Protein AF-A0A4P9YKS6-F1 (afdb_monomer)

pLDDT: mean 74.44, std 16.0, range [28.14, 96.06]

InterPro domains:
  IPR010640 Low temperature requirement A [PF06772] (451-611)
  IPR029600 Intraflagellar transport protein 81 [PTHR15614] (2-440)

Foldseek 3Di:
DVPVVVVVVVVVVVVVVVVVVVVVVVVVVVVVVVVVVVVVVVVVVVVVVLVVVVVPDDPVVSVVVVVVVVVLVCCCVPPPVVVVVVVVVVVVVVVVVCVVDVPPPPDPVVVVVVVVVVVVVVVVVVVVVVVVVVPCDVVVVVVVVVVVVVVVVVVVVVVVSVVVVVVVVVVVVVVVVVVVVVVPPDPPQDPVRVVVVVVVVVVVVVVVVVVVVVVVVVVVVVVVVVVVVVVVVVVVVVVVVVVVVVCVVDDPDPPVVVVVVVVVVVVVVVVVVVVVPDPDCPPVVVVVVVVVVVVVVVVVVVVVVVVVVVCVVVVVVVVVVVVVVVVVVVVVVVVVVVVVVVVVVVVVVVVVLLVVVVVCVVPVDDDPPNVVVCVVPVDDHPVVVVVVVVVVVVVVVVVVVVVVVVVVVVVVVVVVVVVVVVVVVVVVPPPDDDDDDPDDDDDDDQDPDDDDDPLLVVLVVLLLLLLLLLLPAPQCPDPVSVVLSCLLPVLSVLLNLLVLLLCLQDVDPDPVVVVLSVQLSVLSVLSSVLSNCLQPDLVSVLSNLVSSLSSLVSQLVSLVVCLVPPVLCVVVSVLSNVLSVVLNVLSVVLNVDDPPVSSVSNVVSSVSSVVSVVVVVVVCCVSRVSRPVVSVVVSVVSVVVSVVSSVVSNVVVVVVVVVVVVD

Nearest PDB structures (foldseek):
  8r5s-assembly1_B  TM=2.314E-01  e=1.627E+00  unidentified
  8afz-assembly1_A  TM=1.829E-01  e=7.609E-01  Homo sapiens
  7sqc-assembly1_1F  TM=2.628E-01  e=2.842E+00  Chlamydomonas reinhardtii

Radius of gyration: 49.48 Å; Cα contacts (8 Å, |Δi|>4): 177; chains: 1; bounding box: 115×116×130 Å

Structure (mmCIF, N/CA/C/O backbone):
data_AF-A0A4P9YKS6-F1
#
_entry.id   AF-A0A4P9YKS6-F1
#
loop_
_atom_site.group_PDB
_atom_site.id
_atom_site.type_symbol
_atom_site.label_atom_id
_atom_site.label_alt_id
_atom_site.label_comp_id
_atom_site.label_asym_id
_atom_site.label_entity_id
_atom_site.label_seq_id
_atom_site.pdbx_PDB_ins_code
_atom_site.Cartn_x
_atom_site.Cartn_y
_atom_site.Cartn_z
_atom_site.occupancy
_atom_site.B_iso_or_equiv
_atom_site.auth_seq_id
_atom_site.auth_comp_id
_atom_site.auth_asym_id
_atom_site.auth_atom_id
_atom_site.pdbx_PDB_model_num
ATOM 1 N N . THR A 1 1 ? -32.202 62.122 -32.126 1.00 60.62 1 THR A N 1
ATOM 2 C CA . THR A 1 1 ? -31.477 60.987 -32.737 1.00 60.62 1 THR A CA 1
ATOM 3 C C . THR A 1 1 ? -30.870 60.018 -31.727 1.00 60.62 1 THR A C 1
ATOM 5 O O . THR A 1 1 ? -30.821 58.847 -32.051 1.00 60.62 1 THR A O 1
ATOM 8 N N . ASN A 1 2 ? -30.488 60.416 -30.500 1.00 65.25 2 ASN A N 1
ATOM 9 C CA . ASN A 1 2 ? -29.916 59.467 -29.517 1.00 65.25 2 ASN A CA 1
ATOM 10 C C . ASN A 1 2 ? -30.931 58.790 -28.566 1.00 65.25 2 ASN A C 1
ATOM 12 O O . ASN A 1 2 ? -30.624 57.756 -27.986 1.00 65.25 2 ASN A O 1
ATOM 16 N N . LYS A 1 3 ? -32.136 59.348 -28.385 1.00 80.00 3 LYS A N 1
ATOM 17 C CA . LYS A 1 3 ? -33.136 58.826 -27.432 1.00 80.00 3 LYS A CA 1
ATOM 18 C C . LYS A 1 3 ? -33.588 57.401 -27.771 1.00 80.00 3 LYS A C 1
ATOM 20 O O . LYS A 1 3 ? -33.631 56.565 -26.877 1.00 80.00 3 LYS A O 1
ATOM 25 N N . ASP A 1 4 ? -33.883 57.128 -29.039 1.00 81.81 4 ASP A N 1
ATOM 26 C CA . ASP A 1 4 ? -34.400 55.821 -29.463 1.00 81.81 4 ASP A CA 1
ATOM 27 C C . ASP A 1 4 ? -33.324 54.732 -29.360 1.00 81.81 4 ASP A C 1
ATOM 29 O O . ASP A 1 4 ? -33.601 53.645 -28.869 1.00 81.81 4 ASP A O 1
ATOM 33 N N . VAL A 1 5 ? -32.065 55.071 -29.662 1.00 78.00 5 VAL A N 1
ATOM 34 C CA . VAL A 1 5 ? -30.908 54.177 -29.471 1.00 78.00 5 VAL A CA 1
ATOM 35 C C . VAL A 1 5 ? -30.716 53.819 -27.993 1.00 78.00 5 VAL A C 1
ATOM 37 O O . VAL A 1 5 ? -30.508 52.653 -27.661 1.00 78.00 5 VAL A O 1
ATOM 40 N N . TRP A 1 6 ? -30.829 54.793 -27.083 1.00 79.81 6 TRP A N 1
ATOM 41 C CA . TRP A 1 6 ? -30.750 54.536 -25.640 1.00 79.81 6 TRP A CA 1
ATOM 42 C C . TRP A 1 6 ? -31.948 53.739 -25.111 1.00 79.81 6 TRP A C 1
ATOM 44 O O . TRP A 1 6 ? -31.776 52.900 -24.227 1.00 79.81 6 TRP A O 1
ATOM 54 N N . LEU A 1 7 ? -33.150 53.957 -25.652 1.00 86.50 7 LEU A N 1
ATOM 55 C CA . LEU A 1 7 ? -34.338 53.179 -25.293 1.00 86.50 7 LEU A CA 1
ATOM 56 C C . LEU A 1 7 ? -34.240 51.730 -25.778 1.00 86.50 7 LEU A C 1
ATOM 58 O O . LEU A 1 7 ? -34.574 50.821 -25.016 1.00 86.50 7 LEU A O 1
ATOM 62 N N . ASP A 1 8 ? -33.725 51.498 -26.984 1.00 81.31 8 ASP A N 1
ATOM 63 C CA . ASP A 1 8 ? -33.481 50.153 -27.504 1.00 81.31 8 ASP A CA 1
ATOM 64 C C . ASP A 1 8 ? -32.356 49.449 -26.738 1.00 81.31 8 ASP A C 1
ATOM 66 O O . ASP A 1 8 ? -32.501 48.282 -26.370 1.00 81.31 8 ASP A O 1
ATOM 70 N N . ALA A 1 9 ? -31.281 50.159 -26.383 1.00 74.81 9 ALA A N 1
ATOM 71 C CA . ALA A 1 9 ? -30.233 49.627 -25.513 1.00 74.81 9 ALA A CA 1
ATOM 72 C C . ALA A 1 9 ? -30.775 49.253 -24.120 1.00 74.81 9 ALA A C 1
ATOM 74 O O . ALA A 1 9 ? -30.496 48.161 -23.622 1.00 74.81 9 ALA A O 1
ATOM 75 N N . ALA A 1 10 ? -31.607 50.103 -23.506 1.00 79.12 10 ALA A N 1
ATOM 76 C CA . ALA A 1 10 ? -32.235 49.829 -22.213 1.00 79.12 10 ALA A CA 1
ATOM 77 C C . ALA A 1 10 ? -33.241 48.666 -22.282 1.00 79.12 10 ALA A C 1
ATOM 79 O O . ALA A 1 10 ? -33.295 47.833 -21.372 1.00 79.12 10 ALA A O 1
ATOM 80 N N . ARG A 1 11 ? -34.013 48.564 -23.372 1.00 84.00 11 ARG A N 1
ATOM 81 C CA . ARG A 1 11 ? -34.919 47.436 -23.633 1.00 84.00 11 ARG A CA 1
ATOM 82 C C . ARG A 1 11 ? -34.131 46.136 -23.781 1.00 84.00 11 ARG A C 1
ATOM 84 O O . ARG A 1 11 ? -34.471 45.159 -23.115 1.00 84.00 11 ARG A O 1
ATOM 91 N N . ASN A 1 12 ? -33.066 46.135 -24.579 1.00 77.44 12 ASN A N 1
ATOM 92 C CA . ASN A 1 12 ? -32.200 44.972 -24.770 1.00 77.44 12 ASN A CA 1
ATOM 93 C C . ASN A 1 12 ? -31.523 44.558 -23.462 1.00 77.44 12 ASN A C 1
ATOM 95 O O . ASN A 1 12 ? -31.514 43.375 -23.130 1.00 77.44 12 ASN A O 1
ATOM 99 N N . PHE A 1 13 ? -31.051 45.519 -22.665 1.00 83.06 13 PHE A N 1
ATOM 100 C CA . PHE A 1 13 ? -30.494 45.250 -21.343 1.00 83.06 13 PHE A CA 1
ATOM 101 C C . PHE A 1 13 ? -31.530 44.630 -20.395 1.00 83.06 13 PHE A C 1
ATOM 103 O O . PHE A 1 13 ? -31.237 43.648 -19.716 1.00 83.06 13 PHE A O 1
ATOM 110 N N . ARG A 1 14 ? -32.770 45.141 -20.373 1.00 83.44 14 ARG A N 1
ATOM 111 C CA . ARG A 1 14 ? -33.855 44.575 -19.555 1.00 83.44 14 ARG A CA 1
ATOM 112 C C . ARG A 1 14 ? -34.222 43.156 -19.990 1.00 83.44 14 ARG A C 1
ATOM 114 O O . ARG A 1 14 ? -34.401 42.295 -19.133 1.00 83.44 14 ARG A O 1
ATOM 121 N N . ILE A 1 15 ? -34.315 42.898 -21.296 1.00 85.12 15 ILE A N 1
ATOM 122 C CA . ILE A 1 15 ? -34.578 41.556 -21.839 1.00 85.12 15 ILE A CA 1
ATOM 123 C C . ILE A 1 15 ? -33.432 40.607 -21.476 1.00 85.12 15 ILE A C 1
ATOM 125 O O . ILE A 1 15 ? -33.690 39.509 -20.985 1.00 85.12 15 ILE A O 1
ATOM 129 N N . ALA A 1 16 ? -32.179 41.041 -21.634 1.00 75.19 16 ALA A N 1
ATOM 130 C CA . ALA A 1 16 ? -31.005 40.261 -21.259 1.00 75.19 16 ALA A CA 1
ATOM 131 C C . ALA A 1 16 ? -30.979 39.954 -19.752 1.00 75.19 16 ALA A C 1
ATOM 133 O O . ALA A 1 16 ? -30.785 38.803 -19.372 1.00 75.19 16 ALA A O 1
ATOM 134 N N . LYS A 1 17 ? -31.271 40.937 -18.889 1.00 83.50 17 LYS A N 1
ATOM 135 C CA . LYS A 1 17 ? -31.364 40.757 -17.429 1.00 83.50 17 LYS A CA 1
ATOM 136 C C . LYS A 1 17 ? -32.496 39.802 -17.031 1.00 83.50 17 LYS A C 1
ATOM 138 O O . LYS A 1 17 ? -32.305 38.937 -16.177 1.00 83.50 17 LYS A O 1
ATOM 143 N N . ASN A 1 18 ? -33.660 39.904 -17.670 1.00 81.44 18 ASN A N 1
ATOM 144 C CA . ASN A 1 18 ? -34.779 38.987 -17.433 1.00 81.44 18 ASN A CA 1
ATOM 145 C C . ASN A 1 18 ? -34.460 37.559 -17.911 1.00 81.44 18 ASN A C 1
ATOM 147 O O . ASN A 1 18 ? -34.793 36.590 -17.234 1.00 81.44 18 ASN A O 1
ATOM 151 N N . SER A 1 19 ? -33.782 37.420 -19.053 1.00 78.94 19 SER A N 1
ATOM 152 C CA . SER A 1 19 ? -33.308 36.127 -19.558 1.00 78.94 19 SER A CA 1
ATOM 153 C C . SER A 1 19 ? -32.275 35.505 -18.614 1.00 78.94 19 SER A C 1
ATOM 155 O O . SER A 1 19 ? -32.384 34.332 -18.267 1.00 78.94 19 SER A O 1
ATOM 157 N N . LEU A 1 20 ? -31.329 36.308 -18.112 1.00 79.81 20 LEU A N 1
ATOM 158 C CA . LEU A 1 20 ? -30.315 35.881 -17.149 1.00 79.81 20 LEU A CA 1
ATOM 159 C C . LEU A 1 20 ? -30.949 35.395 -15.840 1.00 79.81 20 LEU A C 1
ATOM 161 O O . LEU A 1 20 ? -30.717 34.259 -15.446 1.00 79.81 20 LEU A O 1
ATOM 165 N N . THR A 1 21 ? -31.834 36.189 -15.234 1.00 80.31 21 THR A N 1
ATOM 166 C CA . THR A 1 21 ? -32.551 35.796 -14.002 1.00 80.31 21 THR A CA 1
ATOM 167 C C . THR A 1 21 ? -33.454 34.572 -14.201 1.00 80.31 21 THR A C 1
ATOM 169 O O . THR A 1 21 ? -33.576 33.732 -13.310 1.00 80.31 21 THR A O 1
ATOM 172 N N . SER A 1 22 ? -34.075 34.412 -15.377 1.00 84.94 22 SER A N 1
ATOM 173 C CA . SER A 1 22 ? -34.819 33.193 -15.722 1.00 84.94 22 SER A CA 1
ATOM 174 C C . SER A 1 22 ? -33.901 31.973 -15.828 1.00 84.94 22 SER A C 1
ATOM 176 O O . SER A 1 22 ? -34.247 30.899 -15.332 1.00 84.94 22 SER A O 1
ATOM 178 N N . ASN A 1 23 ? -32.727 32.129 -16.442 1.00 77.06 23 ASN A N 1
ATOM 179 C CA . ASN A 1 23 ? -31.741 31.060 -16.564 1.00 77.06 23 ASN A CA 1
ATOM 180 C C . ASN A 1 23 ? -31.148 30.677 -15.205 1.00 77.06 23 ASN A C 1
ATOM 182 O O . ASN A 1 23 ? -31.025 29.487 -14.934 1.00 77.06 23 ASN A O 1
ATOM 186 N N . GLU A 1 24 ? -30.867 31.639 -14.325 1.00 81.12 24 GLU A N 1
ATOM 187 C CA . GLU A 1 24 ? -30.448 31.377 -12.941 1.00 81.12 24 GLU A CA 1
ATOM 188 C C . GLU A 1 24 ? -31.497 30.547 -12.191 1.00 81.12 24 GLU A C 1
ATOM 190 O O . GLU A 1 24 ? -31.171 29.491 -11.653 1.00 81.12 24 GLU A O 1
ATOM 195 N N . ARG A 1 25 ? -32.782 30.926 -12.270 1.00 83.44 25 ARG A N 1
ATOM 196 C CA . ARG A 1 25 ? -33.880 30.137 -11.677 1.00 83.44 25 ARG A CA 1
ATOM 197 C C . ARG A 1 25 ? -33.951 28.714 -12.233 1.00 83.44 25 ARG A C 1
ATOM 199 O O . ARG A 1 25 ? -34.179 27.777 -11.474 1.00 83.44 25 ARG A O 1
ATOM 206 N N . LYS A 1 26 ? -33.757 28.531 -13.545 1.00 87.50 26 LYS A N 1
ATOM 207 C CA . LYS A 1 26 ? -33.718 27.194 -14.169 1.00 87.50 26 LYS A CA 1
ATOM 208 C C . LYS A 1 26 ? -32.516 26.383 -13.694 1.00 87.50 26 LYS A C 1
ATOM 210 O O . LYS A 1 26 ? -32.658 25.190 -13.453 1.00 87.50 26 LYS A O 1
ATOM 215 N N . ILE A 1 27 ? -31.346 27.008 -13.562 1.00 82.75 27 ILE A N 1
ATOM 216 C CA . ILE A 1 27 ? -30.142 26.358 -13.036 1.00 82.75 27 ILE A CA 1
ATOM 217 C C . ILE A 1 27 ? -30.386 25.894 -11.600 1.00 82.75 27 ILE A C 1
ATOM 219 O O . ILE A 1 27 ? -30.052 24.758 -11.271 1.00 82.75 27 ILE A O 1
ATOM 223 N N . ASP A 1 28 ? -30.999 26.727 -10.764 1.00 85.56 28 ASP A N 1
ATOM 224 C CA . ASP A 1 28 ? -31.303 26.370 -9.379 1.00 85.56 28 ASP A CA 1
ATOM 225 C C . ASP A 1 28 ? -32.363 25.263 -9.285 1.00 85.56 28 ASP A C 1
ATOM 227 O O . ASP A 1 28 ? -32.187 24.314 -8.517 1.00 85.56 28 ASP A O 1
ATOM 231 N N . ASP A 1 29 ? -33.399 25.296 -10.131 1.00 89.25 29 ASP A N 1
ATOM 232 C CA . ASP A 1 29 ? -34.381 24.209 -10.248 1.00 89.25 29 ASP A CA 1
ATOM 233 C C . ASP A 1 29 ? -33.710 22.889 -10.673 1.00 89.25 29 ASP A C 1
ATOM 235 O O . ASP A 1 29 ? -33.895 21.857 -10.025 1.00 89.25 29 ASP A O 1
ATOM 239 N N . LEU A 1 30 ? -32.844 22.914 -11.691 1.00 87.38 30 LEU A N 1
ATOM 240 C CA . LEU A 1 30 ? -32.093 21.736 -12.142 1.00 87.38 30 LEU A CA 1
ATOM 241 C C . LEU A 1 30 ? -31.120 21.214 -11.076 1.00 87.38 30 LEU A C 1
ATOM 243 O O . LEU A 1 30 ? -31.018 19.998 -10.884 1.00 87.38 30 LEU A O 1
ATOM 247 N N . LYS A 1 31 ? -30.435 22.100 -10.345 1.00 85.50 31 LYS A N 1
ATOM 248 C CA . LYS A 1 31 ? -29.588 21.720 -9.203 1.00 85.50 31 LYS A CA 1
ATOM 249 C C . LYS A 1 31 ? -30.417 21.047 -8.111 1.00 85.50 31 LYS A C 1
ATOM 251 O O . LYS A 1 31 ? -29.995 20.018 -7.584 1.00 85.50 31 LYS A O 1
ATOM 256 N N . SER A 1 32 ? -31.601 21.582 -7.804 1.00 85.00 32 SER A N 1
ATOM 257 C CA . SER A 1 32 ? -32.505 20.999 -6.808 1.00 85.00 32 SER A CA 1
ATOM 258 C C . SER A 1 32 ? -33.004 19.609 -7.228 1.00 85.00 32 SER A C 1
ATOM 260 O O . SER A 1 32 ? -32.917 18.666 -6.443 1.00 85.00 32 SER A O 1
ATOM 262 N N . LYS A 1 33 ? -33.397 19.430 -8.498 1.00 90.44 33 LYS A N 1
ATOM 263 C CA . LYS A 1 33 ? -33.800 18.134 -9.070 1.00 90.44 33 LYS A CA 1
ATOM 264 C C . LYS A 1 33 ? -32.669 17.115 -9.041 1.00 90.44 33 LYS A C 1
ATOM 266 O O . LYS A 1 33 ? -32.876 15.980 -8.627 1.00 90.44 33 LYS A O 1
ATOM 271 N N . THR A 1 34 ? -31.462 17.530 -9.415 1.00 84.69 34 THR A N 1
ATOM 272 C CA . THR A 1 34 ? -30.271 16.668 -9.377 1.00 84.69 34 THR A CA 1
ATOM 273 C C . THR A 1 34 ? -29.964 16.218 -7.949 1.00 84.69 34 THR A C 1
ATOM 275 O O . THR A 1 34 ? -29.659 15.048 -7.718 1.00 84.69 34 THR A O 1
ATOM 278 N N . LYS A 1 35 ? -30.090 17.124 -6.970 1.00 86.50 35 LYS A N 1
ATOM 279 C CA . LYS A 1 35 ? -29.934 16.795 -5.549 1.00 86.50 35 LYS A CA 1
ATOM 280 C C . LYS A 1 35 ? -30.996 15.794 -5.081 1.00 86.50 35 LYS A C 1
ATOM 282 O O . LYS A 1 35 ? -30.641 14.829 -4.413 1.00 86.50 35 LYS A O 1
ATOM 287 N N . ASN A 1 36 ? -32.257 15.978 -5.472 1.00 87.06 36 ASN A N 1
ATOM 288 C CA . ASN A 1 36 ? -33.340 15.052 -5.127 1.00 87.06 36 ASN A CA 1
ATOM 289 C C . ASN A 1 36 ? -33.103 13.653 -5.709 1.00 87.06 36 ASN A C 1
ATOM 291 O O . ASN A 1 36 ? -33.146 12.682 -4.963 1.00 87.06 36 ASN A O 1
ATOM 295 N N . ILE A 1 37 ? -32.754 13.551 -6.996 1.00 85.88 37 ILE A N 1
ATOM 296 C CA . ILE A 1 37 ? -32.428 12.267 -7.642 1.00 85.88 37 ILE A CA 1
ATOM 297 C C . ILE A 1 37 ? -31.248 11.588 -6.935 1.00 85.88 37 ILE A C 1
ATOM 299 O O . ILE A 1 37 ? -31.273 10.386 -6.684 1.00 85.88 37 ILE A O 1
ATOM 303 N N . LYS A 1 38 ? -30.211 12.348 -6.561 1.00 80.31 38 LYS A N 1
ATOM 304 C CA . LYS A 1 38 ? -29.066 11.804 -5.821 1.00 80.31 38 LYS A CA 1
ATOM 305 C C . LYS A 1 38 ? -29.488 11.218 -4.469 1.00 80.31 38 LYS A C 1
ATOM 307 O O . LYS A 1 38 ? -29.056 10.117 -4.135 1.00 80.31 38 LYS A O 1
ATOM 312 N N . ASN A 1 39 ? -30.356 11.918 -3.741 1.00 81.00 39 ASN A N 1
ATOM 313 C CA . ASN A 1 39 ? -30.907 11.435 -2.476 1.00 81.00 39 ASN A CA 1
ATOM 314 C C . ASN A 1 39 ? -31.780 10.176 -2.671 1.00 81.00 39 ASN A C 1
ATOM 316 O O . ASN A 1 39 ? -31.721 9.261 -1.854 1.00 81.00 39 ASN A O 1
ATOM 320 N N . GLU A 1 40 ? -32.557 10.082 -3.757 1.00 84.69 40 GLU A N 1
ATOM 321 C CA . GLU A 1 40 ? -33.357 8.885 -4.077 1.00 84.69 40 GLU A CA 1
ATOM 322 C C . GLU A 1 40 ? -32.490 7.659 -4.389 1.00 84.69 40 GLU A C 1
ATOM 324 O O . GLU A 1 40 ? -32.780 6.551 -3.926 1.00 84.69 40 GLU A O 1
ATOM 329 N N . ILE A 1 41 ? -31.402 7.846 -5.142 1.00 77.56 41 ILE A N 1
ATOM 330 C CA . ILE A 1 41 ? -30.429 6.782 -5.423 1.00 77.56 41 ILE A CA 1
ATOM 331 C C . ILE A 1 41 ? -29.785 6.301 -4.122 1.00 77.56 41 ILE A C 1
ATOM 333 O O . ILE A 1 41 ? -29.639 5.099 -3.909 1.00 77.56 41 ILE A O 1
ATOM 337 N N . GLU A 1 42 ? -29.413 7.228 -3.245 1.00 75.75 42 GLU A N 1
ATOM 338 C CA . GLU A 1 42 ? -28.816 6.930 -1.945 1.00 75.75 42 GLU A CA 1
ATOM 339 C C . GLU A 1 42 ? -29.781 6.159 -1.035 1.00 75.75 42 GLU A C 1
ATOM 341 O O . GLU A 1 42 ? -29.430 5.094 -0.529 1.00 75.75 42 GLU A O 1
ATOM 346 N N . SER A 1 43 ? -31.039 6.597 -0.941 1.00 76.38 43 SER A N 1
ATOM 347 C CA . SER A 1 43 ? -32.087 5.851 -0.233 1.00 76.38 43 SER A CA 1
ATOM 348 C C . SER A 1 43 ? -32.284 4.444 -0.813 1.00 76.38 43 SER A C 1
ATOM 350 O O . SER A 1 43 ? -32.407 3.468 -0.072 1.00 76.38 43 SER A O 1
ATOM 352 N N . SER A 1 44 ? -32.258 4.307 -2.141 1.00 73.56 44 SER A N 1
ATOM 353 C CA . SER A 1 44 ? -32.388 3.008 -2.812 1.00 73.56 44 SER A CA 1
ATOM 354 C C . SER A 1 44 ? -31.191 2.087 -2.545 1.00 73.56 44 SER A C 1
ATOM 356 O O . SER A 1 44 ? -31.372 0.879 -2.394 1.00 73.56 44 SER A O 1
ATOM 358 N N . LYS A 1 45 ? -29.974 2.637 -2.429 1.00 75.38 45 LYS A N 1
ATOM 359 C CA . LYS A 1 45 ? -28.777 1.884 -2.021 1.00 75.38 45 LYS A CA 1
ATOM 360 C C . LYS A 1 45 ? -28.887 1.383 -0.586 1.00 75.38 45 LYS A C 1
ATOM 362 O O . LYS A 1 45 ? -28.625 0.206 -0.359 1.00 75.38 45 LYS A O 1
ATOM 367 N N . ILE A 1 46 ? -29.320 2.234 0.346 1.00 74.12 46 ILE A N 1
ATOM 368 C CA . ILE A 1 46 ? -29.523 1.846 1.750 1.00 74.12 46 ILE A CA 1
ATOM 369 C C . ILE A 1 46 ? -30.536 0.698 1.830 1.00 74.12 46 ILE A C 1
ATOM 371 O O . ILE A 1 46 ? -30.251 -0.320 2.454 1.00 74.12 46 ILE A O 1
ATOM 375 N N . LYS A 1 47 ? -31.663 0.790 1.108 1.00 77.06 47 LYS A N 1
ATOM 376 C CA . LYS A 1 47 ? -32.646 -0.307 1.006 1.00 77.06 47 LYS A CA 1
ATOM 377 C C . LYS A 1 47 ? -32.040 -1.599 0.452 1.00 77.06 47 LYS A C 1
ATOM 379 O O . LYS A 1 47 ? -32.380 -2.688 0.893 1.00 77.06 47 LYS A O 1
ATOM 384 N N . LEU A 1 48 ? -31.142 -1.507 -0.524 1.00 73.88 48 LEU A N 1
ATOM 385 C CA . LEU A 1 48 ? -30.477 -2.679 -1.090 1.00 73.88 48 LEU A CA 1
ATOM 386 C C . LEU A 1 48 ? -29.473 -3.297 -0.104 1.00 73.88 48 LEU A C 1
ATOM 388 O O . LEU A 1 48 ? -29.344 -4.518 -0.040 1.00 73.88 48 LEU A O 1
ATOM 392 N N . GLU A 1 49 ? -28.775 -2.480 0.682 1.00 71.88 49 GLU A N 1
ATOM 393 C CA . GLU A 1 49 ? -27.879 -2.953 1.740 1.00 71.88 49 GLU A CA 1
ATOM 394 C C . GLU A 1 49 ? -28.632 -3.591 2.906 1.00 71.88 49 GLU A C 1
ATOM 396 O O . GLU A 1 49 ? -28.209 -4.645 3.385 1.00 71.88 49 GLU A O 1
ATOM 401 N N . THR A 1 50 ? -29.763 -3.023 3.330 1.00 68.25 50 THR A N 1
ATOM 402 C CA . THR A 1 50 ? -30.626 -3.671 4.324 1.00 68.25 50 THR A CA 1
ATOM 403 C C . THR A 1 50 ? -31.161 -4.994 3.782 1.00 68.25 50 THR A C 1
ATOM 405 O O . THR A 1 50 ? -31.038 -6.003 4.467 1.00 68.25 50 THR A O 1
ATOM 408 N N . LEU A 1 51 ? -31.611 -5.056 2.520 1.00 67.50 51 LEU A N 1
ATOM 409 C CA . LEU A 1 51 ? -32.014 -6.310 1.860 1.00 67.50 51 LEU A CA 1
ATOM 410 C C . LEU A 1 51 ? -30.881 -7.348 1.765 1.00 67.50 51 LEU A C 1
ATOM 412 O O . LEU A 1 51 ? -31.125 -8.544 1.904 1.00 67.50 51 LEU A O 1
ATOM 416 N N . LYS A 1 52 ? -29.627 -6.921 1.580 1.00 69.44 52 LYS A N 1
ATOM 417 C CA . LYS A 1 52 ? -28.466 -7.826 1.628 1.00 69.44 52 LYS A CA 1
ATOM 418 C C . LYS A 1 52 ? -28.205 -8.363 3.034 1.00 69.44 52 LYS A C 1
ATOM 420 O O . LYS A 1 52 ? -27.932 -9.551 3.173 1.00 69.44 52 LYS A O 1
ATOM 425 N N . LYS A 1 53 ? -28.313 -7.515 4.063 1.00 66.81 53 LYS A N 1
ATOM 426 C CA . LYS A 1 53 ? -28.205 -7.916 5.481 1.00 66.81 53 LYS A CA 1
ATOM 427 C C . LYS A 1 53 ? -29.361 -8.840 5.901 1.00 66.81 53 LYS A C 1
ATOM 429 O O . LYS A 1 53 ? -29.174 -9.742 6.711 1.00 66.81 53 LYS A O 1
ATOM 434 N N . ILE A 1 54 ? -30.535 -8.663 5.298 1.00 60.53 54 ILE A N 1
ATOM 435 C CA . ILE A 1 54 ? -31.730 -9.499 5.482 1.00 60.53 54 ILE A CA 1
ATOM 436 C C . ILE A 1 54 ? -31.503 -10.950 5.019 1.00 60.53 54 ILE A C 1
ATOM 438 O O . ILE A 1 54 ? -32.059 -11.864 5.620 1.00 60.53 54 ILE A O 1
ATOM 442 N N . ASN A 1 55 ? -30.621 -11.202 4.043 1.00 59.16 55 ASN A N 1
ATOM 443 C CA . ASN A 1 55 ? -30.323 -12.561 3.566 1.00 59.16 55 ASN A CA 1
ATOM 444 C C . ASN A 1 55 ? -29.575 -13.441 4.598 1.00 59.16 55 ASN A C 1
ATOM 446 O O . ASN A 1 55 ? -29.342 -14.620 4.344 1.00 59.16 55 ASN A O 1
ATOM 450 N N . SER A 1 56 ? -29.181 -12.882 5.750 1.00 59.72 56 SER A N 1
ATOM 451 C CA . SER A 1 56 ? -28.472 -13.588 6.828 1.00 59.72 56 SER A CA 1
ATOM 452 C C . SER A 1 56 ? -29.204 -13.601 8.182 1.00 59.72 56 SER A C 1
ATOM 454 O O . SER A 1 56 ? -28.645 -14.109 9.150 1.00 59.72 56 SER A O 1
ATOM 456 N N . GLY A 1 57 ? -30.413 -13.031 8.288 1.00 62.72 57 GLY A N 1
ATOM 457 C CA . GLY A 1 57 ? -31.144 -12.861 9.557 1.00 62.72 57 GLY A CA 1
ATOM 458 C C . GLY A 1 57 ? -32.435 -13.686 9.671 1.00 62.72 57 GLY A C 1
ATOM 459 O O . GLY A 1 57 ? -33.008 -14.103 8.670 1.00 62.72 57 GLY A O 1
ATOM 460 N N . SER A 1 58 ? -32.919 -13.900 10.903 1.00 75.62 58 SER A N 1
ATOM 461 C CA . SER A 1 58 ? -34.240 -14.501 11.170 1.00 75.62 58 SER A CA 1
ATOM 462 C C . SER A 1 58 ? -35.369 -13.550 10.746 1.00 75.62 58 SER A C 1
ATOM 464 O O . SER A 1 58 ? -35.289 -12.346 10.998 1.00 75.62 58 SER A O 1
ATOM 466 N N . SER A 1 59 ? -36.438 -14.081 10.144 1.00 73.12 59 SER A N 1
ATOM 467 C CA . SER A 1 59 ? -37.568 -13.305 9.604 1.00 73.12 59 SER A CA 1
ATOM 468 C C . SER A 1 59 ? -38.242 -12.387 10.631 1.00 73.12 59 SER A C 1
ATOM 470 O O . SER A 1 59 ? -38.704 -11.306 10.275 1.00 73.12 59 SER A O 1
ATOM 472 N N . GLU A 1 60 ? -38.263 -12.784 11.906 1.00 79.81 60 GLU A N 1
ATOM 473 C CA . GLU A 1 60 ? -38.902 -12.017 12.983 1.00 79.81 60 GLU A CA 1
ATOM 474 C C . GLU A 1 60 ? -38.105 -10.757 13.362 1.00 79.81 60 GLU A C 1
ATOM 476 O O . GLU A 1 60 ? -38.680 -9.688 13.557 1.00 79.81 60 GLU A O 1
ATOM 481 N N . ALA A 1 61 ? -36.771 -10.849 13.382 1.00 74.62 61 ALA A N 1
ATOM 482 C CA . ALA A 1 61 ? -35.901 -9.711 13.692 1.00 74.62 61 ALA A CA 1
ATOM 483 C C . ALA A 1 61 ? -36.022 -8.605 12.628 1.00 74.62 61 ALA A C 1
ATOM 485 O O . ALA A 1 61 ? -36.049 -7.417 12.940 1.00 74.62 61 ALA A O 1
ATOM 486 N N . ILE A 1 62 ? -36.179 -9.009 11.366 1.00 70.69 62 ILE A N 1
ATOM 487 C CA . ILE A 1 62 ? -36.342 -8.099 10.228 1.00 70.69 62 ILE A CA 1
ATOM 488 C C . ILE A 1 62 ? -37.674 -7.346 10.313 1.00 70.69 62 ILE A C 1
ATOM 490 O O . ILE A 1 62 ? -37.729 -6.140 10.066 1.00 70.69 62 ILE A O 1
ATOM 494 N N . LEU A 1 63 ? -38.755 -8.044 10.673 1.00 79.56 63 LEU A N 1
ATOM 495 C CA . LEU A 1 63 ? -40.066 -7.422 10.856 1.00 79.56 63 LEU A CA 1
ATOM 496 C C . LEU A 1 63 ? -40.066 -6.430 12.021 1.00 79.56 63 LEU A C 1
ATOM 498 O O . LEU A 1 63 ? -40.726 -5.390 11.937 1.00 79.56 63 LEU A O 1
ATOM 502 N N . GLU A 1 64 ? -39.325 -6.719 13.091 1.00 82.56 64 GLU A N 1
ATOM 503 C CA . GLU A 1 64 ? -39.201 -5.803 14.221 1.00 82.56 64 GLU A CA 1
ATOM 504 C C . GLU A 1 64 ? -38.450 -4.518 13.838 1.00 82.56 64 GLU A C 1
ATOM 506 O O . GLU A 1 64 ? -38.917 -3.422 14.161 1.00 82.56 64 GLU A O 1
ATOM 511 N N . ASP A 1 65 ? -37.353 -4.630 13.088 1.00 78.06 65 ASP A N 1
ATOM 512 C CA . ASP A 1 65 ? -36.584 -3.475 12.616 1.00 78.06 65 ASP A CA 1
ATOM 513 C C . ASP A 1 65 ? -37.372 -2.617 11.621 1.00 78.06 65 ASP A C 1
ATOM 515 O O . ASP A 1 65 ? -37.469 -1.401 11.804 1.00 78.06 65 ASP A O 1
ATOM 519 N N . LEU A 1 66 ? -38.050 -3.233 10.647 1.00 79.25 66 LEU A N 1
ATOM 520 C CA . LEU A 1 66 ? -38.946 -2.515 9.733 1.00 79.25 66 LEU A CA 1
ATOM 521 C C . LEU A 1 66 ? -40.069 -1.798 10.491 1.00 79.25 66 LEU A C 1
ATOM 523 O O . LEU A 1 66 ? -40.416 -0.659 10.184 1.00 79.25 66 LEU A O 1
ATOM 527 N N . ARG A 1 67 ? -40.632 -2.432 11.526 1.00 84.00 67 ARG A N 1
ATOM 528 C CA . ARG A 1 67 ? -41.669 -1.813 12.361 1.00 84.00 67 ARG A CA 1
ATOM 529 C C . ARG A 1 67 ? -41.123 -0.622 13.158 1.00 84.00 67 ARG A C 1
ATOM 531 O O . ARG A 1 67 ? -41.865 0.341 13.365 1.00 84.00 67 ARG A O 1
ATOM 538 N N . ARG A 1 68 ? -39.865 -0.660 13.616 1.00 80.31 68 ARG A N 1
ATOM 539 C CA . ARG A 1 68 ? -39.202 0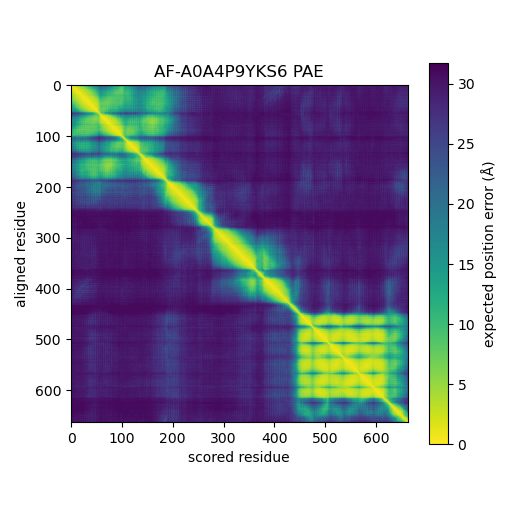.484 14.274 1.00 80.31 68 ARG A CA 1
ATOM 540 C C . ARG A 1 68 ? -38.961 1.628 13.289 1.00 80.31 68 ARG A C 1
ATOM 542 O O . ARG A 1 68 ? -39.275 2.770 13.623 1.00 80.31 68 ARG A O 1
ATOM 549 N N . GLU A 1 69 ? -38.483 1.323 12.085 1.00 77.56 69 GLU A N 1
ATOM 550 C CA . GLU A 1 69 ? -38.238 2.314 11.032 1.00 77.56 69 GLU A CA 1
ATOM 551 C C . GLU A 1 69 ? -39.536 3.016 10.614 1.00 77.56 69 GLU A C 1
ATOM 553 O O . GLU A 1 69 ? -39.612 4.243 10.656 1.00 77.56 69 GLU A O 1
ATOM 558 N N . VAL A 1 70 ? -40.603 2.251 10.346 1.00 84.88 70 VAL A N 1
ATOM 559 C CA . VAL A 1 70 ? -41.926 2.801 10.011 1.00 84.88 70 VAL A CA 1
ATOM 560 C C . VAL A 1 70 ? -42.432 3.728 11.115 1.00 84.88 70 VAL A C 1
ATOM 562 O O . VAL A 1 70 ? -42.864 4.836 10.818 1.00 84.88 70 VAL A O 1
ATOM 565 N N . LYS A 1 71 ? -42.324 3.337 12.393 1.00 85.69 71 LYS A N 1
ATOM 566 C CA . LYS A 1 71 ? -42.736 4.197 13.519 1.00 85.69 71 LYS A CA 1
ATOM 567 C C . LYS A 1 71 ? -41.974 5.523 13.558 1.00 85.69 71 LYS A C 1
ATOM 569 O O . LYS A 1 71 ? -42.576 6.555 13.852 1.00 85.69 71 LYS A O 1
ATOM 574 N N . MET A 1 72 ? -40.671 5.503 13.278 1.00 80.12 72 MET A N 1
ATOM 575 C CA . MET A 1 72 ? -39.866 6.723 13.218 1.00 80.12 72 MET A CA 1
ATOM 576 C C . MET A 1 72 ? -40.266 7.594 12.022 1.00 80.12 72 MET A C 1
ATOM 578 O O . MET A 1 72 ? -40.489 8.793 12.182 1.00 80.12 72 MET A O 1
ATOM 582 N N . SER A 1 73 ? -40.418 7.001 10.835 1.00 82.12 73 SER A N 1
ATOM 583 C CA . SER A 1 73 ? -40.847 7.729 9.637 1.00 82.12 73 SER A CA 1
ATOM 584 C C . SER A 1 73 ? -42.228 8.362 9.814 1.00 82.12 73 SER A C 1
ATOM 586 O O . SER A 1 73 ? -42.415 9.521 9.449 1.00 82.12 73 SER A O 1
ATOM 588 N N . THR A 1 74 ? -43.176 7.651 10.430 1.00 86.88 74 THR A N 1
ATOM 589 C CA . THR A 1 74 ? -44.502 8.188 10.762 1.00 86.88 74 THR A CA 1
ATOM 590 C C . THR A 1 74 ? -44.394 9.404 11.681 1.00 86.88 74 THR A C 1
ATOM 592 O O . THR A 1 74 ? -45.000 10.431 11.393 1.00 86.88 74 THR A O 1
ATOM 595 N N . TYR A 1 75 ? -43.562 9.342 12.728 1.00 83.44 75 TYR A N 1
ATOM 596 C CA . TYR A 1 75 ? -43.351 10.479 13.629 1.00 83.44 75 TYR A CA 1
ATOM 597 C C . TYR A 1 75 ? -42.828 11.726 12.896 1.00 83.44 75 TYR A C 1
ATOM 599 O O . TYR A 1 75 ? -43.341 12.827 13.104 1.00 83.44 75 TYR A O 1
ATOM 607 N N . LEU A 1 76 ? -41.848 11.560 12.003 1.00 82.81 76 LEU A N 1
ATOM 608 C CA . LEU A 1 76 ? -41.283 12.675 11.239 1.00 82.81 76 LEU A CA 1
ATOM 609 C C . LEU A 1 76 ? -42.297 13.294 10.263 1.00 82.81 76 LEU A C 1
ATOM 611 O O . LEU A 1 76 ? -42.349 14.518 10.132 1.00 82.81 76 LEU A O 1
ATOM 615 N N . ILE A 1 77 ? -43.106 12.464 9.595 1.00 85.06 77 ILE A N 1
ATOM 616 C CA . ILE A 1 77 ? -44.108 12.902 8.610 1.00 85.06 77 ILE A CA 1
ATOM 617 C C . ILE A 1 77 ? -45.295 13.598 9.279 1.00 85.06 77 ILE A C 1
ATOM 619 O O . ILE A 1 77 ? -45.795 14.583 8.740 1.00 85.06 77 ILE A O 1
ATOM 623 N N . GLU A 1 78 ? -45.757 13.098 10.422 1.00 86.31 78 GLU A N 1
ATOM 624 C CA . GLU A 1 78 ? -46.962 13.612 11.077 1.00 86.31 78 GLU A CA 1
ATOM 625 C C . GLU A 1 78 ? -46.689 14.842 11.953 1.00 86.31 78 GLU A C 1
ATOM 627 O O . GLU A 1 78 ? -47.512 15.756 11.982 1.00 86.31 78 GLU A O 1
ATOM 632 N N . ASP A 1 79 ? -45.547 14.895 12.649 1.00 79.62 79 ASP A N 1
ATOM 633 C CA . ASP A 1 79 ? -45.285 15.925 13.666 1.00 79.62 79 ASP A CA 1
ATOM 634 C C . ASP A 1 79 ? -44.238 16.959 13.218 1.00 79.62 79 ASP A C 1
ATOM 636 O O . ASP A 1 79 ? -44.507 18.164 13.216 1.00 79.62 79 ASP A O 1
ATOM 640 N N . THR A 1 80 ? -43.047 16.513 12.806 1.00 81.50 80 THR A N 1
ATOM 641 C CA . THR A 1 80 ? -41.887 17.403 12.609 1.00 81.50 80 THR A CA 1
ATOM 642 C C . THR A 1 80 ? -41.917 18.144 11.270 1.00 81.50 80 THR A C 1
ATOM 644 O O . THR A 1 80 ? -41.920 19.379 11.240 1.00 81.50 80 THR A O 1
ATOM 647 N N . TYR A 1 81 ? -41.984 17.425 10.144 1.00 84.31 81 TYR A N 1
ATOM 648 C CA . TYR A 1 81 ? -41.882 18.037 8.813 1.00 84.31 81 TYR A CA 1
ATOM 649 C C . TYR A 1 81 ? -43.006 19.027 8.478 1.00 84.31 81 TYR A C 1
ATOM 651 O O . TYR A 1 81 ? -42.705 20.078 7.905 1.00 84.31 81 TYR A O 1
ATOM 659 N N . PRO A 1 82 ? -44.285 18.782 8.829 1.00 90.25 82 PRO A N 1
ATOM 660 C CA . PRO A 1 82 ? -45.349 19.740 8.546 1.00 90.25 82 PRO A CA 1
ATOM 661 C C . PRO A 1 82 ? -45.125 21.086 9.241 1.00 90.25 82 PRO A C 1
ATOM 663 O O . PRO A 1 82 ? -45.348 22.132 8.627 1.00 90.25 82 PRO A O 1
ATOM 666 N N . LYS A 1 83 ? -44.638 21.074 10.491 1.00 85.31 83 LYS A N 1
ATOM 667 C CA . LYS A 1 83 ? -44.336 22.291 11.260 1.00 85.31 83 LYS A CA 1
ATOM 668 C C . LYS A 1 83 ? -43.194 23.074 10.624 1.00 85.31 83 LYS A C 1
ATOM 670 O O . LYS A 1 83 ? -43.340 24.268 10.362 1.00 85.31 83 LYS A O 1
ATOM 675 N N . GLU A 1 84 ? -42.088 22.409 10.299 1.00 83.56 84 GLU A N 1
ATOM 676 C CA . GLU A 1 84 ? -40.951 23.048 9.625 1.00 83.56 84 GLU A CA 1
ATOM 677 C C . GLU A 1 84 ? -41.362 23.654 8.277 1.00 83.56 84 GLU A C 1
ATOM 679 O O . GLU A 1 84 ? -41.072 24.818 7.989 1.00 83.56 84 GLU A O 1
ATOM 684 N N . LEU A 1 85 ? -42.127 22.910 7.479 1.00 87.69 85 LEU A N 1
ATOM 685 C CA . LEU A 1 85 ? -42.586 23.346 6.164 1.00 87.69 85 LEU A CA 1
ATOM 686 C C . LEU A 1 85 ? -43.538 24.547 6.263 1.00 87.69 85 LEU A C 1
ATOM 688 O O . LEU A 1 85 ? -43.445 25.476 5.458 1.00 87.69 85 LEU A O 1
ATOM 692 N N . GLN A 1 86 ? -44.414 24.583 7.272 1.00 90.12 86 GLN A N 1
ATOM 693 C CA . GLN A 1 86 ? -45.244 25.755 7.562 1.00 90.12 86 GLN A CA 1
ATOM 694 C C . GLN A 1 86 ? -44.397 26.978 7.933 1.00 90.12 86 GLN A C 1
ATOM 696 O O . GLN A 1 86 ? -44.620 28.054 7.374 1.00 90.12 86 GLN A O 1
ATOM 701 N N . THR A 1 87 ? -43.391 26.831 8.802 1.00 87.31 87 THR A N 1
ATOM 702 C CA . THR A 1 87 ? -42.512 27.958 9.168 1.00 87.31 87 THR A CA 1
ATOM 703 C C . THR A 1 87 ? -41.729 28.499 7.970 1.00 87.31 87 THR A C 1
ATOM 705 O O . THR A 1 87 ? -41.637 29.714 7.791 1.00 87.31 87 THR A O 1
ATOM 708 N N . LEU A 1 88 ? -41.223 27.620 7.097 1.00 89.44 88 LEU A N 1
ATOM 709 C CA . LEU A 1 88 ? -40.533 28.013 5.868 1.00 89.44 88 LEU A CA 1
ATOM 710 C C . LEU A 1 88 ? -41.475 28.710 4.884 1.00 89.44 88 LEU A C 1
ATOM 712 O O . LEU A 1 88 ? -41.107 29.742 4.328 1.00 89.44 88 LEU A O 1
ATOM 716 N N . LYS A 1 89 ? -42.705 28.211 4.706 1.00 91.94 89 LYS A N 1
ATOM 717 C CA . LYS A 1 89 ? -43.724 28.871 3.871 1.00 91.94 89 LYS A CA 1
ATOM 718 C C . LYS A 1 89 ? -44.032 30.285 4.355 1.00 91.94 89 LYS A C 1
ATOM 720 O O . LYS A 1 89 ? -44.133 31.190 3.531 1.00 91.94 89 LYS A O 1
ATOM 725 N N . ILE A 1 90 ? -44.160 30.481 5.668 1.00 91.19 90 ILE A N 1
ATOM 726 C CA . ILE A 1 90 ? -44.389 31.807 6.258 1.00 91.19 90 ILE A CA 1
ATOM 727 C C . ILE A 1 90 ? -43.196 32.728 5.974 1.00 91.19 90 ILE A C 1
ATOM 729 O O . ILE A 1 90 ? -43.405 33.845 5.504 1.00 91.19 90 ILE A O 1
ATOM 733 N N . LYS A 1 91 ? -41.958 32.251 6.175 1.00 88.88 91 LYS A N 1
ATOM 734 C CA . LYS A 1 91 ? -40.737 33.019 5.872 1.00 88.88 91 LYS A CA 1
ATOM 735 C C . LYS A 1 91 ? -40.659 33.418 4.400 1.00 88.88 91 LYS A C 1
ATOM 737 O O . LYS A 1 91 ? -40.456 34.588 4.105 1.00 88.88 91 LYS A O 1
ATOM 742 N N . ILE A 1 92 ? -40.881 32.473 3.485 1.00 87.62 92 ILE A N 1
ATOM 743 C CA . ILE A 1 92 ? -40.871 32.735 2.040 1.00 87.62 92 ILE A CA 1
ATOM 744 C C . ILE A 1 92 ? -41.939 33.766 1.679 1.00 87.62 92 ILE A C 1
ATOM 746 O O . ILE A 1 92 ? -41.644 34.713 0.960 1.00 87.62 92 ILE A O 1
ATOM 750 N N . LYS A 1 93 ? -43.164 33.619 2.198 1.00 89.19 93 LYS A N 1
ATOM 751 C CA . LYS A 1 93 ? -44.251 34.570 1.940 1.00 89.19 93 LYS A CA 1
ATOM 752 C C . LYS A 1 93 ? -43.901 35.976 2.436 1.00 89.19 93 LYS A C 1
ATOM 754 O O . LYS A 1 93 ? -44.134 36.932 1.707 1.00 89.19 93 LYS A O 1
ATOM 759 N N . ALA A 1 94 ? -43.319 36.096 3.629 1.00 81.19 94 ALA A N 1
ATOM 760 C CA . ALA A 1 94 ? -42.880 37.376 4.178 1.00 81.19 94 ALA A CA 1
ATOM 761 C C . ALA A 1 94 ? -41.756 38.005 3.335 1.00 81.19 94 ALA A C 1
ATOM 763 O O . ALA A 1 94 ? -41.851 39.168 2.958 1.00 81.19 94 ALA A O 1
ATOM 764 N N . SER A 1 95 ? -40.728 37.235 2.963 1.00 81.75 95 SER A N 1
ATOM 765 C CA . SER A 1 95 ? -39.646 37.721 2.095 1.00 81.75 95 SER A CA 1
ATOM 766 C C . SER A 1 95 ? -40.148 38.121 0.706 1.00 81.75 95 SER A C 1
ATOM 768 O O . SER A 1 95 ? -39.718 39.137 0.170 1.00 81.75 95 SER A O 1
ATOM 770 N N . GLN A 1 96 ? -41.087 37.365 0.136 1.00 82.75 96 GLN A N 1
ATOM 771 C CA . GLN A 1 96 ? -41.695 37.678 -1.155 1.00 82.75 96 GLN A CA 1
ATOM 772 C C . GLN A 1 96 ? -42.489 38.991 -1.094 1.00 82.75 96 GLN A C 1
ATOM 774 O O . GLN A 1 96 ? -42.366 39.817 -1.990 1.00 82.75 96 GLN A O 1
ATOM 779 N N . GLN A 1 97 ? -43.228 39.230 -0.005 1.00 80.19 97 GLN A N 1
ATOM 780 C CA . GLN A 1 97 ? -43.941 40.492 0.215 1.00 80.19 97 GLN A CA 1
ATOM 781 C C . GLN A 1 97 ? -42.999 41.705 0.292 1.00 80.19 97 GLN A C 1
ATOM 783 O O . GLN A 1 97 ? -43.359 42.763 -0.216 1.00 80.19 97 GLN A O 1
ATOM 788 N N . VAL A 1 98 ? -41.803 41.550 0.871 1.00 75.94 98 VAL A N 1
ATOM 789 C CA . VAL A 1 98 ? -40.769 42.606 0.923 1.00 75.94 98 VAL A CA 1
ATOM 790 C C . VAL A 1 98 ? -40.159 42.885 -0.456 1.00 75.94 98 VAL A C 1
ATOM 792 O O . VAL A 1 98 ? -39.815 44.023 -0.759 1.00 75.94 98 VAL A O 1
ATOM 795 N N . ILE A 1 99 ? -40.017 41.860 -1.302 1.00 76.25 99 ILE A N 1
ATOM 796 C CA . ILE A 1 99 ? -39.493 42.018 -2.668 1.00 76.25 99 ILE A CA 1
ATOM 797 C C . ILE A 1 99 ? -40.532 42.682 -3.581 1.00 76.25 99 ILE A C 1
ATOM 799 O O . ILE A 1 99 ? -40.179 43.556 -4.372 1.00 76.25 99 ILE A O 1
ATOM 803 N N . ASP A 1 100 ? -41.797 42.259 -3.487 1.00 78.88 100 ASP A N 1
ATOM 804 C CA . ASP A 1 100 ? -42.871 42.716 -4.378 1.00 78.88 100 ASP A CA 1
ATOM 805 C C . ASP A 1 100 ? -43.338 44.139 -4.045 1.00 78.88 100 ASP A C 1
ATOM 807 O O . ASP A 1 100 ? -43.649 44.916 -4.947 1.00 78.88 100 ASP A O 1
ATOM 811 N N . ASN A 1 101 ? -43.335 44.498 -2.761 1.00 72.00 101 ASN A N 1
ATOM 812 C CA . ASN A 1 101 ? -43.530 45.860 -2.293 1.00 72.00 101 ASN A CA 1
ATOM 813 C C . ASN A 1 101 ? -42.250 46.290 -1.572 1.00 72.00 101 ASN A C 1
ATOM 815 O O . ASN A 1 101 ? -42.104 45.938 -0.398 1.00 72.00 101 ASN A O 1
ATOM 819 N N . PRO A 1 102 ? -41.336 47.047 -2.215 1.00 61.38 102 PRO A N 1
ATOM 820 C CA . PRO A 1 102 ? -40.253 47.692 -1.492 1.00 61.38 102 PRO A CA 1
ATOM 821 C C . PRO A 1 102 ? -40.903 48.692 -0.537 1.00 61.38 102 PRO A C 1
ATOM 823 O O . PRO A 1 102 ? -41.291 49.793 -0.920 1.00 61.38 102 PRO A O 1
ATOM 826 N N . LEU A 1 103 ? -41.135 48.249 0.695 1.00 54.94 103 LEU A N 1
ATOM 827 C CA . LEU A 1 103 ? -41.619 49.092 1.774 1.00 54.94 103 LEU A CA 1
ATOM 828 C C . LEU A 1 103 ? -40.637 50.265 1.872 1.00 54.94 103 LEU A C 1
ATOM 830 O O . LEU A 1 103 ? -39.428 50.042 1.816 1.00 54.94 103 LEU A O 1
ATOM 834 N N . ASN A 1 104 ? -41.148 51.495 1.969 1.00 55.91 104 ASN A N 1
ATOM 835 C CA . ASN A 1 104 ? -40.361 52.728 2.100 1.00 55.91 104 ASN A CA 1
ATOM 836 C C . ASN A 1 104 ? -39.633 52.792 3.463 1.00 55.91 104 ASN A C 1
ATOM 838 O O . ASN A 1 104 ? -39.792 53.752 4.207 1.00 55.91 104 ASN A O 1
ATOM 842 N N . PHE A 1 105 ? -38.885 51.755 3.826 1.00 55.97 105 PHE A N 1
ATOM 843 C CA . PHE A 1 105 ? -37.978 51.748 4.959 1.00 55.97 105 PHE A CA 1
ATOM 844 C C . PHE A 1 105 ? -36.613 52.162 4.423 1.00 55.97 105 PHE A C 1
ATOM 846 O O . PHE A 1 105 ? -35.841 51.341 3.931 1.00 55.97 105 PHE A O 1
ATOM 853 N N . GLU A 1 106 ? -36.338 53.464 4.451 1.00 56.97 106 GLU A N 1
ATOM 854 C CA . GLU A 1 106 ? -35.044 54.002 4.022 1.00 56.97 106 GLU A CA 1
ATOM 855 C C . GLU A 1 106 ? -33.919 53.664 5.019 1.00 56.97 106 GLU A C 1
ATOM 857 O O . GLU A 1 106 ? -32.745 53.839 4.692 1.00 56.97 106 GLU A O 1
ATOM 862 N N . SER A 1 107 ? -34.225 53.135 6.217 1.00 59.44 107 SER A N 1
ATOM 863 C CA . SER A 1 107 ? -33.196 52.724 7.178 1.00 59.44 107 SER A CA 1
ATOM 864 C C . SER A 1 107 ? -33.655 51.689 8.219 1.00 59.44 107 SER A C 1
ATOM 866 O O . SER A 1 107 ? -34.834 51.562 8.536 1.00 59.44 107 SER A O 1
ATOM 868 N N . GLU A 1 108 ? -32.680 50.978 8.798 1.00 57.09 108 GLU A N 1
ATOM 869 C CA . GLU A 1 108 ? -32.803 49.989 9.892 1.00 57.09 108 GLU A CA 1
ATOM 870 C C . GLU A 1 108 ? -33.580 50.506 11.128 1.00 57.09 108 GLU A C 1
ATOM 872 O O . GLU A 1 108 ? -34.088 49.725 11.933 1.00 57.09 108 GLU A O 1
ATOM 877 N N . TRP A 1 109 ? -33.741 51.828 11.244 1.00 58.72 109 TRP A N 1
ATOM 878 C CA . TRP A 1 109 ? -34.439 52.516 12.330 1.00 58.72 109 TRP A CA 1
ATOM 879 C C . TRP A 1 109 ? -35.954 52.282 12.369 1.00 58.72 109 TRP A C 1
ATOM 881 O O . TRP A 1 109 ? -36.538 52.368 13.448 1.00 58.72 109 TRP A O 1
ATOM 891 N N . ASP A 1 110 ? -36.585 51.921 11.249 1.00 62.78 110 ASP A N 1
ATOM 892 C CA . ASP A 1 110 ? -38.037 51.690 11.191 1.00 62.78 110 ASP A CA 1
ATOM 893 C C . ASP A 1 110 ? -38.457 50.285 11.674 1.00 62.78 110 ASP A C 1
ATOM 895 O O . ASP A 1 110 ? -39.613 50.059 12.036 1.00 62.78 110 ASP A O 1
ATOM 899 N N . LEU A 1 111 ? -37.513 49.337 11.748 1.00 65.75 111 LEU A N 1
ATOM 900 C CA . LEU A 1 111 ? -37.731 47.986 12.291 1.00 65.75 111 LEU A CA 1
ATOM 901 C C . LEU A 1 111 ? -37.584 47.935 13.819 1.00 65.75 111 LEU A C 1
ATOM 903 O O . LEU A 1 111 ? -38.210 47.104 14.479 1.00 65.75 111 LEU A O 1
ATOM 907 N N . LEU A 1 112 ? -36.793 48.849 14.385 1.00 73.94 112 LEU A N 1
ATOM 908 C CA . LEU A 1 112 ? -36.540 48.966 15.819 1.00 73.94 112 LEU A CA 1
ATOM 909 C C . LEU A 1 112 ? -37.819 49.157 16.669 1.00 73.94 112 LEU A C 1
ATOM 911 O O . LEU A 1 112 ? -37.940 48.480 17.692 1.00 73.94 112 LEU A O 1
ATOM 915 N N . PRO A 1 113 ? -38.797 50.016 16.300 1.00 80.50 113 PRO A N 1
ATOM 916 C CA . PRO A 1 113 ? -40.033 50.158 17.070 1.00 80.50 113 PRO A CA 1
ATOM 917 C C . PRO A 1 113 ? -40.903 48.896 17.037 1.00 80.50 113 PRO A C 1
ATOM 919 O O . PRO A 1 113 ? -41.437 48.521 18.077 1.00 80.50 113 PRO A O 1
ATOM 922 N N . LEU A 1 114 ? -40.988 48.200 15.897 1.00 78.38 114 LEU A N 1
ATOM 923 C CA . LEU A 1 114 ? -41.711 46.926 15.773 1.00 78.38 114 LEU A CA 1
ATOM 924 C C . LEU A 1 114 ? -41.041 45.810 16.582 1.00 78.38 114 LEU A C 1
ATOM 926 O O . LEU A 1 114 ? -41.719 45.034 17.253 1.00 78.38 114 LEU A O 1
ATOM 930 N N . GLN A 1 115 ? -39.707 45.743 16.562 1.00 82.25 115 GLN A N 1
ATOM 931 C CA . GLN A 1 115 ? -38.946 44.800 17.379 1.00 82.25 115 GLN A CA 1
ATOM 932 C C . GLN A 1 115 ? -39.140 45.082 18.873 1.00 82.25 115 GLN A C 1
ATOM 934 O O . GLN A 1 115 ? -39.398 44.162 19.646 1.00 82.25 115 GLN A O 1
ATOM 939 N N . LYS A 1 116 ? -39.102 46.356 19.272 1.00 86.75 116 LYS A N 1
ATOM 940 C CA . LYS A 1 116 ? -39.357 46.779 20.652 1.00 86.75 116 LYS A CA 1
ATOM 941 C C . LYS A 1 116 ? -40.793 46.478 21.084 1.00 86.75 116 LYS A C 1
ATOM 943 O O . LYS A 1 116 ? -41.016 46.041 22.210 1.00 86.75 116 LYS A O 1
ATOM 948 N N . GLU A 1 117 ? -41.773 46.666 20.204 1.00 91.31 117 GLU A N 1
ATOM 949 C CA . GLU A 1 117 ? -43.164 46.298 20.470 1.00 91.31 117 GLU A CA 1
ATOM 950 C C . GLU A 1 117 ? -43.308 44.780 20.649 1.00 91.31 117 GLU A C 1
ATOM 952 O O . GLU A 1 117 ? -43.912 44.332 21.625 1.00 91.31 117 GLU A O 1
ATOM 957 N N . LEU A 1 118 ? -42.664 43.979 19.795 1.00 87.12 118 LEU A N 1
ATOM 958 C CA . LEU A 1 118 ? -42.628 42.522 19.917 1.00 87.12 118 LEU A CA 1
ATOM 959 C C . LEU A 1 118 ? -41.968 42.067 21.228 1.00 87.12 118 LEU A C 1
ATOM 961 O O . LEU A 1 118 ? -42.513 41.200 21.909 1.00 87.12 118 LEU A O 1
ATOM 965 N N . GLU A 1 119 ? -40.852 42.682 21.625 1.00 87.69 119 GLU A N 1
ATOM 966 C CA . GLU A 1 119 ? -40.190 42.431 22.910 1.00 87.69 119 GLU A CA 1
ATOM 967 C C . GLU A 1 119 ? -41.109 42.779 24.088 1.00 87.69 119 GLU A C 1
ATOM 969 O O . GLU A 1 119 ? -41.239 41.993 25.028 1.00 87.69 119 GLU A O 1
ATOM 974 N N . THR A 1 120 ? -41.824 43.908 24.029 1.00 92.38 120 THR A N 1
ATOM 975 C CA . THR A 1 120 ? -42.775 44.285 25.089 1.00 92.38 120 THR A CA 1
ATOM 976 C C . THR A 1 120 ? -43.969 43.331 25.158 1.00 92.38 120 THR A C 1
ATOM 978 O O . THR A 1 120 ? -44.434 43.003 26.251 1.00 92.38 120 THR A O 1
ATOM 981 N N . LEU A 1 121 ? -44.457 42.836 24.017 1.00 91.25 1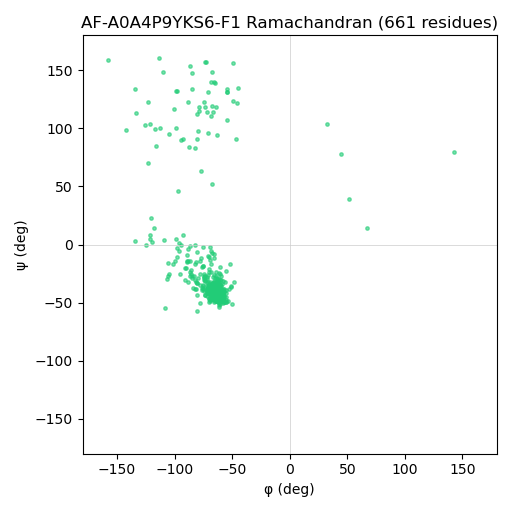21 LEU A N 1
ATOM 982 C CA . LEU A 1 121 ? -45.527 41.841 23.954 1.00 91.25 121 LEU A CA 1
ATOM 983 C C . LEU A 1 121 ? -45.056 40.478 24.463 1.00 91.25 121 LEU A C 1
ATOM 985 O O . LEU A 1 121 ? -45.789 39.833 25.207 1.00 91.25 121 LEU A O 1
ATOM 989 N N . GLN A 1 122 ? -43.831 40.061 24.138 1.00 87.25 122 GLN A N 1
ATOM 990 C CA . GLN A 1 122 ? -43.218 38.851 24.691 1.00 87.25 122 GLN A CA 1
ATOM 991 C C . GLN A 1 122 ? -43.040 38.959 26.208 1.00 87.25 122 GLN A C 1
ATOM 993 O O . GLN A 1 122 ? -43.352 38.014 26.930 1.00 87.25 122 GLN A O 1
ATOM 998 N N . GLN A 1 123 ? -42.606 40.115 26.714 1.00 88.69 123 GLN A N 1
ATOM 999 C CA . GLN A 1 123 ? -42.512 40.370 28.152 1.00 88.69 123 GLN A CA 1
ATOM 1000 C C . GLN A 1 123 ? -43.885 40.317 28.828 1.00 88.69 123 GLN A C 1
ATOM 1002 O O . GLN A 1 123 ? -44.025 39.643 29.847 1.00 88.69 123 GLN A O 1
ATOM 1007 N N . LYS A 1 124 ? -44.915 40.946 28.247 1.00 89.38 124 LYS A N 1
ATOM 1008 C CA . LYS A 1 124 ? -46.298 40.862 28.748 1.00 89.38 124 LYS A CA 1
ATOM 1009 C C . LYS A 1 124 ? -46.828 39.429 28.727 1.00 89.38 124 LYS A C 1
ATOM 1011 O O . LYS A 1 124 ? -47.435 38.992 29.698 1.00 89.38 124 LYS A O 1
ATOM 1016 N N . LEU A 1 125 ? -46.574 38.677 27.657 1.00 82.44 125 LEU A N 1
ATOM 1017 C CA . LEU A 1 125 ? -46.957 37.269 27.549 1.00 82.44 125 LEU A CA 1
ATOM 1018 C C . LEU A 1 125 ? -46.271 36.429 28.634 1.00 82.44 125 LEU A C 1
ATOM 1020 O O . LEU A 1 125 ? -46.922 35.616 29.283 1.00 82.44 125 LEU A O 1
ATOM 1024 N N . ASN A 1 126 ? -44.979 36.657 28.873 1.00 81.81 126 ASN A N 1
ATOM 1025 C CA . ASN A 1 126 ? -44.227 35.986 29.928 1.00 81.81 126 ASN A CA 1
ATOM 1026 C C . ASN A 1 126 ? -44.750 36.350 31.322 1.00 81.81 126 ASN A C 1
ATOM 1028 O O . ASN A 1 126 ? -44.901 35.458 32.149 1.00 81.81 126 ASN A O 1
ATOM 1032 N N . GLN A 1 127 ? -45.093 37.616 31.568 1.00 84.81 127 GLN A N 1
ATOM 1033 C CA . GLN A 1 127 ? -45.722 38.053 32.819 1.00 84.81 127 GLN A CA 1
ATOM 1034 C C . GLN A 1 127 ? -47.092 37.400 33.025 1.00 84.81 127 GLN A C 1
ATOM 1036 O O . GLN A 1 127 ? -47.376 36.933 34.121 1.00 84.81 127 GLN A O 1
ATOM 1041 N N . ILE A 1 128 ? -47.918 37.300 31.979 1.00 80.56 128 ILE A N 1
ATOM 1042 C CA . ILE A 1 128 ? -49.212 36.604 32.036 1.00 80.56 128 ILE A CA 1
ATOM 1043 C C . ILE A 1 128 ? -49.014 35.104 32.277 1.00 80.56 128 ILE A C 1
ATOM 1045 O O . ILE A 1 128 ? -49.716 34.523 33.097 1.00 80.56 128 ILE A O 1
ATOM 1049 N N . ASN A 1 129 ? -48.055 34.467 31.603 1.00 72.44 129 ASN A N 1
ATOM 1050 C CA . ASN A 1 129 ? -47.743 33.050 31.804 1.00 72.44 129 ASN A CA 1
ATOM 1051 C C . ASN A 1 129 ? -47.219 32.775 33.222 1.00 72.44 129 ASN A C 1
ATOM 1053 O O . ASN A 1 129 ? -47.571 31.757 33.810 1.00 72.44 129 ASN A O 1
ATOM 1057 N N . GLN A 1 130 ? -46.417 33.684 33.785 1.00 73.00 130 GLN A N 1
ATOM 1058 C CA . GLN A 1 130 ? -45.970 33.619 35.177 1.00 73.00 130 GLN A CA 1
ATOM 1059 C C . GLN A 1 130 ? -47.136 33.842 36.142 1.00 73.00 130 GLN A C 1
ATOM 1061 O O . GLN A 1 130 ? -47.314 33.042 37.050 1.00 73.00 130 GLN A O 1
ATOM 1066 N N . ALA A 1 131 ? -47.976 34.857 35.922 1.00 72.31 131 ALA A N 1
ATOM 1067 C CA . ALA A 1 131 ? -49.156 35.124 36.745 1.00 72.31 131 ALA A CA 1
ATOM 1068 C C . ALA A 1 131 ? -50.127 33.931 36.763 1.00 72.31 131 ALA A C 1
ATOM 1070 O O . ALA A 1 131 ? -50.557 33.514 37.834 1.00 72.31 131 ALA A O 1
ATOM 1071 N N . LYS A 1 132 ? -50.373 33.308 35.602 1.00 66.38 132 LYS A N 1
ATOM 1072 C CA . LYS A 1 132 ? -51.153 32.065 35.482 1.00 66.38 132 LYS A CA 1
ATOM 1073 C C . LYS A 1 132 ? -50.508 30.865 36.180 1.00 66.38 132 LYS A C 1
ATOM 1075 O O . LYS A 1 132 ? -51.213 29.955 36.584 1.00 66.38 132 LYS A O 1
ATOM 1080 N N . ALA A 1 133 ? -49.184 30.840 36.336 1.00 61.62 133 ALA A N 1
ATOM 1081 C CA . ALA A 1 133 ? -48.502 29.793 37.099 1.00 61.62 133 ALA A CA 1
ATOM 1082 C C . ALA A 1 133 ? -48.650 29.965 38.627 1.00 61.62 133 ALA A C 1
ATOM 1084 O O . ALA A 1 133 ? -48.435 29.001 39.358 1.00 61.62 133 ALA A O 1
ATOM 1085 N N . PHE A 1 134 ? -49.011 31.164 39.108 1.00 60.06 134 PHE A N 1
ATOM 1086 C CA . PHE A 1 134 ? -49.258 31.464 40.528 1.00 60.06 134 PHE A CA 1
ATOM 1087 C C . PHE A 1 134 ? -50.747 31.440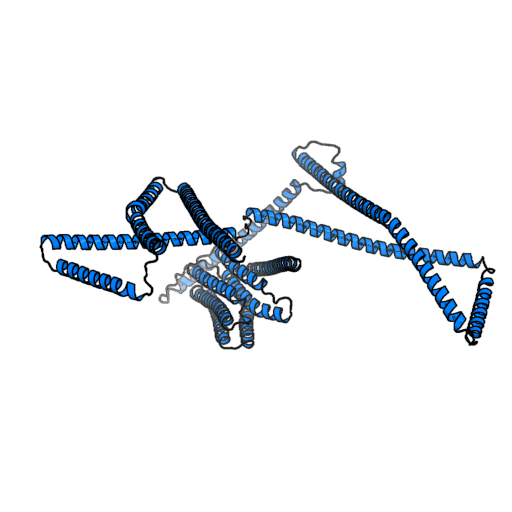 40.915 1.00 60.06 134 PHE A C 1
ATOM 1089 O O . PHE A 1 134 ? -51.070 31.470 42.105 1.00 60.06 134 PHE A O 1
ATOM 1096 N N . GLU A 1 135 ? -51.653 31.373 39.939 1.00 59.50 135 GLU A N 1
ATOM 1097 C CA . GLU A 1 135 ? -53.085 31.172 40.159 1.00 59.50 135 GLU A CA 1
ATOM 1098 C C . GLU A 1 135 ? -53.303 29.719 40.632 1.00 59.50 135 GLU A C 1
ATOM 1100 O O . GLU A 1 135 ? -53.292 28.764 39.860 1.00 59.50 135 GLU A O 1
ATOM 1105 N N . ASN A 1 136 ? -53.383 29.528 41.954 1.00 54.91 136 ASN A N 1
ATOM 1106 C CA . ASN A 1 136 ? -53.450 28.216 42.606 1.00 54.91 136 ASN A CA 1
ATOM 1107 C C . ASN A 1 136 ? -54.852 27.591 42.507 1.00 54.91 136 ASN A C 1
ATOM 1109 O O . ASN A 1 136 ? -55.502 27.357 43.527 1.00 54.91 136 ASN A O 1
ATOM 1113 N N . ASP A 1 137 ? -55.323 27.298 41.297 1.00 63.19 137 ASP A N 1
ATOM 1114 C CA . ASP A 1 137 ? -56.541 26.509 41.121 1.00 63.19 137 ASP A CA 1
ATOM 1115 C C . ASP A 1 137 ? -56.204 25.008 41.330 1.00 63.19 137 ASP A C 1
ATOM 1117 O O . ASP A 1 137 ? -55.354 24.457 40.616 1.00 63.19 137 ASP A O 1
ATOM 1121 N N . PRO A 1 138 ? -56.789 24.293 42.319 1.00 60.75 138 PRO A N 1
ATOM 1122 C CA . PRO A 1 138 ? -56.363 22.933 42.689 1.00 60.75 138 PRO A CA 1
ATOM 1123 C C . PRO A 1 138 ? -56.469 21.897 41.558 1.00 60.75 138 PRO A C 1
ATOM 1125 O O . PRO A 1 138 ? -55.727 20.909 41.534 1.00 60.75 138 PRO A O 1
ATOM 1128 N N . LEU A 1 139 ? -57.390 22.111 40.614 1.00 62.22 139 LEU A N 1
ATOM 1129 C CA . LEU A 1 139 ? -57.535 21.298 39.403 1.00 62.22 139 LEU A CA 1
ATOM 1130 C C . LEU A 1 139 ? -56.455 21.627 38.365 1.00 62.22 139 LEU A C 1
ATOM 1132 O O . LEU A 1 139 ? -55.898 20.717 37.744 1.00 62.22 139 LEU A O 1
ATOM 1136 N N . GLU A 1 140 ? -56.112 22.906 38.213 1.00 63.09 140 GLU A N 1
ATOM 1137 C CA . GLU A 1 140 ? -55.098 23.360 37.265 1.00 63.09 140 GLU A CA 1
ATOM 1138 C C . GLU A 1 140 ? -53.683 22.987 37.716 1.00 63.09 140 GLU A C 1
ATOM 1140 O O . GLU A 1 140 ? -52.851 22.674 36.873 1.00 63.09 140 GLU A O 1
ATOM 1145 N N . ASN A 1 141 ? -53.427 22.863 39.021 1.00 65.00 141 ASN A N 1
ATOM 1146 C CA . ASN A 1 141 ? -52.134 22.420 39.551 1.00 65.00 141 ASN A CA 1
ATOM 1147 C C . ASN A 1 141 ? -51.842 20.934 39.226 1.00 65.00 141 ASN A C 1
ATOM 1149 O O . ASN A 1 141 ? -50.747 20.588 38.778 1.00 65.00 141 ASN A O 1
ATOM 1153 N N . LYS A 1 142 ? -52.851 20.046 39.308 1.00 68.94 142 LYS A N 1
ATOM 1154 C CA . LYS A 1 142 ? -52.721 18.652 38.824 1.00 68.94 142 LYS A CA 1
ATOM 1155 C C . LYS A 1 142 ? -52.469 18.604 37.318 1.00 68.94 142 LYS A C 1
ATOM 1157 O O . LYS A 1 142 ? -51.574 17.893 36.867 1.00 68.94 142 LYS A O 1
ATOM 1162 N N . ILE A 1 143 ? -53.231 19.375 36.539 1.00 68.31 143 ILE A N 1
ATOM 1163 C CA . ILE A 1 143 ? -53.045 19.477 35.084 1.00 68.31 143 ILE A CA 1
ATOM 1164 C C . ILE A 1 143 ? -51.674 20.092 34.757 1.00 68.31 143 ILE A C 1
ATOM 1166 O O . ILE A 1 143 ? -51.035 19.668 33.799 1.00 68.31 143 ILE A O 1
ATOM 1170 N N . GLY A 1 144 ? -51.186 21.028 35.567 1.00 71.88 144 GLY A N 1
ATOM 1171 C CA . GLY A 1 144 ? -49.877 21.666 35.470 1.00 71.88 144 GLY A CA 1
ATOM 1172 C C . GLY A 1 144 ? -48.737 20.670 35.646 1.00 71.88 144 GLY A C 1
ATOM 1173 O O . GLY A 1 144 ? -47.839 20.634 34.806 1.00 71.88 144 GLY A O 1
ATOM 1174 N N . MET A 1 145 ? -48.818 19.780 36.642 1.00 72.75 145 MET A N 1
ATOM 1175 C CA . MET A 1 145 ? -47.852 18.685 36.806 1.00 72.75 145 MET A CA 1
ATOM 1176 C C . MET A 1 145 ? -47.849 17.740 35.597 1.00 72.75 145 MET A C 1
ATOM 1178 O O . MET A 1 145 ? -46.778 17.383 35.107 1.00 72.75 145 MET A O 1
ATOM 1182 N N . TYR A 1 146 ? -49.020 17.379 35.057 1.00 80.38 146 TYR A N 1
ATOM 1183 C CA . TYR A 1 146 ? -49.099 16.551 33.847 1.00 80.38 146 TYR A CA 1
ATOM 1184 C C . TYR A 1 146 ? -48.612 17.284 32.592 1.00 80.38 146 TYR A C 1
ATOM 1186 O O . TYR A 1 146 ? -47.942 16.673 31.765 1.00 80.38 146 TYR A O 1
ATOM 1194 N N . ARG A 1 147 ? -48.867 18.591 32.449 1.00 79.81 147 ARG A N 1
ATOM 1195 C CA . ARG A 1 147 ? -48.310 19.425 31.368 1.00 79.81 147 ARG A CA 1
ATOM 1196 C C . ARG A 1 147 ? -46.792 19.517 31.474 1.00 79.81 147 ARG A C 1
ATOM 1198 O O . ARG A 1 147 ? -46.114 19.433 30.456 1.00 79.81 147 ARG A O 1
ATOM 1205 N N . GLN A 1 148 ? -46.249 19.644 32.684 1.00 80.19 148 GLN A N 1
ATOM 1206 C CA . GLN A 1 148 ? -44.809 19.661 32.920 1.00 80.19 148 GLN A CA 1
ATOM 1207 C C . GLN A 1 148 ? -44.182 18.299 32.610 1.00 80.19 148 GLN A C 1
ATOM 1209 O O . GLN A 1 148 ? -43.182 18.243 31.899 1.00 80.19 148 GLN A O 1
ATOM 1214 N N . GLN A 1 149 ? -44.789 17.197 33.060 1.00 83.56 149 GLN A N 1
ATOM 1215 C CA . GLN A 1 149 ? -44.345 15.841 32.725 1.00 83.56 149 GLN A CA 1
ATOM 1216 C C . GLN A 1 149 ? -44.426 15.571 31.218 1.00 83.56 149 GLN A C 1
ATOM 1218 O O . GLN A 1 149 ? -43.470 15.055 30.642 1.00 83.56 149 GLN A O 1
ATOM 1223 N N . ALA A 1 150 ? -45.518 15.971 30.562 1.00 78.88 150 ALA A N 1
ATOM 1224 C CA . ALA A 1 150 ? -45.680 15.867 29.116 1.00 78.88 150 ALA A CA 1
ATOM 1225 C C . ALA A 1 150 ? -44.652 16.727 28.368 1.00 78.88 150 ALA A C 1
ATOM 1227 O O . ALA A 1 150 ? -44.069 16.260 27.396 1.00 78.88 150 ALA A O 1
ATOM 1228 N N . SER A 1 151 ? -44.367 17.940 28.851 1.00 80.12 151 SER A N 1
ATOM 1229 C CA . SER A 1 151 ? -43.335 18.826 28.302 1.00 80.12 151 SER A CA 1
ATOM 1230 C C . SER A 1 151 ? -41.935 18.228 28.455 1.00 80.12 151 SER A C 1
ATOM 1232 O O . SER A 1 151 ? -41.182 18.167 27.488 1.00 80.12 151 SER A O 1
ATOM 1234 N N . MET A 1 152 ? -41.596 17.679 29.625 1.00 78.06 152 MET A N 1
ATOM 1235 C CA . MET A 1 152 ? -40.319 16.992 29.849 1.00 78.06 152 MET A CA 1
ATOM 1236 C C . MET A 1 152 ? -40.187 15.726 28.996 1.00 78.06 152 MET A C 1
ATOM 1238 O O . MET A 1 152 ? -39.108 15.450 28.471 1.00 78.06 152 MET A O 1
ATOM 1242 N N . ALA A 1 153 ? -41.263 14.951 28.841 1.00 81.50 153 ALA A N 1
ATOM 1243 C CA . ALA A 1 153 ? -41.284 13.772 27.983 1.00 81.50 153 ALA A CA 1
ATOM 1244 C C . ALA A 1 153 ? -41.146 14.152 26.500 1.00 81.50 153 ALA A C 1
ATOM 1246 O O . ALA A 1 153 ? -40.364 13.528 25.785 1.00 81.50 153 ALA A O 1
ATOM 1247 N N . ALA A 1 154 ? -41.836 15.204 26.053 1.00 80.56 154 ALA A N 1
ATOM 1248 C CA . ALA A 1 154 ? -41.720 15.745 24.703 1.00 80.56 154 ALA A CA 1
ATOM 1249 C C . ALA A 1 154 ? -40.310 16.289 24.431 1.00 80.56 154 ALA A C 1
ATOM 1251 O O . ALA A 1 154 ? -39.730 15.962 23.402 1.00 80.56 154 ALA A O 1
ATOM 1252 N N . ALA A 1 155 ? -39.718 17.027 25.374 1.00 81.19 155 ALA A N 1
ATOM 1253 C CA . ALA A 1 155 ? -38.355 17.544 25.265 1.00 81.19 155 ALA A CA 1
ATOM 1254 C C . ALA A 1 155 ? -37.316 16.416 25.200 1.00 81.19 155 ALA A C 1
ATOM 1256 O O . ALA A 1 155 ? -36.419 16.448 24.363 1.00 81.19 155 ALA A O 1
ATOM 1257 N N . LYS A 1 156 ? -37.460 15.372 26.028 1.00 85.69 156 LYS A N 1
ATOM 1258 C CA . LYS A 1 156 ? -36.599 14.180 25.959 1.00 85.69 156 LYS A CA 1
ATOM 1259 C C . LYS A 1 156 ? -36.771 13.421 24.644 1.00 85.69 156 LYS A C 1
ATOM 1261 O O . LYS A 1 156 ? -35.780 12.968 24.080 1.00 85.69 156 LYS A O 1
ATOM 1266 N N . LYS A 1 157 ? -38.008 13.282 24.155 1.00 83.12 157 LYS A N 1
ATOM 1267 C CA . LYS A 1 157 ? -38.302 12.638 22.868 1.00 83.12 157 LYS A CA 1
ATOM 1268 C C . LYS A 1 157 ? -37.680 13.419 21.708 1.00 83.12 157 LYS A C 1
ATOM 1270 O O . LYS A 1 157 ? -37.054 12.798 20.858 1.00 83.12 157 LYS A O 1
ATOM 1275 N N . ALA A 1 158 ? -37.797 14.746 21.713 1.00 78.62 158 ALA A N 1
ATOM 1276 C CA . ALA A 1 158 ? -37.178 15.623 20.722 1.00 78.62 158 ALA A CA 1
ATOM 1277 C C . ALA A 1 158 ? -35.645 15.525 20.761 1.00 78.62 158 ALA A C 1
ATOM 1279 O O . ALA A 1 158 ? -35.038 15.234 19.741 1.00 78.62 158 ALA A O 1
ATOM 1280 N N . ALA A 1 159 ? -35.029 15.618 21.945 1.00 83.44 159 ALA A N 1
ATOM 1281 C CA . ALA A 1 159 ? -33.575 15.505 22.091 1.00 83.44 159 ALA A CA 1
ATOM 1282 C C . ALA A 1 159 ? -33.027 14.155 21.592 1.00 83.44 159 ALA A C 1
ATOM 1284 O O . ALA A 1 159 ? -31.993 14.107 20.932 1.00 83.44 159 ALA A O 1
ATOM 1285 N N . ARG A 1 160 ? -33.731 13.048 21.872 1.00 82.44 160 ARG A N 1
ATOM 1286 C CA . ARG A 1 160 ? -33.360 11.720 21.354 1.00 82.44 160 ARG A CA 1
ATOM 1287 C C . ARG A 1 160 ? -33.592 11.585 19.850 1.00 82.44 160 ARG A C 1
ATOM 1289 O O . ARG A 1 160 ? -32.817 10.902 19.189 1.00 82.44 160 ARG A O 1
ATOM 1296 N N . ALA A 1 161 ? -34.640 12.205 19.309 1.00 78.12 161 ALA A N 1
ATOM 1297 C CA . ALA A 1 161 ? -34.868 12.240 17.868 1.00 78.12 161 ALA A CA 1
ATOM 1298 C C . ALA A 1 161 ? -33.756 13.025 17.154 1.00 78.12 161 ALA A C 1
ATOM 1300 O O . ALA A 1 161 ? -33.240 12.548 16.147 1.00 78.12 161 ALA A O 1
ATOM 1301 N N . ASP A 1 162 ? -33.328 14.160 17.712 1.00 80.88 162 ASP A N 1
ATOM 1302 C CA . ASP A 1 162 ? -32.216 14.959 17.189 1.00 80.88 162 ASP A CA 1
ATOM 1303 C C . ASP A 1 162 ? -30.894 14.184 17.223 1.00 80.88 162 ASP A C 1
ATOM 1305 O O . ASP A 1 162 ? -30.166 14.165 16.231 1.00 80.88 162 ASP A O 1
ATOM 1309 N N . GLU A 1 163 ? -30.604 13.491 18.327 1.00 85.00 163 GLU A N 1
ATOM 1310 C CA . GLU A 1 163 ? -29.433 12.614 18.456 1.00 85.00 163 GLU A CA 1
ATOM 1311 C C . GLU A 1 163 ? -29.444 11.499 17.399 1.00 85.00 163 GLU A C 1
ATOM 1313 O O . GLU A 1 163 ? -28.434 11.252 16.745 1.00 85.00 163 GLU A O 1
ATOM 1318 N N . LEU A 1 164 ? -30.597 10.865 17.162 1.00 76.94 164 LEU A N 1
ATOM 1319 C CA . LEU A 1 164 ? -30.734 9.811 16.155 1.00 76.94 164 LEU A CA 1
ATOM 1320 C C . LEU A 1 164 ? -30.575 10.363 14.730 1.00 76.94 164 LEU A C 1
ATOM 1322 O O . LEU A 1 164 ? -29.902 9.750 13.903 1.00 76.94 164 LEU A O 1
ATOM 1326 N N . ILE A 1 165 ? -31.119 11.552 14.451 1.00 78.44 165 ILE A N 1
ATOM 1327 C CA . ILE A 1 165 ? -30.900 12.251 13.179 1.00 78.44 165 ILE A CA 1
ATOM 1328 C C . ILE A 1 165 ? -29.410 12.570 12.995 1.00 78.44 165 ILE A C 1
ATOM 1330 O O . ILE A 1 165 ? -28.894 12.400 11.890 1.00 78.44 165 ILE A O 1
ATOM 1334 N N . GLN A 1 166 ? -28.697 13.002 14.039 1.00 83.00 166 GLN A N 1
ATOM 1335 C CA . GLN A 1 166 ? -27.252 13.233 13.954 1.00 83.00 166 GLN A CA 1
ATOM 1336 C C . GLN A 1 166 ? -26.480 11.942 13.681 1.00 83.00 166 GLN A C 1
ATOM 1338 O O . GLN A 1 166 ? -25.720 11.899 12.719 1.00 83.00 166 GLN A O 1
ATOM 1343 N N . LEU A 1 167 ? -26.752 10.869 14.424 1.00 80.06 167 LEU A N 1
ATOM 1344 C CA . LEU A 1 167 ? -26.112 9.571 14.201 1.00 80.06 167 LEU A CA 1
ATOM 1345 C C . LEU A 1 167 ? -26.372 9.026 12.788 1.00 80.06 167 LEU A C 1
ATOM 1347 O O . LEU A 1 167 ? -25.455 8.507 12.160 1.00 80.06 167 LEU A O 1
ATOM 1351 N N . SER A 1 168 ? -27.584 9.203 12.249 1.00 77.50 168 SER A N 1
ATOM 1352 C CA . SER A 1 168 ? -27.896 8.803 10.868 1.00 77.50 168 SER A CA 1
ATOM 1353 C C . SER A 1 168 ? -27.095 9.597 9.827 1.00 77.50 168 SER A C 1
ATOM 1355 O O . SER A 1 168 ? -26.629 9.032 8.839 1.00 77.50 168 SER A O 1
ATOM 1357 N N . LYS A 1 169 ? -26.867 10.897 10.068 1.00 79.69 169 LYS A N 1
ATOM 1358 C CA . LYS A 1 169 ? -26.012 11.734 9.214 1.00 79.69 169 LYS A CA 1
ATOM 1359 C C . LYS A 1 169 ? -24.550 11.321 9.318 1.00 79.69 169 LYS A C 1
ATOM 1361 O O . LYS A 1 169 ? -23.857 11.327 8.304 1.00 79.69 169 LYS A O 1
ATOM 1366 N N . ASP A 1 170 ? -24.083 10.966 10.509 1.00 80.00 170 ASP A N 1
ATOM 1367 C CA . ASP A 1 170 ? -22.713 10.501 10.722 1.00 80.00 170 ASP A CA 1
ATOM 1368 C C . ASP A 1 170 ? -22.478 9.147 10.035 1.00 80.00 170 ASP A C 1
ATOM 1370 O O . ASP A 1 170 ? -21.449 8.957 9.387 1.00 80.00 170 ASP A O 1
ATOM 1374 N N . GLU A 1 171 ? -23.454 8.235 10.083 1.00 77.69 171 GLU A N 1
ATOM 1375 C CA . GLU A 1 171 ? -23.430 6.966 9.342 1.00 77.69 171 GLU A CA 1
ATOM 1376 C C . GLU A 1 171 ? -23.428 7.194 7.818 1.00 77.69 171 GLU A C 1
ATOM 1378 O O . GLU A 1 171 ? -22.652 6.573 7.084 1.00 77.69 171 GLU A O 1
ATOM 1383 N N . GLU A 1 172 ? -24.227 8.142 7.323 1.00 73.88 172 GLU A N 1
ATOM 1384 C CA . GLU A 1 172 ? -24.231 8.553 5.915 1.00 73.88 172 GLU A CA 1
ATOM 1385 C C . GLU A 1 172 ? -22.877 9.159 5.495 1.00 73.88 172 GLU A C 1
ATOM 1387 O O . GLU A 1 172 ? -22.340 8.854 4.428 1.00 73.88 172 GLU A O 1
ATOM 1392 N N . GLN A 1 173 ? -22.262 9.986 6.341 1.00 80.25 173 GLN A N 1
ATOM 1393 C CA . GLN A 1 173 ? -20.935 10.546 6.076 1.00 80.25 173 GLN A CA 1
ATOM 1394 C C . GLN A 1 173 ? -19.842 9.474 6.094 1.00 80.25 173 GLN A C 1
ATOM 1396 O O . GLN A 1 173 ? -18.968 9.472 5.223 1.00 80.25 173 GLN A O 1
ATOM 1401 N N . LEU A 1 174 ? -19.896 8.541 7.046 1.00 78.44 174 LEU A N 1
ATOM 1402 C CA . LEU A 1 174 ? -18.969 7.416 7.144 1.00 78.44 174 LEU A CA 1
ATOM 1403 C C . LEU A 1 174 ? -19.099 6.469 5.949 1.00 78.44 174 LEU A C 1
ATOM 1405 O O . LEU A 1 174 ? -18.079 6.062 5.392 1.00 78.44 174 LEU A O 1
ATOM 1409 N N . SER A 1 175 ? -20.319 6.161 5.504 1.00 75.12 175 SER A N 1
ATOM 1410 C CA . SER A 1 175 ? -20.558 5.323 4.321 1.00 75.12 175 SER A CA 1
ATOM 1411 C C . SER A 1 175 ? -20.109 6.012 3.029 1.00 75.12 175 SER A C 1
ATOM 1413 O O . SER A 1 175 ? -19.433 5.385 2.213 1.00 75.12 175 SER A O 1
ATOM 1415 N N . LYS A 1 176 ? -20.341 7.324 2.874 1.00 77.06 176 LYS A N 1
ATOM 1416 C CA . LYS A 1 176 ? -19.759 8.127 1.780 1.00 77.06 176 LYS A CA 1
ATOM 1417 C C . LYS A 1 176 ? -18.234 8.114 1.813 1.00 77.06 176 LYS A C 1
ATOM 1419 O O . LYS A 1 176 ? -17.594 7.943 0.774 1.00 77.06 176 LYS A O 1
ATOM 1424 N N . ALA A 1 177 ? -17.633 8.267 2.990 1.00 76.00 177 ALA A N 1
ATOM 1425 C CA . ALA A 1 177 ? -16.185 8.200 3.162 1.00 76.00 177 ALA A CA 1
ATOM 1426 C C . ALA A 1 177 ? -15.629 6.797 2.855 1.00 76.00 177 ALA A C 1
ATOM 1428 O O . ALA A 1 177 ? -14.546 6.674 2.287 1.00 76.00 177 ALA A O 1
ATOM 1429 N N . ALA A 1 178 ? -16.363 5.735 3.189 1.00 73.31 178 ALA A N 1
ATOM 1430 C CA . ALA A 1 178 ? -16.005 4.362 2.851 1.00 73.31 178 ALA A CA 1
ATOM 1431 C C . ALA A 1 178 ? -16.129 4.092 1.344 1.00 73.31 178 ALA A C 1
ATOM 1433 O O . ALA A 1 178 ? -15.225 3.504 0.758 1.00 73.31 178 ALA A O 1
ATOM 1434 N N . GLN A 1 179 ? -17.198 4.568 0.701 1.00 72.25 179 GLN A N 1
ATOM 1435 C CA . GLN A 1 179 ? -17.435 4.379 -0.731 1.00 72.25 179 GLN A CA 1
ATOM 1436 C C . GLN A 1 179 ? -16.435 5.175 -1.574 1.00 72.25 179 GLN A C 1
ATOM 1438 O O . GLN A 1 179 ? -15.820 4.614 -2.470 1.00 72.25 179 GLN A O 1
ATOM 1443 N N . THR A 1 180 ? -16.156 6.432 -1.220 1.00 75.31 180 THR A N 1
ATOM 1444 C CA . THR A 1 180 ? -15.086 7.213 -1.868 1.00 75.31 180 THR A CA 1
ATOM 1445 C C . THR A 1 180 ? -13.713 6.569 -1.691 1.00 75.31 180 THR A C 1
ATOM 1447 O O . THR A 1 180 ? -12.952 6.494 -2.650 1.00 75.31 180 THR A O 1
ATOM 1450 N N . LYS A 1 181 ? -13.394 6.036 -0.503 1.00 73.25 181 LYS A N 1
ATOM 1451 C CA . LYS A 1 181 ? -12.161 5.257 -0.294 1.00 73.25 181 LYS A CA 1
ATOM 1452 C C . LYS A 1 181 ? -12.140 3.959 -1.105 1.00 73.25 181 LYS A C 1
ATOM 1454 O O . LYS A 1 181 ? -11.074 3.582 -1.578 1.00 73.25 181 LYS A O 1
ATOM 1459 N N . SER A 1 182 ? -13.283 3.298 -1.278 1.00 66.62 182 SER A N 1
ATOM 1460 C CA . SER A 1 182 ? -13.423 2.101 -2.114 1.00 66.62 182 SER A CA 1
ATOM 1461 C C . SER A 1 182 ? -13.223 2.417 -3.597 1.00 66.62 182 SER A C 1
ATOM 1463 O O . SER A 1 182 ? -12.534 1.670 -4.281 1.00 66.62 182 SER A O 1
ATOM 1465 N N . ASP A 1 183 ? -13.781 3.525 -4.086 1.00 67.00 183 ASP A N 1
ATOM 1466 C CA . ASP A 1 183 ? -13.660 3.958 -5.484 1.00 67.00 183 ASP A CA 1
ATOM 1467 C C . ASP A 1 183 ? -12.243 4.471 -5.805 1.00 67.00 183 ASP A C 1
ATOM 1469 O O . ASP A 1 183 ? -11.767 4.336 -6.931 1.00 67.00 183 ASP A O 1
ATOM 1473 N N . LEU A 1 184 ? -11.547 5.033 -4.808 1.00 68.56 184 LEU A N 1
ATOM 1474 C CA . LEU A 1 184 ? -10.151 5.479 -4.904 1.00 68.56 184 LEU A CA 1
ATOM 1475 C C . LEU A 1 184 ? -9.132 4.342 -4.735 1.00 68.56 184 LEU A C 1
ATOM 1477 O O . LEU A 1 184 ? -7.957 4.538 -5.053 1.00 68.56 184 LEU A O 1
ATOM 1481 N N . LEU A 1 185 ? -9.540 3.172 -4.232 1.00 58.00 185 LEU A N 1
ATOM 1482 C CA . LEU A 1 185 ? -8.671 2.002 -4.208 1.00 58.00 185 LEU A CA 1
ATOM 1483 C C . LEU A 1 185 ? -8.562 1.467 -5.647 1.00 58.00 185 LEU A C 1
ATOM 1485 O O . LEU A 1 185 ? -9.573 1.039 -6.209 1.00 58.00 185 LEU A O 1
ATOM 1489 N N . PRO A 1 186 ? -7.360 1.424 -6.259 1.00 57.97 186 PRO A N 1
ATOM 1490 C CA . PRO A 1 186 ? -7.177 0.677 -7.496 1.00 57.97 186 PRO A CA 1
ATOM 1491 C C . PRO A 1 186 ? -7.655 -0.740 -7.218 1.00 57.97 186 PRO A C 1
ATOM 1493 O O . PRO A 1 186 ? -7.275 -1.281 -6.181 1.00 57.97 186 PRO A O 1
ATOM 1496 N N . LYS A 1 187 ? -8.497 -1.298 -8.096 1.00 60.22 187 LYS A N 1
ATOM 1497 C CA . LYS A 1 187 ? -9.104 -2.631 -7.977 1.00 60.22 187 LYS A CA 1
ATOM 1498 C C . LYS A 1 187 ? -8.021 -3.641 -7.586 1.00 60.22 187 LYS A C 1
ATOM 1500 O O . LYS A 1 187 ? -7.300 -4.146 -8.445 1.00 60.22 187 LYS A O 1
ATOM 1505 N N . LEU A 1 188 ? -7.834 -3.846 -6.281 1.00 54.69 188 LEU A N 1
ATOM 1506 C CA . LEU A 1 188 ? -6.765 -4.687 -5.777 1.00 54.69 188 LEU A CA 1
ATOM 1507 C C . LEU A 1 188 ? -7.153 -6.085 -6.226 1.00 54.69 188 LEU A C 1
ATOM 1509 O O . LEU A 1 188 ? -8.248 -6.550 -5.904 1.00 54.69 188 LEU A O 1
ATOM 1513 N N . LEU A 1 189 ? -6.289 -6.697 -7.035 1.00 58.06 189 LEU A N 1
ATOM 1514 C CA . LEU A 1 189 ? -6.450 -8.073 -7.471 1.00 58.06 189 LEU A CA 1
ATOM 1515 C C . LEU A 1 189 ? -6.809 -8.906 -6.242 1.00 58.06 189 LEU A C 1
ATOM 1517 O O . LEU A 1 189 ? -6.074 -8.917 -5.251 1.00 58.06 189 LEU A O 1
ATOM 1521 N N . THR A 1 190 ? -7.957 -9.576 -6.312 1.00 69.50 190 THR A N 1
ATOM 1522 C CA . THR A 1 190 ? -8.321 -10.615 -5.356 1.00 69.50 190 THR A CA 1
ATOM 1523 C C . THR A 1 190 ? -7.149 -11.598 -5.218 1.00 69.50 190 THR A C 1
ATOM 1525 O O . THR A 1 190 ? -6.330 -11.708 -6.136 1.00 69.50 190 THR A O 1
ATOM 1528 N N . PRO A 1 191 ? -7.026 -12.325 -4.095 1.00 66.19 191 PRO A N 1
ATOM 1529 C CA . PRO A 1 191 ? -5.941 -13.290 -3.892 1.00 66.19 191 PRO A CA 1
ATOM 1530 C C . PRO A 1 191 ? -5.738 -14.251 -5.080 1.00 66.19 191 PRO A C 1
ATOM 1532 O O . PRO A 1 191 ? -4.608 -14.622 -5.397 1.00 66.19 191 PRO A O 1
ATOM 1535 N N . GLU A 1 192 ? -6.821 -14.585 -5.784 1.00 66.62 192 GLU A N 1
ATOM 1536 C CA . GLU A 1 192 ? -6.825 -15.352 -7.035 1.00 66.62 192 GLU A CA 1
ATOM 1537 C C . GLU A 1 192 ? -6.229 -14.573 -8.215 1.00 66.62 192 GLU A C 1
ATOM 1539 O O . GLU A 1 192 ? -5.300 -15.058 -8.854 1.00 66.62 192 GLU A O 1
ATOM 1544 N N . GLY A 1 193 ? -6.649 -13.325 -8.442 1.00 71.25 193 GLY A N 1
ATOM 1545 C CA . GLY A 1 193 ? -6.058 -12.481 -9.482 1.00 71.25 193 GLY A CA 1
ATOM 1546 C C . GLY A 1 193 ? -4.559 -12.233 -9.272 1.00 71.25 193 GLY A C 1
ATOM 1547 O O . GLY A 1 193 ? -3.792 -12.196 -10.233 1.00 71.25 193 GLY A O 1
ATOM 1548 N N . LEU A 1 194 ? -4.099 -12.125 -8.017 1.00 75.56 194 LEU A N 1
ATOM 1549 C CA . LEU A 1 194 ? -2.670 -12.003 -7.693 1.00 75.56 194 LEU A CA 1
ATOM 1550 C C . LEU A 1 194 ? -1.895 -13.266 -8.094 1.00 75.56 194 LEU A C 1
ATOM 1552 O O . LEU A 1 194 ? -0.767 -13.170 -8.581 1.00 75.56 194 LEU A O 1
ATOM 1556 N N . LYS A 1 195 ? -2.490 -14.448 -7.901 1.00 79.56 195 LYS A N 1
ATOM 1557 C CA . LYS A 1 195 ? -1.889 -15.729 -8.283 1.00 79.56 195 LYS A CA 1
ATOM 1558 C C . LYS A 1 195 ? -1.694 -15.809 -9.797 1.00 79.56 195 LYS A C 1
ATOM 1560 O O . LYS A 1 195 ? -0.598 -16.166 -10.236 1.00 79.56 195 LYS A O 1
ATOM 1565 N N . ASP A 1 196 ? -2.696 -15.396 -10.566 1.00 78.56 196 ASP A N 1
ATOM 1566 C CA . ASP A 1 196 ? -2.642 -15.381 -12.032 1.00 78.56 196 ASP A CA 1
ATOM 1567 C C . ASP A 1 196 ? -1.615 -14.368 -12.546 1.00 78.56 196 ASP A C 1
ATOM 1569 O O . ASP A 1 196 ? -0.778 -14.688 -13.391 1.00 78.56 196 ASP A O 1
ATOM 1573 N N . PHE A 1 197 ? -1.571 -13.176 -11.949 1.00 76.06 197 PHE A N 1
ATOM 1574 C CA . PHE A 1 197 ? -0.574 -12.162 -12.286 1.00 76.06 197 PHE A CA 1
ATOM 1575 C C . PHE A 1 197 ? 0.860 -12.614 -11.965 1.00 76.06 197 PHE A C 1
ATOM 1577 O O . PHE A 1 197 ? 1.794 -12.385 -12.736 1.00 76.06 197 PHE A O 1
ATOM 1584 N N . VAL A 1 198 ? 1.068 -13.301 -10.837 1.00 82.56 198 VAL A N 1
ATOM 1585 C CA . VAL A 1 198 ? 2.375 -13.880 -10.493 1.00 82.56 198 VAL A CA 1
ATOM 1586 C C . VAL A 1 198 ? 2.755 -15.001 -11.462 1.00 82.56 198 VAL A C 1
ATOM 1588 O O . VAL A 1 198 ? 3.935 -15.115 -11.809 1.00 82.56 198 VAL A O 1
ATOM 1591 N N . ALA A 1 199 ? 1.795 -15.807 -11.920 1.00 82.94 199 ALA A N 1
ATOM 1592 C CA . ALA A 1 199 ? 2.031 -16.818 -12.946 1.00 82.94 199 ALA A CA 1
ATOM 1593 C C . ALA A 1 199 ? 2.448 -16.172 -14.278 1.00 82.94 199 ALA A C 1
ATOM 1595 O O . ALA A 1 199 ? 3.471 -16.557 -14.847 1.00 82.94 199 ALA A O 1
ATOM 1596 N N . GLU A 1 200 ? 1.754 -15.119 -14.713 1.00 86.31 200 GLU A N 1
ATOM 1597 C CA . GLU A 1 200 ? 2.097 -14.363 -15.922 1.00 86.31 200 GLU A CA 1
ATOM 1598 C C . GLU A 1 200 ? 3.494 -13.723 -15.822 1.00 86.31 200 GLU A C 1
ATOM 1600 O O . GLU A 1 200 ? 4.298 -13.791 -16.755 1.00 86.31 200 GLU A O 1
ATOM 1605 N N . LEU A 1 201 ? 3.846 -13.169 -14.657 1.00 85.44 201 LEU A N 1
ATOM 1606 C CA . LEU A 1 201 ? 5.185 -12.630 -14.413 1.00 85.44 201 LEU A CA 1
ATOM 1607 C C . LEU A 1 201 ? 6.278 -13.704 -14.446 1.00 85.44 201 LEU A C 1
ATOM 1609 O O . LEU A 1 201 ? 7.394 -13.417 -14.886 1.00 85.44 201 LEU A O 1
ATOM 1613 N N . ARG A 1 202 ? 5.996 -14.935 -14.000 1.00 86.88 202 ARG A N 1
ATOM 1614 C CA . ARG A 1 202 ? 6.948 -16.053 -14.117 1.00 86.88 202 ARG A CA 1
ATOM 1615 C C . ARG A 1 202 ? 7.182 -16.422 -15.577 1.00 86.88 202 ARG A C 1
ATOM 1617 O O . ARG A 1 202 ? 8.337 -16.588 -15.964 1.00 86.88 202 ARG A O 1
ATOM 1624 N N . VAL A 1 203 ? 6.122 -16.473 -16.384 1.00 90.25 203 VAL A N 1
ATOM 1625 C CA . VAL A 1 203 ? 6.223 -16.719 -17.831 1.00 90.25 203 VAL A CA 1
ATOM 1626 C C . VAL A 1 203 ? 7.057 -15.625 -18.501 1.00 90.25 203 VAL A C 1
ATOM 1628 O O . VAL A 1 203 ? 8.061 -15.935 -19.141 1.00 90.25 203 VAL A O 1
ATOM 1631 N N . LYS A 1 204 ? 6.744 -14.344 -18.260 1.00 90.25 204 LYS A N 1
ATOM 1632 C CA . LYS A 1 204 ? 7.513 -13.211 -18.813 1.00 90.25 204 LYS A CA 1
ATOM 1633 C C . LYS A 1 204 ? 8.971 -13.192 -18.341 1.00 90.25 204 LYS A C 1
ATOM 1635 O O . LYS A 1 204 ? 9.865 -12.838 -19.105 1.00 90.25 204 LYS A O 1
ATOM 1640 N N . SER A 1 205 ? 9.246 -13.596 -17.098 1.00 91.06 205 SER A N 1
ATOM 1641 C CA . SER A 1 205 ? 10.622 -13.695 -16.597 1.00 91.06 205 SER A CA 1
ATOM 1642 C C . SER A 1 205 ? 11.416 -14.812 -17.275 1.00 91.06 205 SER A C 1
ATOM 1644 O O . SER A 1 205 ? 12.623 -14.649 -17.459 1.00 91.06 205 SER A O 1
ATOM 1646 N N . ASN A 1 206 ? 10.777 -15.933 -17.606 1.00 88.81 206 ASN A N 1
ATOM 1647 C CA . ASN A 1 206 ? 11.415 -17.020 -18.341 1.00 88.81 206 ASN A CA 1
ATOM 1648 C C . ASN A 1 206 ? 11.665 -16.622 -19.800 1.00 88.81 206 ASN A C 1
ATOM 1650 O O . ASN A 1 206 ? 12.764 -16.852 -20.300 1.00 88.81 206 ASN A O 1
ATOM 1654 N N . ASP A 1 207 ? 10.712 -15.932 -20.431 1.00 87.31 207 ASP A N 1
ATOM 1655 C CA . ASP A 1 207 ? 10.866 -15.402 -21.790 1.00 87.31 207 ASP A CA 1
ATOM 1656 C C . ASP A 1 207 ? 12.032 -14.400 -21.883 1.00 87.31 207 ASP A C 1
ATOM 1658 O O . ASP A 1 207 ? 12.890 -14.498 -22.759 1.00 87.31 207 ASP A O 1
ATOM 1662 N N . TYR A 1 208 ? 12.159 -13.502 -20.898 1.00 91.31 208 TYR A N 1
ATOM 1663 C CA . TYR A 1 208 ? 13.309 -12.600 -20.799 1.00 91.31 208 TYR A CA 1
ATOM 1664 C C . TYR A 1 208 ? 14.645 -13.351 -20.685 1.00 91.31 208 TYR A C 1
ATOM 1666 O O . TYR A 1 208 ? 15.616 -12.988 -21.348 1.00 91.31 208 TYR A O 1
ATOM 1674 N N . LYS A 1 209 ? 14.718 -14.399 -19.850 1.00 90.62 209 LYS A N 1
ATOM 1675 C CA . LYS A 1 209 ? 15.942 -15.204 -19.705 1.00 90.62 209 LYS A CA 1
ATOM 1676 C C . LYS A 1 209 ? 16.304 -15.906 -21.013 1.00 90.62 209 LYS A C 1
ATOM 1678 O O . LYS A 1 209 ? 17.473 -15.878 -21.378 1.00 90.62 209 LYS A O 1
ATOM 1683 N N . SER A 1 210 ? 15.313 -16.456 -21.714 1.00 88.12 210 SER A N 1
ATOM 1684 C CA . SER A 1 210 ? 15.488 -17.109 -23.016 1.00 88.12 210 SER A CA 1
ATOM 1685 C C . SER A 1 210 ? 16.010 -16.130 -24.078 1.00 88.12 210 SER A C 1
ATOM 1687 O O . SER A 1 210 ? 17.033 -16.370 -24.721 1.00 88.12 210 SER A O 1
ATOM 1689 N N . LYS A 1 211 ? 15.394 -14.946 -24.188 1.00 91.50 211 LYS A N 1
ATOM 1690 C CA . LYS A 1 211 ? 15.862 -13.880 -25.091 1.00 91.50 211 LYS A CA 1
ATOM 1691 C C . LYS A 1 211 ? 17.269 -13.400 -24.744 1.00 91.50 211 LYS A C 1
ATOM 1693 O O . LYS A 1 211 ? 18.074 -13.149 -25.635 1.00 91.50 211 LYS A O 1
ATOM 1698 N N . LYS A 1 212 ? 17.604 -13.322 -23.454 1.00 90.31 212 LYS A N 1
ATOM 1699 C CA . LYS A 1 212 ? 18.950 -12.958 -22.997 1.00 90.31 212 LYS A CA 1
ATOM 1700 C C . LYS A 1 212 ? 19.999 -14.006 -23.380 1.00 90.31 212 LYS A C 1
ATOM 1702 O O . LYS A 1 212 ? 21.099 -13.627 -23.769 1.00 90.31 212 LYS A O 1
ATOM 1707 N N . THR A 1 213 ? 19.685 -15.298 -23.279 1.00 89.38 213 THR A N 1
ATOM 1708 C CA . THR A 1 213 ? 20.599 -16.362 -23.724 1.00 89.38 213 THR A CA 1
ATOM 1709 C C . THR A 1 213 ? 20.771 -16.368 -25.240 1.00 89.38 213 THR A C 1
ATOM 1711 O O . THR A 1 213 ? 21.886 -16.553 -25.710 1.00 89.38 213 THR A O 1
ATOM 1714 N N . LEU A 1 214 ? 19.707 -16.080 -25.996 1.00 89.50 214 LEU A N 1
ATOM 1715 C CA . LEU A 1 214 ? 19.760 -15.982 -27.458 1.00 89.50 214 LEU A CA 1
ATOM 1716 C C . LEU A 1 214 ? 20.615 -14.783 -27.904 1.00 89.50 214 LEU A C 1
ATOM 1718 O O . LEU A 1 214 ? 21.473 -14.924 -28.768 1.00 89.50 214 LEU A O 1
ATOM 1722 N N . LEU A 1 215 ? 20.481 -13.629 -27.241 1.00 88.06 215 LEU A N 1
ATOM 1723 C CA . LEU A 1 215 ? 21.363 -12.477 -27.468 1.00 88.06 215 LEU A CA 1
ATOM 1724 C C . LEU A 1 215 ? 22.834 -12.782 -27.159 1.00 88.06 215 LEU A C 1
ATOM 1726 O O . LEU A 1 215 ? 23.713 -12.335 -27.889 1.00 88.06 215 LEU A O 1
ATOM 1730 N N . ALA A 1 216 ? 23.114 -13.548 -26.101 1.00 85.56 216 ALA A N 1
ATOM 1731 C CA . ALA A 1 216 ? 24.479 -13.970 -25.795 1.00 85.56 216 ALA A CA 1
ATOM 1732 C C . ALA A 1 216 ? 25.046 -14.916 -26.871 1.00 85.56 216 ALA A C 1
ATOM 1734 O O . ALA A 1 216 ? 26.219 -14.795 -27.219 1.00 85.56 216 ALA A O 1
ATOM 1735 N N . ALA A 1 217 ? 24.218 -15.806 -27.429 1.00 86.12 217 ALA A N 1
ATOM 1736 C CA . ALA A 1 217 ? 24.602 -16.670 -28.544 1.00 86.12 217 ALA A CA 1
ATOM 1737 C C . ALA A 1 217 ? 24.8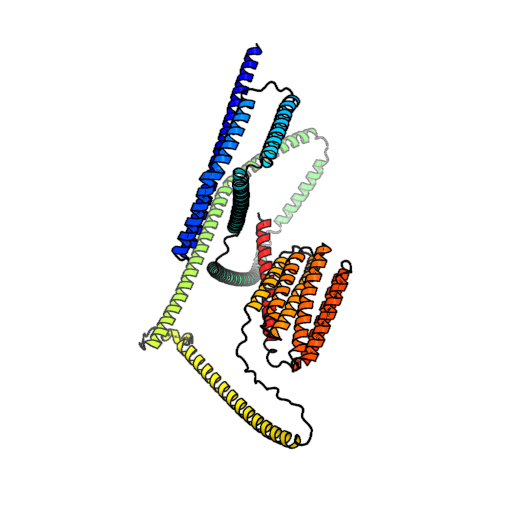93 -15.857 -29.818 1.00 86.12 217 ALA A C 1
ATOM 1739 O O . ALA A 1 217 ? 25.978 -15.994 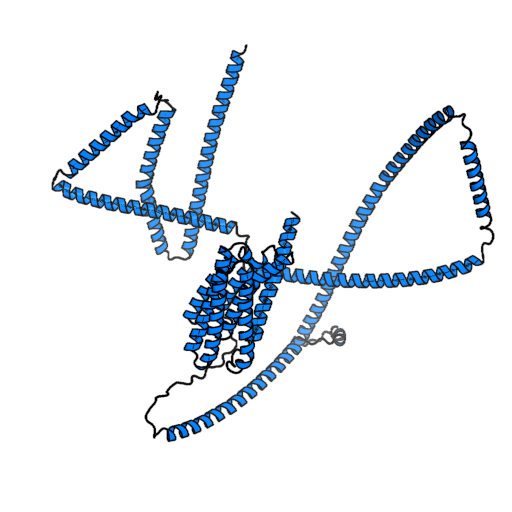-30.378 1.00 86.12 217 ALA A O 1
ATOM 1740 N N . MET A 1 218 ? 24.012 -14.925 -30.202 1.00 87.56 218 MET A N 1
ATOM 1741 C CA . MET A 1 218 ? 24.249 -14.031 -31.347 1.00 87.56 218 MET A CA 1
ATOM 1742 C C . MET A 1 218 ? 25.524 -13.195 -31.178 1.00 87.56 218 MET A C 1
ATOM 1744 O O . MET A 1 218 ? 26.302 -13.057 -32.114 1.00 87.56 218 MET A O 1
ATOM 1748 N N . ALA A 1 219 ? 25.797 -12.682 -29.974 1.00 85.31 219 ALA A N 1
ATOM 1749 C CA . ALA A 1 219 ? 27.042 -11.960 -29.705 1.00 85.31 219 ALA A CA 1
ATOM 1750 C C . ALA A 1 219 ? 28.287 -12.848 -29.889 1.00 85.31 219 ALA A C 1
ATOM 1752 O O . ALA A 1 219 ? 29.312 -12.385 -30.389 1.00 85.31 219 ALA A O 1
ATOM 1753 N N . SER A 1 220 ? 28.203 -14.130 -29.516 1.00 87.31 220 SER A N 1
ATOM 1754 C CA . SER A 1 220 ? 29.294 -15.079 -29.755 1.00 87.31 220 SER A CA 1
ATOM 1755 C C . SER A 1 220 ? 29.471 -15.422 -31.238 1.00 87.31 220 SER A C 1
ATOM 1757 O O . SER A 1 220 ? 30.605 -15.529 -31.694 1.00 87.31 220 SER A O 1
ATOM 1759 N N . GLU A 1 221 ? 28.383 -15.512 -32.009 1.00 89.31 221 GLU A N 1
ATOM 1760 C CA . GLU A 1 221 ? 28.435 -15.725 -33.462 1.00 89.31 221 GLU A CA 1
ATOM 1761 C C . GLU A 1 221 ? 29.059 -14.534 -34.187 1.00 89.31 221 GLU A C 1
ATOM 1763 O O . GLU A 1 221 ? 29.918 -14.732 -35.041 1.00 89.31 221 GLU A O 1
ATOM 1768 N N . VAL A 1 222 ? 28.717 -13.301 -33.798 1.00 88.25 222 VAL A N 1
ATOM 1769 C CA . VAL A 1 222 ? 29.355 -12.089 -34.337 1.00 88.25 222 VAL A CA 1
ATOM 1770 C C . VAL A 1 222 ? 30.863 -12.109 -34.084 1.00 88.25 222 VAL A C 1
ATOM 1772 O O . VAL A 1 222 ? 31.637 -11.833 -34.994 1.00 88.25 222 VAL A O 1
ATOM 1775 N N . SER A 1 223 ? 31.302 -12.530 -32.895 1.00 85.31 223 SER A N 1
ATOM 1776 C CA . SER A 1 223 ? 32.733 -12.658 -32.592 1.00 85.31 223 SER A CA 1
ATOM 1777 C C . SER A 1 223 ? 33.434 -13.730 -33.445 1.00 85.31 223 SER A C 1
ATOM 1779 O O . SER A 1 223 ? 34.591 -13.554 -33.837 1.00 85.31 223 SER A O 1
ATOM 1781 N N . ILE A 1 224 ? 32.749 -14.833 -33.770 1.00 90.00 224 ILE A N 1
ATOM 1782 C CA . ILE A 1 224 ? 33.264 -15.848 -34.703 1.00 90.00 224 ILE A CA 1
ATOM 1783 C C . ILE A 1 224 ? 33.346 -15.271 -36.121 1.00 90.00 224 ILE A C 1
ATOM 1785 O O . ILE A 1 224 ? 34.364 -15.463 -36.785 1.00 90.00 224 ILE A O 1
ATOM 1789 N N . LEU A 1 225 ? 32.318 -14.535 -36.555 1.00 89.94 225 LEU A N 1
ATOM 1790 C CA . LEU A 1 225 ? 32.258 -13.907 -37.875 1.00 89.94 225 LEU A CA 1
ATOM 1791 C C . LEU A 1 225 ? 33.377 -12.880 -38.074 1.00 89.94 225 LEU A C 1
ATOM 1793 O O . LEU A 1 225 ? 34.071 -12.940 -39.089 1.00 89.94 225 LEU A O 1
ATOM 1797 N N . GLU A 1 226 ? 33.628 -12.022 -37.083 1.00 89.44 226 GLU A N 1
ATOM 1798 C CA . GLU A 1 226 ? 34.760 -11.084 -37.077 1.00 89.44 226 GLU A CA 1
ATOM 1799 C C . GLU A 1 226 ? 36.102 -11.818 -37.215 1.00 89.44 226 GLU A C 1
ATOM 1801 O O . GLU A 1 226 ? 36.988 -11.398 -37.962 1.00 89.44 226 GLU A O 1
ATOM 1806 N N . ARG A 1 227 ? 36.258 -12.965 -36.539 1.00 90.81 227 ARG A N 1
ATOM 1807 C CA . ARG A 1 227 ? 37.473 -13.780 -36.648 1.00 90.81 227 ARG A CA 1
ATOM 1808 C C . ARG A 1 227 ? 37.627 -14.396 -38.039 1.00 90.81 227 ARG A C 1
ATOM 1810 O O . ARG A 1 227 ? 38.738 -14.417 -38.565 1.00 90.81 227 ARG A O 1
ATOM 1817 N N . THR A 1 228 ? 36.549 -14.885 -38.649 1.00 90.81 228 THR A N 1
ATOM 1818 C CA . THR A 1 228 ? 36.584 -15.374 -40.038 1.00 90.81 228 THR A CA 1
ATOM 1819 C C . THR A 1 228 ? 36.842 -14.257 -41.043 1.00 90.81 228 THR A C 1
ATOM 1821 O O . THR A 1 228 ? 37.589 -14.475 -41.993 1.00 90.81 228 THR A O 1
ATOM 1824 N N . GLU A 1 229 ? 36.306 -13.055 -40.824 1.00 90.44 229 GLU A N 1
ATOM 1825 C CA . GLU A 1 229 ? 36.592 -11.895 -41.668 1.00 90.44 229 GLU A CA 1
ATOM 1826 C C . GLU A 1 229 ? 38.087 -11.556 -41.644 1.00 90.44 229 GLU A C 1
ATOM 1828 O O . GLU A 1 229 ? 38.694 -11.391 -42.700 1.00 90.44 229 GLU A O 1
ATOM 1833 N N . GLN A 1 230 ? 38.713 -11.542 -40.463 1.00 91.00 230 GLN A N 1
ATOM 1834 C CA . GLN A 1 230 ? 40.159 -11.329 -40.337 1.00 91.00 230 GLN A CA 1
ATOM 1835 C C . GLN A 1 230 ? 40.977 -12.392 -41.083 1.00 91.00 230 GLN A C 1
ATOM 1837 O O . GLN A 1 230 ? 41.975 -12.066 -41.725 1.00 91.00 230 GLN A O 1
ATOM 1842 N N . VAL A 1 231 ? 40.559 -13.662 -41.033 1.00 91.88 231 VAL A N 1
ATOM 1843 C CA . VAL A 1 231 ? 41.217 -14.743 -41.787 1.00 91.88 231 VAL A CA 1
ATOM 1844 C C . VAL A 1 231 ? 41.115 -14.494 -43.295 1.00 91.88 231 VAL A C 1
ATOM 1846 O O . VAL A 1 231 ? 42.130 -14.553 -43.985 1.00 91.88 231 VAL A O 1
ATOM 1849 N N . LEU A 1 232 ? 39.932 -14.134 -43.798 1.00 89.75 232 LEU A N 1
ATOM 1850 C CA . LEU A 1 232 ? 39.726 -13.835 -45.219 1.00 89.75 232 LEU A CA 1
ATOM 1851 C C . LEU A 1 232 ? 40.486 -12.581 -45.675 1.00 89.75 232 LEU A C 1
ATOM 1853 O O . LEU A 1 232 ? 41.034 -12.559 -46.776 1.00 89.75 232 LEU A O 1
ATOM 1857 N N . GLN A 1 233 ? 40.562 -11.542 -44.839 1.00 90.12 233 GLN A N 1
ATOM 1858 C CA . GLN A 1 233 ? 41.366 -10.348 -45.120 1.00 90.12 233 GLN A CA 1
ATOM 1859 C C . GLN A 1 233 ? 42.858 -10.690 -45.216 1.00 90.12 233 GLN A C 1
ATOM 1861 O O . GLN A 1 233 ? 43.545 -10.197 -46.113 1.00 90.12 233 GLN A O 1
ATOM 1866 N N . ASN A 1 234 ? 43.349 -11.582 -44.352 1.00 90.50 234 ASN A N 1
ATOM 1867 C CA . ASN A 1 234 ? 44.721 -12.073 -44.427 1.00 90.50 234 ASN A CA 1
ATOM 1868 C C . ASN A 1 234 ? 44.965 -12.866 -45.720 1.00 90.50 234 ASN A C 1
ATOM 1870 O O . ASN A 1 234 ? 45.941 -12.589 -46.414 1.00 90.50 234 ASN A O 1
ATOM 1874 N N . GLU A 1 235 ? 44.075 -13.786 -46.101 1.00 89.12 235 GLU A N 1
ATOM 1875 C CA . GLU A 1 235 ? 44.199 -14.535 -47.363 1.00 89.12 235 GLU A CA 1
ATOM 1876 C C . GLU A 1 235 ? 44.152 -13.619 -48.591 1.00 89.12 235 GLU A C 1
ATOM 1878 O O . GLU A 1 235 ? 44.970 -13.758 -49.505 1.00 89.12 235 GLU A O 1
ATOM 1883 N N . LYS A 1 236 ? 43.261 -12.621 -48.588 1.00 87.62 236 LYS A N 1
ATOM 1884 C CA . LYS A 1 236 ? 43.209 -11.591 -49.629 1.00 87.62 236 LYS A CA 1
ATOM 1885 C C . LYS A 1 236 ? 44.524 -10.820 -49.718 1.00 87.62 236 LYS A C 1
ATOM 1887 O O . LYS A 1 236 ? 45.023 -10.621 -50.818 1.00 87.62 236 LYS A O 1
ATOM 1892 N N . SER A 1 237 ? 45.112 -10.424 -48.587 1.00 84.88 237 SER A N 1
ATOM 1893 C CA . SER A 1 237 ? 46.391 -9.701 -48.581 1.00 84.88 237 SER A CA 1
ATOM 1894 C C . SER A 1 237 ? 47.536 -10.527 -49.187 1.00 84.88 237 SER A C 1
ATOM 1896 O O . SER A 1 237 ? 48.374 -9.986 -49.908 1.00 84.88 237 SER A O 1
ATOM 1898 N N . VAL A 1 238 ? 47.536 -11.847 -48.966 1.00 86.38 238 VAL A N 1
ATOM 1899 C CA . VAL A 1 238 ? 48.509 -12.777 -49.560 1.00 86.38 238 VAL A CA 1
ATOM 1900 C C . VAL A 1 238 ? 48.297 -12.894 -51.074 1.00 86.38 238 VAL A C 1
ATOM 1902 O O . VAL A 1 238 ? 49.264 -12.845 -51.837 1.00 86.38 238 VAL A O 1
ATOM 1905 N N . LEU A 1 239 ? 47.043 -12.990 -51.523 1.00 82.12 239 LEU A N 1
ATOM 1906 C CA . LEU A 1 239 ? 46.682 -12.995 -52.945 1.00 82.12 239 LEU A CA 1
ATOM 1907 C C . LEU A 1 239 ? 47.031 -11.670 -53.640 1.00 82.12 239 LEU A C 1
ATOM 1909 O O . LEU A 1 239 ? 47.567 -11.688 -54.746 1.00 82.12 239 LEU A O 1
ATOM 1913 N N . ASP A 1 240 ? 46.800 -10.529 -52.989 1.00 80.38 240 ASP A N 1
ATOM 1914 C CA . ASP A 1 240 ? 47.148 -9.201 -53.508 1.00 80.38 240 ASP A CA 1
ATOM 1915 C C . ASP A 1 240 ? 48.674 -9.030 -53.636 1.00 80.38 240 ASP A C 1
ATOM 1917 O O . ASP A 1 240 ? 49.158 -8.477 -54.628 1.00 80.38 240 ASP A O 1
ATOM 1921 N N . GLN A 1 241 ? 49.457 -9.568 -52.692 1.00 78.25 241 GLN A N 1
ATOM 1922 C CA . GLN A 1 241 ? 50.923 -9.622 -52.793 1.00 78.25 241 GLN A CA 1
ATOM 1923 C C . GLN A 1 241 ? 51.390 -10.521 -53.947 1.00 78.25 241 GLN A C 1
ATOM 1925 O O . GLN A 1 241 ? 52.296 -10.146 -54.699 1.00 78.25 241 GLN A O 1
ATOM 1930 N N . GLN A 1 242 ? 50.751 -11.678 -54.145 1.00 76.06 242 GLN A N 1
ATOM 1931 C CA . GLN A 1 242 ? 51.015 -12.538 -55.302 1.00 76.06 242 GLN A CA 1
ATOM 1932 C C . GLN A 1 242 ? 50.659 -11.832 -56.622 1.00 76.06 242 GLN A C 1
ATOM 1934 O O . GLN A 1 242 ? 51.456 -11.856 -57.563 1.00 76.06 242 GLN A O 1
ATOM 1939 N N . TYR A 1 243 ? 49.529 -11.124 -56.685 1.00 66.56 243 TYR A N 1
ATOM 1940 C CA . TYR A 1 243 ? 49.104 -10.352 -57.856 1.00 66.56 243 TYR A CA 1
ATOM 1941 C C . TYR A 1 243 ? 50.051 -9.180 -58.166 1.00 66.56 243 TYR A C 1
ATOM 1943 O O . TYR A 1 243 ? 50.400 -8.947 -59.325 1.00 66.56 243 TYR A O 1
ATOM 1951 N N . GLN A 1 244 ? 50.548 -8.474 -57.145 1.00 66.81 244 GLN A N 1
ATOM 1952 C CA . GLN A 1 244 ? 51.575 -7.442 -57.323 1.00 66.81 244 GLN A CA 1
ATOM 1953 C C . GLN A 1 244 ? 52.900 -8.012 -57.840 1.00 66.81 244 GLN A C 1
ATOM 1955 O O . GLN A 1 244 ? 53.525 -7.391 -58.702 1.00 66.81 244 GLN A O 1
ATOM 1960 N N . SER A 1 245 ? 53.313 -9.200 -57.385 1.00 62.59 245 SER A N 1
ATOM 1961 C CA . SER A 1 245 ? 54.520 -9.851 -57.912 1.00 62.59 245 SER A CA 1
ATOM 1962 C C . SER A 1 245 ? 54.381 -10.249 -59.390 1.00 62.59 245 SER A C 1
ATOM 1964 O O . SER A 1 245 ? 55.338 -10.132 -60.153 1.00 62.59 245 SER A O 1
ATOM 1966 N N . LEU A 1 246 ? 53.170 -10.616 -59.826 1.00 58.06 246 LEU A N 1
ATOM 1967 C CA . LEU A 1 246 ? 52.853 -10.898 -61.229 1.00 58.06 246 LEU A CA 1
ATOM 1968 C C . LEU A 1 246 ? 52.833 -9.617 -62.087 1.00 58.06 246 LEU A C 1
ATOM 1970 O O . LEU A 1 246 ? 53.359 -9.622 -63.200 1.00 58.06 246 LEU A O 1
ATOM 1974 N N . ASN A 1 247 ? 52.328 -8.493 -61.568 1.00 50.81 247 ASN A N 1
ATOM 1975 C CA . ASN A 1 247 ? 52.320 -7.205 -62.283 1.00 50.81 247 ASN A CA 1
ATOM 1976 C C . ASN A 1 247 ? 53.706 -6.561 -62.447 1.00 50.81 247 ASN A C 1
ATOM 1978 O O . ASN A 1 247 ? 53.911 -5.789 -63.381 1.00 50.81 247 ASN A O 1
ATOM 1982 N N . LEU A 1 248 ? 54.700 -6.914 -61.625 1.00 50.34 248 LEU A N 1
ATOM 1983 C CA . LEU A 1 248 ? 56.084 -6.452 -61.820 1.00 50.34 248 LEU A CA 1
ATOM 1984 C C . LEU A 1 248 ? 56.741 -6.991 -63.109 1.00 50.34 248 LEU A C 1
ATOM 1986 O O . LEU A 1 248 ? 57.806 -6.511 -63.489 1.00 50.34 248 LEU A O 1
ATOM 1990 N N . THR A 1 249 ? 56.099 -7.922 -63.827 1.00 50.00 249 THR A N 1
ATOM 1991 C CA . THR A 1 249 ? 56.558 -8.403 -65.145 1.00 50.00 249 THR A CA 1
ATOM 1992 C C . THR A 1 249 ? 55.868 -7.741 -66.348 1.00 50.00 249 THR A C 1
ATOM 1994 O O . THR A 1 249 ? 56.261 -7.984 -67.488 1.00 50.00 249 THR A O 1
ATOM 1997 N N . ARG A 1 250 ? 54.891 -6.847 -66.138 1.00 49.66 250 ARG A N 1
ATOM 1998 C CA . ARG A 1 250 ? 54.190 -6.119 -67.211 1.00 49.66 250 ARG A CA 1
ATOM 1999 C C . ARG A 1 250 ? 53.892 -4.684 -66.777 1.00 49.66 250 ARG A C 1
ATOM 2001 O O . ARG A 1 250 ? 52.904 -4.484 -66.098 1.00 49.66 250 ARG A O 1
ATOM 2008 N N . THR A 1 251 ? 54.735 -3.735 -67.211 1.00 49.84 251 THR A N 1
ATOM 2009 C CA . THR A 1 251 ? 54.467 -2.298 -67.505 1.00 49.84 251 THR A CA 1
ATOM 2010 C C . THR A 1 251 ? 55.641 -1.402 -67.079 1.00 49.84 251 THR A C 1
ATOM 2012 O O . THR A 1 251 ? 55.601 -0.736 -66.046 1.00 49.84 251 THR A O 1
ATOM 2015 N N . SER A 1 252 ? 56.697 -1.344 -67.901 1.00 51.69 252 SER A N 1
ATOM 2016 C CA . SER A 1 252 ? 57.752 -0.318 -67.800 1.00 51.69 252 SER A CA 1
ATOM 2017 C C . SER A 1 252 ? 57.484 0.913 -68.687 1.00 51.69 252 SER A C 1
ATOM 2019 O O . SER A 1 252 ? 58.372 1.746 -68.835 1.00 51.69 252 SER A O 1
ATOM 2021 N N . HIS A 1 253 ? 56.301 1.026 -69.308 1.00 49.34 253 HIS A N 1
ATOM 2022 C CA . HIS A 1 253 ? 56.014 2.055 -70.320 1.00 49.34 253 HIS A CA 1
ATOM 2023 C C . HIS A 1 253 ? 55.108 3.203 -69.830 1.00 49.34 253 HIS A C 1
ATOM 2025 O O . HIS A 1 253 ? 55.285 4.333 -70.271 1.00 49.34 253 HIS A O 1
ATOM 2031 N N . ASP A 1 254 ? 54.231 2.986 -68.843 1.00 49.50 254 ASP A N 1
ATOM 2032 C CA . ASP A 1 254 ? 53.208 3.992 -68.488 1.00 49.50 254 ASP A CA 1
ATOM 2033 C C . ASP A 1 254 ? 53.647 5.021 -67.425 1.00 49.50 254 ASP A C 1
ATOM 2035 O O . ASP A 1 254 ? 52.979 6.031 -67.212 1.00 49.50 254 ASP A O 1
ATOM 2039 N N . LYS A 1 255 ? 54.807 4.830 -66.777 1.00 54.78 255 LYS A N 1
ATOM 2040 C CA . LYS A 1 255 ? 55.334 5.775 -65.768 1.00 54.78 255 LYS A CA 1
ATOM 2041 C C . LYS A 1 255 ? 55.992 7.035 -66.354 1.00 54.78 255 LYS A C 1
ATOM 2043 O O . LYS A 1 255 ? 56.203 7.985 -65.608 1.00 54.78 255 LYS A O 1
ATOM 2048 N N . ALA A 1 256 ? 56.304 7.067 -67.652 1.00 54.66 256 ALA A N 1
ATOM 2049 C CA . ALA A 1 256 ? 56.975 8.208 -68.286 1.00 54.66 256 ALA A CA 1
ATOM 2050 C C . ALA A 1 256 ? 56.014 9.368 -68.628 1.00 54.66 256 ALA A C 1
ATOM 2052 O O . ALA A 1 256 ? 56.382 10.530 -68.490 1.00 54.66 256 ALA A O 1
ATOM 2053 N N . LEU A 1 257 ? 54.759 9.067 -68.981 1.00 55.09 257 LEU A N 1
ATOM 2054 C CA . LEU A 1 257 ? 53.770 10.060 -69.438 1.00 55.09 257 LEU A CA 1
ATOM 2055 C C . LEU A 1 257 ? 53.196 10.942 -68.313 1.00 55.09 257 LEU A C 1
ATOM 2057 O O . LEU A 1 257 ? 52.821 12.089 -68.544 1.00 55.09 257 LEU A O 1
ATOM 2061 N N . LEU A 1 258 ? 53.162 10.445 -67.074 1.00 54.38 258 LEU A N 1
ATOM 2062 C CA . LEU A 1 258 ? 52.650 11.197 -65.918 1.00 54.38 258 LEU A CA 1
ATOM 2063 C C . LEU A 1 258 ? 53.626 12.274 -65.405 1.00 54.38 258 LEU A C 1
ATOM 2065 O O . LEU A 1 258 ? 53.200 13.210 -64.733 1.00 54.38 258 LEU A O 1
ATOM 2069 N N . GLY A 1 259 ? 54.918 12.175 -65.739 1.00 55.94 259 GLY A N 1
ATOM 2070 C CA . GLY A 1 259 ? 55.933 13.165 -65.356 1.00 55.94 259 GLY A CA 1
ATOM 2071 C C . GLY A 1 259 ? 55.942 14.418 -66.238 1.00 55.94 259 GLY A C 1
ATOM 2072 O O . GLY A 1 259 ? 56.276 15.503 -65.764 1.00 55.94 259 GLY A O 1
ATOM 2073 N N . GLU A 1 260 ? 55.539 14.297 -67.503 1.00 57.12 260 GLU A N 1
ATOM 2074 C CA . GLU A 1 260 ? 55.506 15.425 -68.445 1.00 57.12 260 GLU A CA 1
ATOM 2075 C C . GLU A 1 260 ? 54.295 16.339 -68.209 1.00 57.12 260 GLU A C 1
ATOM 2077 O O . GLU A 1 260 ? 54.425 17.561 -68.258 1.00 57.12 260 GLU A O 1
ATOM 2082 N N . LEU A 1 261 ? 53.148 15.773 -67.821 1.00 54.25 261 LEU A N 1
ATOM 2083 C CA . LEU A 1 261 ? 51.944 16.539 -67.470 1.00 54.25 261 LEU A CA 1
ATOM 2084 C C . LEU A 1 261 ? 52.113 17.388 -66.197 1.00 54.25 261 LEU A C 1
ATOM 2086 O O . LEU A 1 261 ? 51.494 18.443 -66.078 1.00 54.25 261 LEU A O 1
ATOM 2090 N N . SER A 1 262 ? 52.985 16.972 -65.273 1.00 53.19 262 SER A N 1
ATOM 2091 C CA . SER A 1 262 ? 53.316 17.738 -64.062 1.00 53.19 262 SER A CA 1
ATOM 2092 C C . SER A 1 262 ? 54.113 19.008 -64.371 1.00 53.19 262 SER A C 1
ATOM 2094 O O . SER A 1 262 ? 53.883 20.031 -63.737 1.00 53.19 262 SER A O 1
ATOM 2096 N N . LYS A 1 263 ? 55.030 18.966 -65.348 1.00 62.66 263 LYS A N 1
ATOM 2097 C CA . LYS A 1 263 ? 55.861 20.126 -65.720 1.00 62.66 263 LYS A CA 1
ATOM 2098 C C . LYS A 1 263 ? 55.064 21.215 -66.432 1.00 62.66 263 LYS A C 1
ATOM 2100 O O . LYS A 1 263 ? 55.275 22.394 -66.173 1.00 62.66 263 LYS A O 1
ATOM 2105 N N . VAL A 1 264 ? 54.118 20.816 -67.281 1.00 62.28 264 VAL A N 1
ATOM 2106 C CA . VAL A 1 264 ? 53.230 21.749 -67.991 1.00 62.28 264 VAL A CA 1
ATOM 2107 C C . VAL A 1 264 ? 52.308 22.487 -67.011 1.00 62.28 264 VAL A C 1
ATOM 2109 O O . VAL A 1 264 ? 51.994 23.658 -67.214 1.00 62.28 264 VAL A O 1
ATOM 2112 N N . LEU A 1 265 ? 51.916 21.839 -65.909 1.00 60.72 265 LEU A N 1
ATOM 2113 C CA . LEU A 1 265 ? 51.106 22.468 -64.864 1.00 60.72 265 LEU A CA 1
ATOM 2114 C C . LEU A 1 265 ? 51.871 23.583 -64.121 1.00 60.72 265 LEU A C 1
ATOM 2116 O O . LEU A 1 265 ? 51.295 24.630 -63.827 1.00 60.72 265 LEU A O 1
ATOM 2120 N N . ASP A 1 266 ? 53.169 23.383 -63.871 1.00 59.09 266 ASP A N 1
ATOM 2121 C CA . ASP A 1 266 ? 54.033 24.353 -63.184 1.00 59.09 266 ASP A CA 1
ATOM 2122 C C . ASP A 1 266 ? 54.389 25.565 -64.069 1.00 59.09 266 ASP A C 1
ATOM 2124 O O . ASP A 1 266 ? 54.517 26.689 -63.574 1.00 59.09 266 ASP A O 1
ATOM 2128 N N . GLU A 1 267 ? 54.491 25.378 -65.389 1.00 64.81 267 GLU A N 1
ATOM 2129 C CA . GLU A 1 267 ? 54.689 26.475 -66.349 1.00 64.81 267 GLU A CA 1
ATOM 2130 C C . GLU A 1 267 ? 53.440 27.364 -66.474 1.00 64.81 267 GLU A C 1
ATOM 2132 O O . GLU A 1 267 ? 53.549 28.593 -66.430 1.00 64.81 267 GLU A O 1
ATOM 2137 N N . ILE A 1 268 ? 52.244 26.765 -66.502 1.00 60.91 268 ILE A N 1
ATOM 2138 C CA . ILE A 1 268 ? 50.964 27.496 -66.531 1.00 60.91 268 ILE A CA 1
ATOM 2139 C C . ILE A 1 268 ? 50.760 28.305 -65.238 1.00 60.91 268 ILE A C 1
ATOM 2141 O O . ILE A 1 268 ? 50.291 29.448 -65.273 1.00 60.91 268 ILE A O 1
ATOM 2145 N N . GLN A 1 269 ? 51.159 27.761 -64.085 1.00 61.69 269 GLN A N 1
ATOM 2146 C CA . GLN A 1 269 ? 51.066 28.453 -62.795 1.00 61.69 269 GLN A CA 1
ATOM 2147 C C . GLN A 1 269 ? 51.972 29.702 -62.745 1.00 61.69 269 GLN A C 1
ATOM 2149 O O . GLN A 1 269 ? 51.587 30.734 -62.186 1.00 61.69 269 GLN A O 1
ATOM 2154 N N . ASN A 1 270 ? 53.152 29.644 -63.373 1.00 57.03 270 ASN A N 1
ATOM 2155 C CA . ASN A 1 270 ? 54.112 30.751 -63.417 1.00 57.03 270 ASN A CA 1
ATOM 2156 C C . ASN A 1 270 ? 53.699 31.878 -64.380 1.00 57.03 270 ASN A C 1
ATOM 2158 O O . ASN A 1 270 ? 53.852 33.054 -64.037 1.00 57.03 270 ASN A O 1
ATOM 2162 N N . GLU A 1 271 ? 53.096 31.562 -65.530 1.00 57.50 271 GLU A N 1
ATOM 2163 C CA . GLU A 1 271 ? 52.541 32.582 -66.438 1.00 57.50 271 GLU A CA 1
ATOM 2164 C C . GLU A 1 271 ? 51.320 33.299 -65.838 1.00 57.50 271 GLU A C 1
ATOM 2166 O O . GLU A 1 271 ? 51.161 34.516 -65.992 1.00 57.50 271 GLU A O 1
ATOM 2171 N N . THR A 1 272 ? 50.503 32.577 -65.065 1.00 55.81 272 THR A N 1
ATOM 2172 C CA . THR A 1 272 ? 49.327 33.137 -64.376 1.00 55.81 272 THR A CA 1
ATOM 2173 C C . THR A 1 272 ? 49.728 34.180 -63.320 1.00 55.81 272 THR A C 1
ATOM 2175 O O . THR A 1 272 ? 49.071 35.214 -63.172 1.00 55.81 272 THR A O 1
ATOM 2178 N N . ASN A 1 273 ? 50.861 33.971 -62.641 1.00 51.94 273 ASN A N 1
ATOM 2179 C CA . ASN A 1 273 ? 51.408 34.912 -61.658 1.00 51.94 273 ASN A CA 1
ATOM 2180 C C . ASN A 1 273 ? 52.023 36.169 -62.301 1.00 51.94 273 ASN A C 1
ATOM 2182 O O . ASN A 1 273 ? 51.961 37.253 -61.719 1.00 51.94 273 ASN A O 1
ATOM 2186 N N . HIS A 1 274 ? 52.562 36.061 -63.519 1.00 53.75 274 HIS A N 1
ATOM 2187 C CA . HIS A 1 274 ? 53.120 37.199 -64.256 1.00 53.75 274 HIS A CA 1
ATOM 2188 C C . HIS A 1 274 ? 52.018 38.146 -64.774 1.00 53.75 274 HIS A C 1
ATOM 2190 O O . HIS A 1 274 ? 52.165 39.371 -64.727 1.00 53.75 274 HIS A O 1
ATOM 2196 N N . LEU A 1 275 ? 50.865 37.605 -65.185 1.00 54.31 275 LEU A N 1
ATOM 2197 C CA . LEU A 1 275 ? 49.718 38.385 -65.674 1.00 54.31 275 LEU A CA 1
ATOM 2198 C C . LEU A 1 275 ? 49.002 39.197 -64.578 1.00 54.31 275 LEU A C 1
ATOM 2200 O O . LEU A 1 275 ? 48.414 40.236 -64.876 1.00 54.31 275 LEU A O 1
ATOM 2204 N N . LEU A 1 276 ? 49.122 38.802 -63.305 1.00 54.19 276 LEU A N 1
ATOM 2205 C CA . LEU A 1 276 ? 48.558 39.530 -62.157 1.00 54.19 276 LEU A CA 1
ATOM 2206 C C . LEU A 1 276 ? 49.265 40.869 -61.850 1.00 54.19 276 LEU A C 1
ATOM 2208 O O . LEU A 1 276 ? 48.744 41.672 -61.075 1.00 54.19 276 LEU A O 1
ATOM 2212 N N . THR A 1 277 ? 50.422 41.147 -62.464 1.00 50.34 277 THR A N 1
ATOM 2213 C CA . THR A 1 277 ? 51.240 42.342 -62.169 1.00 50.34 277 THR A CA 1
ATOM 2214 C C . THR A 1 277 ? 51.023 43.538 -63.110 1.00 50.34 277 THR A C 1
ATOM 2216 O O . THR A 1 277 ? 51.527 44.628 -62.830 1.00 50.34 277 THR A O 1
ATOM 2219 N N . LYS A 1 278 ? 50.223 43.416 -64.184 1.00 51.03 278 LYS A N 1
ATOM 2220 C CA . LYS A 1 278 ? 49.917 44.544 -65.090 1.00 51.03 278 LYS A CA 1
ATOM 2221 C C . LYS A 1 278 ? 48.568 45.199 -64.779 1.00 51.03 278 LYS A C 1
ATOM 2223 O O . LYS A 1 278 ? 47.493 44.750 -65.156 1.00 51.03 278 LYS A O 1
ATOM 2228 N N . LYS A 1 279 ? 48.669 46.328 -64.081 1.00 53.53 279 LYS A N 1
ATOM 2229 C CA . LYS A 1 279 ? 47.597 47.210 -63.617 1.00 53.53 279 LYS A CA 1
ATOM 2230 C C . LYS A 1 279 ? 47.236 48.256 -64.691 1.00 53.53 279 LYS A C 1
ATOM 2232 O O . LYS A 1 279 ? 47.709 49.385 -64.618 1.00 53.53 279 LYS A O 1
ATOM 2237 N N . SER A 1 280 ? 46.382 47.896 -65.656 1.00 52.06 280 SER A N 1
ATOM 2238 C CA . SER A 1 280 ? 45.639 48.856 -66.514 1.00 52.06 280 SER A CA 1
ATOM 2239 C C . SER A 1 280 ? 44.146 48.534 -66.689 1.00 52.06 280 SER A C 1
ATOM 2241 O O . SER A 1 280 ? 43.426 49.272 -67.353 1.00 52.06 280 SER A O 1
ATOM 2243 N N . ASP A 1 281 ? 43.643 47.488 -66.032 1.00 54.00 281 ASP A N 1
ATOM 2244 C CA . ASP A 1 281 ? 42.435 46.785 -66.486 1.00 54.00 281 ASP A CA 1
ATOM 2245 C C . ASP A 1 281 ? 41.282 46.787 -65.465 1.00 54.00 281 ASP A C 1
ATOM 2247 O O . ASP A 1 281 ? 40.374 45.960 -65.510 1.00 54.00 281 ASP A O 1
ATOM 2251 N N . LEU A 1 282 ? 41.248 47.742 -64.529 1.00 52.41 282 LEU A N 1
ATOM 2252 C CA . LEU A 1 282 ? 40.191 47.786 -63.501 1.00 52.41 282 LEU A CA 1
ATOM 2253 C C . LEU A 1 282 ? 38.759 47.939 -64.074 1.00 52.41 282 LEU A C 1
ATOM 2255 O O . LEU A 1 282 ? 37.791 47.607 -63.391 1.00 52.41 282 LEU A O 1
ATOM 2259 N N . GLY A 1 283 ? 38.607 48.397 -65.323 1.00 56.03 283 GLY A N 1
ATOM 2260 C CA . GLY A 1 283 ? 37.321 48.444 -66.032 1.00 56.03 283 GLY A CA 1
ATOM 2261 C C . GLY A 1 283 ? 36.904 47.102 -66.649 1.00 56.03 283 GLY A C 1
ATOM 2262 O O . GLY A 1 283 ? 35.753 46.686 -66.497 1.00 56.03 283 GLY A O 1
ATOM 2263 N N . SER A 1 284 ? 37.837 46.387 -67.288 1.00 56.66 284 SER A N 1
ATOM 2264 C CA . SER A 1 284 ? 37.584 45.056 -67.858 1.00 56.66 284 SER A CA 1
ATOM 2265 C C . SER A 1 284 ? 37.396 44.014 -66.755 1.00 56.66 284 SER A C 1
ATOM 2267 O O . SER A 1 284 ? 36.503 43.183 -66.859 1.00 56.66 284 SER A O 1
ATOM 2269 N N . ILE A 1 285 ? 38.119 44.121 -65.637 1.00 59.66 285 ILE A N 1
ATOM 2270 C CA . ILE A 1 285 ? 37.970 43.235 -64.471 1.00 59.66 285 ILE A CA 1
ATOM 2271 C C . ILE A 1 285 ? 36.583 43.372 -63.830 1.00 59.66 285 ILE A C 1
ATOM 2273 O O . ILE A 1 285 ? 35.992 42.367 -63.445 1.00 59.66 285 ILE A O 1
ATOM 2277 N N . LYS A 1 286 ? 36.012 44.583 -63.756 1.00 61.44 286 LYS A N 1
ATOM 2278 C CA . LYS A 1 286 ? 34.652 44.782 -63.226 1.00 61.44 286 LYS A CA 1
ATOM 2279 C C . LYS A 1 286 ? 33.587 44.170 -64.142 1.00 61.44 286 LYS A C 1
ATOM 2281 O O . LYS A 1 286 ? 32.651 43.538 -63.650 1.00 61.44 286 LYS A O 1
ATOM 2286 N N . ASN A 1 287 ? 33.752 44.304 -65.458 1.00 66.50 287 ASN A N 1
ATOM 2287 C CA . ASN A 1 287 ? 32.871 43.661 -66.435 1.00 66.50 287 ASN A CA 1
ATOM 2288 C C . ASN A 1 287 ? 33.028 42.134 -66.425 1.00 66.50 287 ASN A C 1
ATOM 2290 O O . ASN A 1 287 ? 32.026 41.426 -66.370 1.00 66.50 287 ASN A O 1
ATOM 2294 N N . ASN A 1 288 ? 34.259 41.628 -66.355 1.00 75.12 288 ASN A N 1
ATOM 2295 C CA . ASN A 1 288 ? 34.551 40.201 -66.255 1.00 75.12 288 ASN A CA 1
ATOM 2296 C C . ASN A 1 288 ? 34.011 39.612 -64.951 1.00 75.12 288 ASN A C 1
ATOM 2298 O O . ASN A 1 288 ? 33.418 38.542 -64.976 1.00 75.12 288 ASN A O 1
ATOM 2302 N N . PHE A 1 289 ? 34.123 40.314 -63.821 1.00 69.25 289 PHE A N 1
ATOM 2303 C CA . PHE A 1 289 ? 33.536 39.884 -62.551 1.00 69.25 289 PHE A CA 1
ATOM 2304 C C . PHE A 1 289 ? 32.004 39.866 -62.608 1.00 69.25 289 PHE A C 1
ATOM 2306 O O . PHE A 1 289 ? 31.383 38.920 -62.128 1.00 69.25 289 PHE A O 1
ATOM 2313 N N . SER A 1 290 ? 31.381 40.867 -63.240 1.00 68.75 290 SER A N 1
ATOM 2314 C CA . SER A 1 290 ? 29.928 40.894 -63.458 1.00 68.75 290 SER A CA 1
ATOM 2315 C C . SER A 1 290 ? 29.465 39.720 -64.333 1.00 68.75 290 SER A C 1
ATOM 2317 O O . SER A 1 290 ? 28.516 39.010 -63.991 1.00 68.75 290 SER A O 1
ATOM 2319 N N . GLN A 1 291 ? 30.190 39.441 -65.418 1.00 81.31 291 GLN A N 1
ATOM 2320 C CA . GLN A 1 291 ? 29.898 38.344 -66.339 1.00 81.31 291 GLN A CA 1
ATOM 2321 C C . GLN A 1 291 ? 30.159 36.969 -65.703 1.00 81.31 291 GLN A C 1
ATOM 2323 O O . GLN A 1 291 ? 29.338 36.062 -65.838 1.00 81.31 291 GLN A O 1
ATOM 2328 N N . LEU A 1 292 ? 31.238 36.820 -64.930 1.00 83.44 292 LEU A N 1
ATOM 2329 C CA . LEU A 1 292 ? 31.558 35.602 -64.184 1.00 83.44 292 LEU A CA 1
ATOM 2330 C C . LEU A 1 292 ? 30.544 35.352 -63.058 1.00 83.44 292 LEU A C 1
ATOM 2332 O O . LEU A 1 292 ? 30.123 34.217 -62.861 1.00 83.44 292 LEU A O 1
ATOM 2336 N N . SER A 1 293 ? 30.095 36.402 -62.362 1.00 73.38 293 SER A N 1
ATOM 2337 C CA . SER A 1 293 ? 29.043 36.317 -61.339 1.00 73.38 293 SER A CA 1
ATOM 2338 C C . SER A 1 293 ? 27.701 35.902 -61.946 1.00 73.38 293 SER A C 1
ATOM 2340 O O . SER A 1 293 ? 27.002 35.056 -61.387 1.00 73.38 293 SER A O 1
ATOM 2342 N N . SER A 1 294 ? 27.361 36.436 -63.124 1.00 78.94 294 SER A N 1
ATOM 2343 C CA . SER A 1 294 ? 26.176 36.025 -63.883 1.00 78.94 294 SER A CA 1
ATOM 2344 C C . SER A 1 294 ? 26.266 34.556 -64.317 1.00 78.94 294 SER A C 1
ATOM 2346 O O . SER A 1 294 ? 25.350 33.774 -64.059 1.00 78.94 294 SER A O 1
ATOM 2348 N N . ASN A 1 295 ? 27.412 34.138 -64.865 1.00 86.12 295 ASN A N 1
ATOM 2349 C CA . ASN A 1 295 ? 27.660 32.752 -65.270 1.00 86.12 295 ASN A CA 1
ATOM 2350 C C . ASN A 1 295 ? 27.653 31.779 -64.082 1.00 86.12 295 ASN A C 1
ATOM 2352 O O . ASN A 1 295 ? 27.106 30.682 -64.191 1.00 86.12 295 ASN A O 1
ATOM 2356 N N . TYR A 1 296 ? 28.210 32.175 -62.936 1.00 87.06 296 TYR A N 1
ATOM 2357 C CA . TYR A 1 296 ? 28.145 31.396 -61.701 1.00 87.06 296 TYR A CA 1
ATOM 2358 C C . TYR A 1 296 ? 26.699 31.236 -61.227 1.00 87.06 296 TYR A C 1
ATOM 2360 O O . TYR A 1 296 ? 26.279 30.119 -60.943 1.00 87.06 296 TYR A O 1
ATOM 2368 N N . LYS A 1 297 ? 25.906 32.316 -61.201 1.00 80.31 297 LYS A N 1
ATOM 2369 C CA . LYS A 1 297 ? 24.483 32.248 -60.825 1.00 80.31 297 LYS A CA 1
ATOM 2370 C C . LYS A 1 297 ? 23.679 31.363 -61.777 1.00 80.31 297 LYS A C 1
ATOM 2372 O O . LYS A 1 297 ? 22.835 30.601 -61.314 1.00 80.31 297 LYS A O 1
ATOM 2377 N N . ALA A 1 298 ? 23.959 31.418 -63.079 1.00 84.00 298 ALA A N 1
ATOM 2378 C CA . ALA A 1 298 ? 23.318 30.559 -64.070 1.00 84.00 298 ALA A CA 1
ATOM 2379 C C . ALA A 1 298 ? 23.681 29.076 -63.870 1.00 84.00 298 ALA A C 1
ATOM 2381 O O . ALA A 1 298 ? 22.785 28.235 -63.809 1.00 84.00 298 ALA A O 1
ATOM 2382 N N . LYS A 1 299 ? 24.971 28.754 -63.688 1.00 88.94 299 LYS A N 1
ATOM 2383 C CA . LYS A 1 299 ? 25.422 27.380 -63.407 1.00 88.94 299 LYS A CA 1
ATOM 2384 C C . LYS A 1 299 ? 24.910 26.860 -62.068 1.00 88.94 299 LYS A C 1
ATOM 2386 O O . LYS A 1 299 ? 24.507 25.707 -61.994 1.00 88.94 299 LYS A O 1
ATOM 2391 N N . LYS A 1 300 ? 24.870 27.706 -61.036 1.00 88.88 300 LYS A N 1
ATOM 2392 C CA . LYS A 1 300 ? 24.299 27.361 -59.733 1.00 88.88 300 LYS A CA 1
ATOM 2393 C C . LYS A 1 300 ? 22.813 27.035 -59.856 1.00 88.88 300 LYS A C 1
ATOM 2395 O O . LYS A 1 300 ? 22.395 25.990 -59.393 1.00 88.88 300 LYS A O 1
ATOM 2400 N N . LYS A 1 301 ? 22.037 27.857 -60.569 1.00 85.44 301 LYS A N 1
ATOM 2401 C CA . LYS A 1 301 ? 20.615 27.579 -60.812 1.00 85.44 301 LYS A CA 1
ATOM 2402 C C . LYS A 1 301 ? 20.402 26.276 -61.592 1.00 85.44 301 LYS A C 1
ATOM 2404 O O . LYS A 1 301 ? 19.476 25.538 -61.285 1.00 85.44 301 LYS A O 1
ATOM 2409 N N . ALA A 1 302 ? 21.245 25.988 -62.585 1.00 86.12 302 ALA A N 1
ATOM 2410 C CA . ALA A 1 302 ? 21.193 24.722 -63.316 1.00 86.12 302 ALA A CA 1
ATOM 2411 C C . ALA A 1 302 ? 21.540 23.520 -62.420 1.00 86.12 302 ALA A C 1
ATOM 2413 O O . ALA A 1 302 ? 20.883 22.488 -62.510 1.00 86.12 302 ALA A O 1
ATOM 2414 N N . PHE A 1 303 ? 22.527 23.668 -61.532 1.00 90.50 303 PHE A N 1
ATOM 2415 C CA . PHE A 1 303 ? 22.885 22.653 -60.544 1.00 90.50 303 PHE A CA 1
ATOM 2416 C C . PHE A 1 303 ? 21.759 22.423 -59.531 1.00 90.50 303 PHE A C 1
ATOM 2418 O O . PHE A 1 303 ? 21.372 21.283 -59.315 1.00 90.50 303 PHE A O 1
ATOM 2425 N N . ASP A 1 304 ? 21.177 23.490 -58.979 1.00 87.56 304 ASP A N 1
ATOM 2426 C CA . ASP A 1 304 ? 20.071 23.406 -58.019 1.00 87.56 304 ASP A CA 1
ATOM 2427 C C . ASP A 1 304 ? 18.842 22.718 -58.649 1.00 87.56 304 ASP A C 1
ATOM 2429 O O . ASP A 1 304 ? 18.179 21.911 -58.003 1.00 87.56 304 ASP A O 1
ATOM 2433 N N . LEU A 1 305 ? 18.566 22.974 -59.936 1.00 87.31 305 LEU A N 1
ATOM 2434 C CA . LEU A 1 305 ? 17.507 22.286 -60.685 1.00 87.31 305 LEU A CA 1
ATOM 2435 C C . LEU A 1 305 ? 17.819 20.803 -60.928 1.00 87.31 305 LEU A C 1
ATOM 2437 O O . LEU A 1 305 ? 16.927 19.971 -60.792 1.00 87.31 305 LEU A O 1
ATOM 2441 N N . ALA A 1 306 ? 19.065 20.466 -61.272 1.00 88.12 306 ALA A N 1
ATOM 2442 C CA . ALA A 1 306 ? 19.484 19.077 -61.448 1.00 88.12 306 ALA A CA 1
ATOM 2443 C C . ALA A 1 306 ? 19.437 18.298 -60.123 1.00 88.12 306 ALA A C 1
ATOM 2445 O O . ALA A 1 306 ? 18.979 17.161 -60.101 1.00 88.12 306 ALA A O 1
ATOM 2446 N N . MET A 1 307 ? 19.837 18.926 -59.014 1.00 84.94 307 MET A N 1
ATOM 2447 C CA . MET A 1 307 ? 19.738 18.343 -57.675 1.00 84.94 307 MET A CA 1
ATOM 2448 C C . MET A 1 307 ? 18.286 18.111 -57.264 1.00 84.94 307 MET A C 1
ATOM 2450 O O . MET A 1 307 ? 17.956 17.010 -56.846 1.00 84.94 307 MET A O 1
ATOM 2454 N N . ALA A 1 308 ? 17.403 19.095 -57.456 1.00 83.81 308 ALA A N 1
ATOM 2455 C CA . ALA A 1 308 ? 15.980 18.933 -57.157 1.00 83.81 308 ALA A CA 1
ATOM 2456 C C . ALA A 1 308 ? 15.329 17.825 -58.004 1.00 83.81 308 ALA A C 1
ATOM 2458 O O . ALA A 1 308 ? 14.457 17.102 -57.526 1.00 83.81 308 ALA A O 1
ATOM 2459 N N . HIS A 1 309 ? 15.759 17.670 -59.259 1.00 88.50 309 HIS A N 1
ATOM 2460 C CA . HIS A 1 309 ? 15.293 16.589 -60.122 1.00 88.50 309 HIS A CA 1
ATOM 2461 C C . HIS A 1 309 ? 15.777 15.218 -59.634 1.00 88.50 309 HIS A C 1
ATOM 2463 O O . HIS A 1 309 ? 14.960 14.312 -59.500 1.00 88.50 309 HIS A O 1
ATOM 2469 N N . LEU A 1 310 ? 17.062 15.087 -59.287 1.00 88.88 310 LEU A N 1
ATOM 2470 C CA . LEU A 1 310 ? 17.620 13.853 -58.728 1.00 88.88 310 LEU A CA 1
ATOM 2471 C C . LEU A 1 310 ? 16.989 13.489 -57.380 1.00 88.88 310 LEU A C 1
ATOM 2473 O O . LEU A 1 310 ? 16.687 12.324 -57.149 1.00 88.88 310 LEU A O 1
ATOM 2477 N N . GLU A 1 311 ? 16.733 14.464 -56.507 1.00 85.50 311 GLU A N 1
ATOM 2478 C CA . GLU A 1 311 ? 16.009 14.239 -55.249 1.00 85.50 311 GLU A CA 1
ATOM 2479 C C . GLU A 1 311 ? 14.566 13.779 -55.505 1.00 85.50 311 GLU A C 1
ATOM 2481 O O . GLU A 1 311 ? 14.071 12.871 -54.834 1.00 85.50 311 GLU A O 1
ATOM 2486 N N . SER A 1 312 ? 13.903 14.350 -56.517 1.00 87.38 312 SER A N 1
ATOM 2487 C CA . SER A 1 312 ? 12.559 13.935 -56.923 1.00 87.38 312 SER A CA 1
ATOM 2488 C C . SER A 1 312 ? 12.522 12.517 -57.498 1.00 87.38 312 SER A C 1
ATOM 2490 O O . SER A 1 312 ? 11.514 11.837 -57.320 1.00 87.38 312 SER A O 1
ATOM 2492 N N . GLU A 1 313 ? 13.572 12.071 -58.191 1.00 89.88 313 GLU A N 1
ATOM 2493 C CA . GLU A 1 313 ? 13.683 10.701 -58.714 1.00 89.88 313 GLU A CA 1
ATOM 2494 C C . GLU A 1 313 ? 14.133 9.695 -57.643 1.00 89.88 313 GLU A C 1
ATOM 2496 O O . GLU A 1 313 ? 13.680 8.551 -57.644 1.00 89.88 313 GLU A O 1
ATOM 2501 N N . ALA A 1 314 ? 14.969 10.112 -56.689 1.00 85.69 314 ALA A N 1
ATOM 2502 C CA . ALA A 1 314 ? 15.429 9.265 -55.591 1.00 85.69 314 ALA A CA 1
ATOM 2503 C C . ALA A 1 314 ? 14.319 8.980 -54.567 1.00 85.69 314 ALA A C 1
ATOM 2505 O O . ALA A 1 314 ? 14.212 7.861 -54.066 1.00 85.69 314 ALA A O 1
ATOM 2506 N N . SER A 1 315 ? 13.453 9.960 -54.287 1.00 87.44 315 SER A N 1
ATOM 2507 C CA . SER A 1 315 ? 12.382 9.835 -53.290 1.00 87.44 315 SER A CA 1
ATOM 2508 C C . SER A 1 315 ? 11.446 8.622 -53.483 1.00 87.44 315 SER A C 1
ATOM 2510 O O . SER A 1 315 ? 11.233 7.894 -52.507 1.00 87.44 315 SER A O 1
ATOM 2512 N N . PRO A 1 316 ? 10.897 8.331 -54.684 1.00 90.50 316 PRO A N 1
ATOM 2513 C CA . PRO A 1 316 ? 10.059 7.145 -54.882 1.00 90.50 316 PRO A CA 1
ATOM 2514 C C . PRO A 1 316 ? 10.841 5.835 -54.713 1.00 90.50 316 PRO A C 1
ATOM 2516 O O . PRO A 1 316 ? 10.312 4.889 -54.133 1.00 90.50 316 PRO A O 1
ATOM 2519 N N . ILE A 1 317 ? 12.108 5.789 -55.138 1.00 90.00 317 ILE A N 1
ATOM 2520 C CA . ILE A 1 317 ? 12.972 4.606 -54.989 1.00 90.00 317 ILE A CA 1
ATOM 2521 C C . ILE A 1 317 ? 13.266 4.344 -53.507 1.00 90.00 317 ILE A C 1
ATOM 2523 O O . ILE A 1 317 ? 13.205 3.205 -53.046 1.00 90.00 317 ILE A O 1
ATOM 2527 N N . GLU A 1 318 ? 13.537 5.389 -52.723 1.00 87.38 318 GLU A N 1
ATOM 2528 C CA . GLU A 1 318 ? 13.727 5.262 -51.276 1.00 87.38 318 GLU A CA 1
ATOM 2529 C C . GLU A 1 318 ? 12.458 4.778 -50.565 1.00 87.38 318 GLU A C 1
ATOM 2531 O O . GLU A 1 318 ? 12.539 3.965 -49.639 1.00 87.38 318 GLU A O 1
ATOM 2536 N N . GLN A 1 319 ? 11.281 5.239 -51.000 1.00 87.56 319 GLN A N 1
ATOM 2537 C CA . GLN A 1 319 ? 10.006 4.758 -50.467 1.00 87.56 319 GLN A CA 1
ATOM 2538 C C . GLN A 1 319 ? 9.767 3.282 -50.796 1.00 87.56 319 GLN A C 1
ATOM 2540 O O . GLN A 1 319 ? 9.362 2.534 -49.904 1.00 87.56 319 GLN A O 1
ATOM 2545 N N . GLU A 1 320 ? 10.073 2.846 -52.018 1.00 93.81 320 GLU A N 1
ATOM 2546 C CA . GLU A 1 320 ? 9.955 1.445 -52.432 1.00 93.81 320 GLU A CA 1
ATOM 2547 C C . GLU A 1 320 ? 10.952 0.539 -51.693 1.00 93.81 320 GLU A C 1
ATOM 2549 O O . GLU A 1 320 ? 10.587 -0.521 -51.182 1.00 93.81 320 GLU A O 1
ATOM 2554 N N . LEU A 1 321 ? 12.203 0.974 -51.523 1.00 91.12 321 LEU A N 1
ATOM 2555 C CA . LEU A 1 321 ? 13.180 0.238 -50.717 1.00 91.12 321 LEU A CA 1
ATOM 2556 C C . LEU A 1 321 ? 12.741 0.135 -49.254 1.00 91.12 321 LEU A C 1
ATOM 2558 O O . LEU A 1 321 ? 12.973 -0.884 -48.599 1.00 91.12 321 LEU A O 1
ATOM 2562 N N . LYS A 1 322 ? 12.095 1.175 -48.720 1.00 90.44 322 LYS A N 1
ATOM 2563 C CA . LYS A 1 322 ? 11.557 1.157 -47.359 1.00 90.44 322 LYS A CA 1
ATOM 2564 C C . LYS A 1 322 ? 10.372 0.201 -47.227 1.00 90.44 322 LYS A C 1
ATOM 2566 O O . LYS A 1 322 ? 10.288 -0.481 -46.205 1.00 90.44 322 LYS A O 1
ATOM 2571 N N . SER A 1 323 ? 9.488 0.122 -48.225 1.00 89.56 323 SER A N 1
ATOM 2572 C CA . SER A 1 323 ? 8.391 -0.854 -48.219 1.00 89.56 323 SER A CA 1
ATOM 2573 C C . SER A 1 323 ? 8.917 -2.280 -48.351 1.00 89.56 323 SER A C 1
ATOM 2575 O O . SER A 1 323 ? 8.583 -3.112 -47.517 1.00 89.56 323 SER A O 1
ATOM 2577 N N . GLN A 1 324 ? 9.835 -2.544 -49.284 1.00 93.00 324 GLN A N 1
ATOM 2578 C CA . GLN A 1 324 ? 10.421 -3.878 -49.462 1.00 93.00 324 GLN A CA 1
ATOM 2579 C C . GLN A 1 324 ? 11.182 -4.355 -48.216 1.00 93.00 324 GLN A C 1
ATOM 2581 O O . GLN A 1 324 ? 11.059 -5.511 -47.824 1.00 93.00 324 GLN A O 1
ATOM 2586 N N . ARG A 1 325 ? 11.929 -3.473 -47.533 1.00 92.19 325 ARG A N 1
ATOM 2587 C CA . ARG A 1 325 ? 12.574 -3.819 -46.250 1.00 92.19 325 ARG A CA 1
ATOM 2588 C C . ARG A 1 325 ? 11.563 -4.179 -45.168 1.00 92.19 325 ARG A C 1
ATOM 2590 O O . ARG A 1 325 ? 11.838 -5.054 -44.351 1.00 92.19 325 ARG A O 1
ATOM 2597 N N . LYS A 1 326 ? 10.417 -3.496 -45.137 1.00 91.12 326 LYS A N 1
ATOM 2598 C CA . LYS A 1 326 ? 9.343 -3.822 -44.199 1.00 91.12 326 LYS A CA 1
ATOM 2599 C C . LYS A 1 326 ? 8.767 -5.205 -44.508 1.00 91.12 326 LYS A C 1
ATOM 2601 O O . LYS A 1 326 ? 8.666 -6.012 -43.593 1.00 91.12 326 LYS A O 1
ATOM 2606 N N . ASP A 1 327 ? 8.497 -5.491 -45.778 1.00 92.81 327 ASP A N 1
ATOM 2607 C CA . ASP A 1 327 ? 7.967 -6.787 -46.204 1.00 92.81 327 ASP A CA 1
ATOM 2608 C C . ASP A 1 327 ? 8.942 -7.931 -45.874 1.00 92.81 327 ASP A C 1
ATOM 2610 O O . ASP A 1 327 ? 8.523 -8.966 -45.363 1.00 92.81 327 ASP A O 1
ATOM 2614 N N . ILE A 1 328 ? 10.253 -7.734 -46.074 1.00 91.81 328 ILE A N 1
ATOM 2615 C CA . ILE A 1 328 ? 11.287 -8.711 -45.683 1.00 91.81 328 ILE A CA 1
ATOM 2616 C C . ILE A 1 328 ? 11.249 -8.980 -44.174 1.00 91.81 328 ILE A C 1
ATOM 2618 O O . ILE A 1 328 ? 11.198 -10.139 -43.771 1.00 91.81 328 ILE A O 1
ATOM 2622 N N . ASN A 1 329 ? 11.212 -7.936 -43.340 1.00 89.38 329 ASN A N 1
ATOM 2623 C CA . ASN A 1 329 ? 11.128 -8.105 -41.884 1.00 89.38 329 ASN A CA 1
ATOM 2624 C C . ASN A 1 329 ? 9.844 -8.840 -41.460 1.00 89.38 329 ASN A C 1
ATOM 2626 O O . ASN A 1 329 ? 9.864 -9.655 -40.530 1.00 89.38 329 ASN A O 1
ATOM 2630 N N . ASP A 1 330 ? 8.728 -8.560 -42.134 1.00 88.94 330 ASP A N 1
ATOM 2631 C CA . ASP A 1 330 ? 7.451 -9.223 -41.879 1.00 88.94 330 ASP A CA 1
ATOM 2632 C C . ASP A 1 330 ? 7.525 -10.714 -42.276 1.00 88.94 330 ASP A C 1
ATOM 2634 O O . ASP A 1 330 ? 7.051 -11.574 -41.527 1.00 88.94 330 ASP A O 1
ATOM 2638 N N . PHE A 1 331 ? 8.184 -11.055 -43.391 1.00 92.31 331 PHE A N 1
ATOM 2639 C CA . PHE A 1 331 ? 8.425 -12.445 -43.796 1.00 92.31 331 PHE A CA 1
ATOM 2640 C C . PHE A 1 331 ? 9.389 -13.186 -42.863 1.00 92.31 331 PHE A C 1
ATOM 2642 O O . PHE A 1 331 ? 9.109 -14.323 -42.482 1.00 92.31 331 PHE A O 1
ATOM 2649 N N . GLU A 1 332 ? 10.489 -12.564 -42.441 1.00 89.06 332 GLU A N 1
ATOM 2650 C CA . GLU A 1 332 ? 11.422 -13.153 -41.470 1.00 89.06 332 GLU A CA 1
ATOM 2651 C C . GLU A 1 332 ? 10.723 -13.458 -40.139 1.00 89.06 332 GLU A C 1
ATOM 2653 O O . GLU A 1 332 ? 10.901 -14.536 -39.562 1.00 89.06 332 GLU A O 1
ATOM 2658 N N . SER A 1 333 ? 9.852 -12.550 -39.690 1.00 84.00 333 SER A N 1
ATOM 2659 C CA . SER A 1 333 ? 9.033 -12.748 -38.491 1.00 84.00 333 SER A CA 1
ATOM 2660 C C . SER A 1 333 ? 8.090 -13.950 -38.635 1.00 84.00 333 SER A C 1
ATOM 2662 O O . SER A 1 333 ? 7.975 -14.757 -37.710 1.00 84.00 333 SER A O 1
ATOM 2664 N N . GLN A 1 334 ? 7.459 -14.123 -39.803 1.00 91.31 334 GLN A N 1
ATOM 2665 C CA . GLN A 1 334 ? 6.596 -15.277 -40.090 1.00 91.31 334 GLN A CA 1
ATOM 2666 C C . GLN A 1 334 ? 7.375 -16.597 -40.152 1.00 91.31 334 GLN A C 1
ATOM 2668 O O . GLN A 1 334 ? 6.904 -17.619 -39.642 1.00 91.31 334 GLN A O 1
ATOM 2673 N N . ILE A 1 335 ? 8.574 -16.592 -40.740 1.00 90.62 335 ILE A N 1
ATOM 2674 C CA . ILE A 1 335 ? 9.461 -17.763 -40.765 1.00 90.62 335 ILE A CA 1
ATOM 2675 C C . ILE A 1 335 ? 9.831 -18.160 -39.333 1.00 90.62 335 ILE A C 1
ATOM 2677 O O . ILE A 1 335 ? 9.730 -19.333 -38.971 1.00 90.62 335 ILE A O 1
ATOM 2681 N N . PHE A 1 336 ? 10.191 -17.189 -38.491 1.00 85.94 336 PHE A N 1
ATOM 2682 C CA . PHE A 1 336 ? 10.516 -17.443 -37.090 1.00 85.94 336 PHE A CA 1
ATOM 2683 C C . PHE A 1 336 ? 9.327 -18.029 -36.313 1.00 85.94 336 PHE A C 1
ATOM 2685 O O . PHE A 1 336 ? 9.484 -19.025 -35.604 1.00 85.94 336 PHE A O 1
ATOM 2692 N N . GLU A 1 337 ? 8.125 -17.471 -36.483 1.00 86.38 337 GLU A N 1
ATOM 2693 C CA . GLU A 1 337 ? 6.909 -17.999 -35.853 1.00 86.38 337 GLU A CA 1
ATOM 2694 C C . GLU A 1 337 ? 6.611 -19.439 -36.301 1.00 86.38 337 GLU A C 1
ATOM 2696 O O . GLU A 1 337 ? 6.265 -20.301 -35.487 1.00 86.38 337 GLU A O 1
ATOM 2701 N N . THR A 1 338 ? 6.787 -19.723 -37.591 1.00 87.50 338 THR A N 1
ATOM 2702 C CA . THR A 1 338 ? 6.570 -21.058 -38.160 1.00 87.50 338 THR A CA 1
ATOM 2703 C C . THR A 1 338 ? 7.588 -22.066 -37.621 1.00 87.50 338 THR A C 1
ATOM 2705 O O . THR A 1 338 ? 7.209 -23.172 -37.236 1.00 87.50 338 THR A O 1
ATOM 2708 N N . ASN A 1 339 ? 8.858 -21.674 -37.490 1.00 88.62 339 ASN A N 1
ATOM 2709 C CA . ASN A 1 339 ? 9.902 -22.516 -36.902 1.00 88.62 339 ASN A CA 1
ATOM 2710 C C . ASN A 1 339 ? 9.642 -22.817 -35.418 1.00 88.62 339 ASN A C 1
ATOM 2712 O O . ASN A 1 339 ? 9.828 -23.948 -34.973 1.00 88.62 339 ASN A O 1
ATOM 2716 N N . LEU A 1 340 ? 9.142 -21.845 -34.645 1.00 85.31 340 LEU A N 1
ATOM 2717 C CA . LEU A 1 340 ? 8.720 -22.093 -33.262 1.00 85.31 340 LEU A CA 1
ATOM 2718 C C . LEU A 1 340 ? 7.568 -23.103 -33.181 1.00 85.31 340 LEU A C 1
ATOM 2720 O O . LEU A 1 340 ? 7.578 -23.977 -32.312 1.00 85.31 340 LEU A O 1
ATOM 2724 N N . LYS A 1 341 ? 6.591 -23.009 -34.092 1.00 88.38 341 LYS A N 1
ATOM 2725 C CA . LYS A 1 341 ? 5.483 -23.973 -34.187 1.00 88.38 341 LYS A CA 1
ATOM 2726 C C . LYS A 1 341 ? 5.984 -25.378 -34.533 1.00 88.38 341 LYS A C 1
ATOM 2728 O O . LYS A 1 341 ? 5.526 -26.333 -33.910 1.00 88.38 341 LYS A O 1
ATOM 2733 N N . LEU A 1 342 ? 6.938 -25.508 -35.457 1.00 89.44 342 LEU A N 1
ATOM 2734 C CA . LEU A 1 342 ? 7.564 -26.792 -35.795 1.00 89.44 342 LEU A CA 1
ATOM 2735 C C . LEU A 1 342 ? 8.283 -27.413 -34.591 1.00 89.44 342 LEU A C 1
ATOM 2737 O O . LEU A 1 342 ? 7.981 -28.548 -34.233 1.00 89.44 342 LEU A O 1
ATOM 2741 N N . ASN A 1 343 ? 9.126 -26.647 -33.894 1.00 84.69 343 ASN A N 1
ATOM 2742 C CA . ASN A 1 343 ? 9.824 -27.130 -32.696 1.00 84.69 343 ASN A CA 1
ATOM 2743 C C . ASN A 1 343 ? 8.846 -27.576 -31.596 1.00 84.69 343 ASN A C 1
ATOM 2745 O O . ASN A 1 343 ? 9.073 -28.564 -30.899 1.00 84.69 343 ASN A O 1
ATOM 2749 N N . HIS A 1 344 ? 7.730 -26.862 -31.430 1.00 84.69 344 HIS A N 1
ATOM 2750 C CA . HIS A 1 344 ? 6.694 -27.257 -30.478 1.00 84.69 344 HIS A CA 1
ATOM 2751 C C . HIS A 1 344 ? 6.017 -28.577 -30.878 1.00 84.69 344 HIS A C 1
ATOM 2753 O O . HIS A 1 344 ? 5.758 -29.419 -30.018 1.00 84.69 344 HIS A O 1
ATOM 2759 N N . LEU A 1 345 ? 5.744 -28.778 -32.171 1.00 85.06 345 LEU A N 1
ATOM 2760 C CA . LEU A 1 345 ? 5.192 -30.034 -32.681 1.00 85.06 345 LEU A CA 1
ATOM 2761 C C . LEU A 1 345 ? 6.163 -31.209 -32.496 1.00 85.06 345 LEU A C 1
ATOM 2763 O O . LEU A 1 345 ? 5.713 -32.294 -32.136 1.00 85.06 345 LEU A O 1
ATOM 2767 N N . GLU A 1 346 ? 7.471 -31.001 -32.658 1.00 84.12 346 GLU A N 1
ATOM 2768 C CA . GLU A 1 346 ? 8.486 -32.026 -32.372 1.00 84.12 346 GLU A CA 1
ATOM 2769 C C . GLU A 1 346 ? 8.483 -32.437 -30.892 1.00 84.12 346 GLU A C 1
ATOM 2771 O O . GLU A 1 346 ? 8.430 -33.626 -30.579 1.00 84.12 346 GLU A O 1
ATOM 2776 N N . ILE A 1 347 ? 8.428 -31.470 -29.968 1.00 78.12 347 ILE A N 1
ATOM 2777 C CA . ILE A 1 347 ? 8.344 -31.756 -28.525 1.00 78.12 347 ILE A CA 1
ATOM 2778 C C . ILE A 1 347 ? 7.055 -32.515 -28.187 1.00 78.12 347 ILE A C 1
ATOM 2780 O O . ILE A 1 347 ? 7.080 -33.452 -27.386 1.00 78.12 347 ILE A O 1
ATOM 2784 N N . LEU A 1 348 ? 5.922 -32.126 -28.779 1.00 80.25 348 LEU A N 1
ATOM 2785 C CA . LEU A 1 348 ? 4.659 -32.841 -28.591 1.00 80.25 348 LEU A CA 1
ATOM 2786 C C . LEU A 1 348 ? 4.740 -34.273 -29.129 1.00 80.25 348 LEU A C 1
ATOM 2788 O O . LEU A 1 348 ? 4.264 -35.191 -28.465 1.00 80.25 348 LEU A O 1
ATOM 2792 N N . SER A 1 349 ? 5.372 -34.482 -30.285 1.00 77.94 349 SER A N 1
ATOM 2793 C CA . SER A 1 349 ? 5.622 -35.818 -30.835 1.00 77.94 349 SER A CA 1
ATOM 2794 C C . SER A 1 349 ? 6.448 -36.674 -29.866 1.00 77.94 349 SER A C 1
ATOM 2796 O O . SER A 1 349 ? 6.057 -37.798 -29.553 1.00 77.94 349 SER A O 1
ATOM 2798 N N . ASP A 1 350 ? 7.525 -36.126 -29.297 1.00 76.00 350 ASP A N 1
ATOM 2799 C CA . ASP A 1 350 ? 8.338 -36.809 -28.283 1.00 76.00 350 ASP A CA 1
ATOM 2800 C C . ASP A 1 350 ? 7.539 -37.156 -27.019 1.00 76.00 350 ASP A C 1
ATOM 2802 O O . ASP A 1 350 ? 7.714 -38.225 -26.426 1.00 76.00 350 ASP A O 1
ATOM 2806 N N . GLN A 1 351 ? 6.642 -36.268 -26.586 1.00 75.50 351 GLN A N 1
ATOM 2807 C CA . GLN A 1 351 ? 5.753 -36.532 -25.455 1.00 75.50 351 GLN A CA 1
ATOM 2808 C C . GLN A 1 351 ? 4.756 -37.648 -25.767 1.00 75.50 351 GLN A C 1
ATOM 2810 O O . GLN A 1 351 ? 4.555 -38.526 -24.928 1.00 75.50 351 GLN A O 1
ATOM 2815 N N . VAL A 1 352 ? 4.173 -37.659 -26.967 1.00 76.75 352 VAL A N 1
ATOM 2816 C CA . VAL A 1 352 ? 3.277 -38.733 -27.415 1.00 76.75 352 VAL A CA 1
ATOM 2817 C C . VAL A 1 352 ? 4.014 -40.072 -27.425 1.00 76.75 352 VAL A C 1
ATOM 2819 O O . VAL A 1 352 ? 3.479 -41.050 -26.908 1.00 76.75 352 VAL A O 1
ATOM 2822 N N . ILE A 1 353 ? 5.259 -40.115 -27.909 1.00 74.44 353 ILE A N 1
ATOM 2823 C CA . ILE A 1 353 ? 6.095 -41.326 -27.880 1.00 74.44 353 ILE A CA 1
ATOM 2824 C C . ILE A 1 353 ? 6.339 -41.792 -26.432 1.00 74.44 353 ILE A C 1
ATOM 2826 O O . ILE A 1 353 ? 6.204 -42.980 -26.135 1.00 74.44 353 ILE A O 1
ATOM 2830 N N . LYS A 1 354 ? 6.632 -40.874 -25.498 1.00 71.25 354 LYS A N 1
ATOM 2831 C CA . LYS A 1 354 ? 6.801 -41.206 -24.068 1.00 71.25 354 LYS A CA 1
ATOM 2832 C C . LYS A 1 354 ? 5.521 -41.757 -23.438 1.00 71.25 354 LYS A C 1
ATOM 2834 O O . LYS A 1 354 ? 5.586 -42.736 -22.699 1.00 71.25 354 LYS A O 1
ATOM 2839 N N . VAL A 1 355 ? 4.364 -41.168 -23.743 1.00 72.44 355 VAL A N 1
ATOM 2840 C CA . VAL A 1 355 ? 3.061 -41.648 -23.253 1.00 72.44 355 VAL A CA 1
ATOM 2841 C C . VAL A 1 355 ? 2.735 -43.023 -23.834 1.00 72.44 355 VAL A C 1
ATOM 2843 O O . VAL A 1 355 ? 2.313 -43.907 -23.096 1.00 72.44 355 VAL A O 1
ATOM 2846 N N . GLN A 1 356 ? 2.987 -43.247 -25.125 1.00 68.69 356 GLN A N 1
ATOM 2847 C CA . GLN A 1 356 ? 2.830 -44.563 -25.750 1.00 68.69 356 GLN A CA 1
ATOM 2848 C C . GLN A 1 356 ? 3.727 -45.622 -25.090 1.00 68.69 356 GLN A C 1
ATOM 2850 O O . GLN A 1 356 ? 3.310 -46.769 -24.932 1.00 68.69 356 GLN A O 1
ATOM 2855 N N . TYR A 1 357 ? 4.931 -45.246 -24.655 1.00 65.19 357 TYR A N 1
ATOM 2856 C CA . TYR A 1 357 ? 5.835 -46.135 -23.927 1.00 65.19 357 TYR A CA 1
ATOM 2857 C C . TYR A 1 357 ? 5.367 -46.438 -22.495 1.00 65.19 357 TYR A C 1
ATOM 2859 O O . TYR A 1 357 ? 5.387 -47.594 -22.076 1.00 65.19 357 TYR A O 1
ATOM 2867 N N . GLU A 1 358 ? 4.870 -45.439 -21.761 1.00 65.88 358 GLU A N 1
ATOM 2868 C CA . GLU A 1 358 ? 4.197 -45.660 -20.472 1.00 65.88 358 GLU A CA 1
ATOM 2869 C C . GLU A 1 358 ? 3.009 -46.617 -20.657 1.00 65.88 358 GLU A C 1
ATOM 2871 O O . GLU A 1 358 ? 2.923 -47.637 -19.976 1.00 65.88 358 GLU A O 1
ATOM 2876 N N . MET A 1 359 ? 2.150 -46.378 -21.657 1.00 65.81 359 MET A N 1
ATOM 2877 C CA . MET A 1 359 ? 1.046 -47.282 -22.000 1.00 65.81 359 MET A CA 1
ATOM 2878 C C . MET A 1 359 ? 1.535 -48.701 -22.331 1.00 65.81 359 MET A C 1
ATOM 2880 O O . MET A 1 359 ? 0.909 -49.667 -21.900 1.00 65.81 359 MET A O 1
ATOM 2884 N N . LYS A 1 360 ? 2.673 -48.857 -23.024 1.00 64.38 360 LYS A N 1
ATOM 2885 C CA . LYS A 1 360 ? 3.308 -50.163 -23.284 1.00 64.38 360 LYS A CA 1
ATOM 2886 C C . LYS A 1 360 ? 3.701 -50.876 -21.985 1.00 64.38 360 LYS A C 1
ATOM 2888 O O . LYS A 1 360 ? 3.441 -52.072 -21.863 1.00 64.38 360 LYS A O 1
ATOM 2893 N N . ALA A 1 361 ? 4.259 -50.162 -21.006 1.00 60.25 361 ALA A N 1
ATOM 2894 C CA . ALA A 1 361 ? 4.611 -50.721 -19.697 1.00 60.25 361 ALA A CA 1
ATOM 2895 C C . ALA A 1 361 ? 3.384 -51.167 -18.875 1.00 60.25 361 ALA A C 1
ATOM 2897 O O . ALA A 1 361 ? 3.503 -52.068 -18.041 1.00 60.25 361 ALA A O 1
ATOM 2898 N N . TYR A 1 362 ? 2.210 -50.570 -19.115 1.00 61.53 362 TYR A N 1
ATOM 2899 C CA . TYR A 1 362 ? 0.949 -50.968 -18.476 1.00 61.53 362 TYR A CA 1
ATOM 2900 C C . TYR A 1 362 ? 0.187 -52.070 -19.234 1.00 61.53 362 TYR A C 1
ATOM 2902 O O . TYR A 1 362 ? -0.481 -52.875 -18.591 1.00 61.53 362 TYR A O 1
ATOM 2910 N N . VAL A 1 363 ? 0.268 -52.126 -20.571 1.00 61.94 363 VAL A N 1
ATOM 2911 C CA . VAL A 1 363 ? -0.591 -52.991 -21.413 1.00 61.94 363 VAL A CA 1
ATOM 2912 C C . VAL A 1 363 ? 0.141 -54.219 -21.985 1.00 61.94 363 VAL A C 1
ATOM 2914 O O . VAL A 1 363 ? -0.506 -55.171 -22.409 1.00 61.94 363 VAL A O 1
ATOM 2917 N N . GLY A 1 364 ? 1.478 -54.263 -21.973 1.00 57.78 364 GLY A N 1
ATOM 2918 C CA . GLY A 1 364 ? 2.244 -55.462 -22.350 1.00 57.78 364 GLY A CA 1
ATOM 2919 C C . GLY A 1 364 ? 2.154 -55.876 -23.829 1.00 57.78 364 GLY A C 1
ATOM 2920 O O . GLY A 1 364 ? 2.541 -56.991 -24.170 1.00 57.78 364 GLY A O 1
ATOM 2921 N N . ALA A 1 365 ? 1.658 -55.008 -24.719 1.00 52.41 365 ALA A N 1
ATOM 2922 C CA . ALA A 1 365 ? 1.526 -55.291 -26.149 1.00 52.41 365 ALA A CA 1
ATOM 2923 C C . ALA A 1 365 ? 2.699 -54.713 -26.969 1.00 52.41 365 ALA A C 1
ATOM 2925 O O . ALA A 1 365 ? 3.066 -53.544 -26.834 1.00 52.41 365 ALA A O 1
ATOM 2926 N N . SER A 1 366 ? 3.281 -55.537 -27.844 1.00 51.56 366 SER A N 1
ATOM 2927 C CA . SER A 1 366 ? 4.440 -55.196 -28.677 1.00 51.56 366 SER A CA 1
ATOM 2928 C C . SER A 1 366 ? 4.054 -54.383 -29.920 1.00 51.56 366 SER A C 1
ATOM 2930 O O . SER A 1 366 ? 3.463 -54.921 -30.852 1.00 51.56 366 SER A O 1
ATOM 2932 N N . PHE A 1 367 ? 4.465 -53.111 -29.977 1.00 50.69 367 PHE A N 1
ATOM 2933 C CA . PHE A 1 367 ? 4.510 -52.318 -31.214 1.00 50.69 367 PHE A CA 1
ATOM 2934 C C . PHE A 1 367 ? 5.957 -52.274 -31.756 1.00 50.69 367 PHE A C 1
ATOM 2936 O O . PHE A 1 367 ? 6.825 -51.724 -31.074 1.00 50.69 367 PHE A O 1
ATOM 2943 N N . PRO A 1 368 ? 6.249 -52.829 -32.953 1.00 52.97 368 PRO A N 1
ATOM 2944 C CA . PRO A 1 368 ? 7.626 -53.049 -33.426 1.00 52.97 368 PRO A CA 1
ATOM 2945 C C . PRO A 1 368 ? 8.453 -51.794 -33.759 1.00 52.97 368 PRO A C 1
ATOM 2947 O O . PRO A 1 368 ? 9.671 -51.888 -33.875 1.00 52.97 368 PRO A O 1
ATOM 2950 N N . SER A 1 369 ? 7.837 -50.621 -33.942 1.00 53.38 369 SER A N 1
ATOM 2951 C CA . SER A 1 369 ? 8.535 -49.423 -34.445 1.00 53.38 369 SER A CA 1
ATOM 2952 C C . SER A 1 369 ? 9.217 -48.568 -33.369 1.00 53.38 369 SER A C 1
ATOM 2954 O O . SER A 1 369 ? 10.025 -47.709 -33.708 1.00 53.38 369 SER A O 1
ATOM 2956 N N . VAL A 1 370 ? 8.901 -48.780 -32.086 1.00 52.75 370 VAL A N 1
ATOM 2957 C CA . VAL A 1 370 ? 9.331 -47.896 -30.982 1.00 52.75 370 VAL A CA 1
ATOM 2958 C C . VAL A 1 370 ? 10.618 -48.395 -30.304 1.00 52.75 370 VAL A C 1
ATOM 2960 O O . VAL A 1 370 ? 11.404 -47.597 -29.794 1.00 52.75 370 VAL A O 1
ATOM 2963 N N . ASP A 1 371 ? 10.897 -49.700 -30.365 1.00 54.03 371 ASP A N 1
ATOM 2964 C CA . ASP A 1 371 ? 12.041 -50.316 -29.673 1.00 54.03 371 ASP A CA 1
ATOM 2965 C C . ASP A 1 371 ? 13.405 -49.953 -30.288 1.00 54.03 371 ASP A C 1
ATOM 2967 O O . ASP A 1 371 ? 14.412 -49.901 -29.582 1.00 54.03 371 ASP A O 1
ATOM 2971 N N . SER A 1 372 ? 13.452 -49.621 -31.583 1.00 55.66 372 SER A N 1
ATOM 2972 C CA . SER A 1 372 ? 14.693 -49.216 -32.262 1.00 55.66 372 SER A CA 1
ATOM 2973 C C . SER A 1 372 ? 15.151 -47.798 -31.897 1.00 55.66 372 SER A C 1
ATOM 2975 O O . SER A 1 372 ? 16.351 -47.523 -31.892 1.00 55.66 372 SER A O 1
ATOM 2977 N N . ILE A 1 373 ? 14.219 -46.903 -31.554 1.00 52.94 373 ILE A N 1
ATOM 2978 C CA . ILE A 1 373 ? 14.507 -45.503 -31.200 1.00 52.94 373 ILE A CA 1
ATOM 2979 C C . ILE A 1 373 ? 14.954 -45.400 -29.727 1.00 52.94 373 ILE A C 1
ATOM 2981 O O . ILE A 1 373 ? 15.797 -44.572 -29.378 1.00 52.94 373 ILE A O 1
ATOM 2985 N N . LEU A 1 374 ? 14.455 -46.296 -28.870 1.00 51.38 374 LEU A N 1
ATOM 2986 C CA . LEU A 1 374 ? 14.678 -46.303 -27.419 1.00 51.38 374 LEU A CA 1
ATOM 2987 C C . LEU A 1 374 ? 16.107 -46.670 -26.992 1.00 51.38 374 LEU A C 1
ATOM 2989 O O . LEU A 1 374 ? 16.636 -46.062 -26.059 1.00 51.38 374 LEU A O 1
ATOM 2993 N N . ASN A 1 375 ? 16.772 -47.591 -27.698 1.00 55.50 375 ASN A N 1
ATOM 2994 C CA . ASN A 1 375 ? 18.142 -48.005 -27.356 1.00 55.50 375 ASN A CA 1
ATOM 2995 C C . ASN A 1 375 ? 19.189 -46.889 -27.537 1.00 55.50 375 ASN A C 1
ATOM 2997 O O . ASN A 1 375 ? 20.320 -47.023 -27.077 1.00 55.50 375 ASN A O 1
ATOM 3001 N N . LYS A 1 376 ? 18.827 -45.778 -28.191 1.00 55.50 376 LYS A N 1
ATOM 3002 C CA . LYS A 1 376 ? 19.749 -44.673 -28.470 1.00 55.50 376 LYS A CA 1
ATOM 3003 C C . LYS A 1 376 ? 19.840 -43.646 -27.332 1.00 55.50 376 LYS A C 1
ATOM 3005 O O . LYS A 1 376 ? 20.888 -43.029 -27.177 1.00 55.50 376 LYS A O 1
ATOM 3010 N N . ASN A 1 377 ? 18.781 -43.488 -26.524 1.00 56.75 377 ASN A N 1
ATOM 3011 C CA . ASN A 1 377 ? 18.624 -42.337 -25.614 1.00 56.75 377 ASN A CA 1
ATOM 3012 C C . ASN A 1 377 ? 18.483 -42.685 -24.115 1.00 56.75 377 ASN A C 1
ATOM 3014 O O . ASN A 1 377 ? 18.284 -41.781 -23.305 1.00 56.75 377 ASN A O 1
ATOM 3018 N N . ASN A 1 378 ? 18.599 -43.960 -23.722 1.00 57.53 378 ASN A N 1
ATOM 3019 C CA . ASN A 1 378 ? 18.766 -44.398 -22.323 1.00 57.53 378 ASN A CA 1
ATOM 3020 C C . ASN A 1 378 ? 17.733 -43.822 -21.314 1.00 57.53 378 ASN A C 1
ATOM 3022 O O . ASN A 1 378 ? 18.071 -43.443 -20.191 1.00 57.53 378 ASN A O 1
ATOM 3026 N N . CYS A 1 379 ? 16.466 -43.706 -21.719 1.00 54.97 379 CYS A N 1
ATOM 3027 C CA . CYS A 1 379 ? 15.404 -43.097 -20.912 1.00 54.97 379 CYS A CA 1
ATOM 3028 C C . CYS A 1 379 ? 14.718 -44.129 -19.991 1.00 54.97 379 CYS A C 1
ATOM 3030 O O . CYS A 1 379 ? 14.170 -45.113 -20.480 1.00 54.97 379 CYS A O 1
ATOM 3032 N N . LYS A 1 380 ? 14.716 -43.884 -18.669 1.00 64.31 380 LYS A N 1
ATOM 3033 C CA . LYS A 1 380 ? 14.014 -44.697 -17.647 1.00 64.31 380 LYS A CA 1
ATOM 3034 C C . LYS A 1 380 ? 12.544 -44.276 -17.511 1.00 64.31 380 LYS A C 1
ATOM 3036 O O . LYS A 1 380 ? 12.239 -43.093 -17.662 1.00 64.31 380 LYS A O 1
ATOM 3041 N N . THR A 1 381 ? 11.649 -45.217 -17.204 1.00 64.25 381 THR A N 1
ATOM 3042 C CA . THR A 1 381 ? 10.205 -44.944 -17.000 1.00 64.25 381 THR A CA 1
ATOM 3043 C C . THR A 1 381 ? 9.923 -44.237 -15.671 1.00 64.25 381 THR A C 1
ATOM 3045 O O . THR A 1 381 ? 10.698 -44.368 -14.718 1.00 64.25 381 THR A O 1
ATOM 3048 N N . TYR A 1 382 ? 8.787 -43.529 -15.552 1.00 66.75 382 TYR A N 1
ATOM 3049 C CA . TYR A 1 382 ? 8.385 -42.938 -14.267 1.00 66.75 382 TYR A CA 1
ATOM 3050 C C . TYR A 1 382 ? 8.152 -44.013 -13.205 1.00 66.75 382 TYR A C 1
ATOM 3052 O O . TYR A 1 382 ? 8.518 -43.824 -12.047 1.00 66.75 382 TYR A O 1
ATOM 3060 N N . ARG A 1 383 ? 7.625 -45.175 -13.604 1.00 70.00 383 ARG A N 1
ATOM 3061 C CA . ARG A 1 383 ? 7.460 -46.331 -12.718 1.00 70.00 383 ARG A CA 1
ATOM 3062 C C . ARG A 1 383 ? 8.783 -46.779 -12.098 1.00 70.00 383 ARG A C 1
ATOM 3064 O O . ARG A 1 383 ? 8.847 -46.935 -10.884 1.00 70.00 383 ARG A O 1
ATOM 3071 N N . GLU A 1 384 ? 9.830 -46.953 -12.900 1.00 72.50 384 GLU A N 1
ATOM 3072 C CA . GLU A 1 384 ? 11.156 -47.347 -12.401 1.00 72.50 384 GLU A CA 1
ATOM 3073 C C . GLU A 1 384 ? 11.757 -46.283 -11.477 1.00 72.50 384 GLU A C 1
ATOM 3075 O O . GLU A 1 384 ? 12.365 -46.616 -10.459 1.00 72.50 384 GLU A O 1
ATOM 3080 N N . LEU A 1 385 ? 11.568 -45.000 -11.801 1.00 73.88 385 LEU A N 1
ATOM 3081 C CA . LEU A 1 385 ? 12.033 -43.896 -10.960 1.00 73.88 385 LEU A CA 1
ATOM 3082 C C . LEU A 1 385 ? 11.321 -43.875 -9.603 1.00 73.88 385 LEU A C 1
ATOM 3084 O O . LEU A 1 385 ? 11.991 -43.749 -8.576 1.00 73.88 385 LEU A O 1
ATOM 3088 N N . TYR A 1 386 ? 9.996 -44.041 -9.588 1.00 75.31 386 TYR A N 1
ATOM 3089 C CA . TYR A 1 386 ? 9.205 -44.066 -8.357 1.00 75.31 386 TYR A CA 1
ATOM 3090 C C . TYR A 1 386 ? 9.463 -45.316 -7.522 1.00 75.31 386 TYR A C 1
ATOM 3092 O O . TYR A 1 386 ? 9.617 -45.214 -6.311 1.00 75.31 386 TYR A O 1
ATOM 3100 N N . GLN A 1 387 ? 9.591 -46.486 -8.146 1.00 77.94 387 GLN A N 1
ATOM 3101 C CA . GLN A 1 387 ? 9.946 -47.712 -7.427 1.00 77.94 387 GLN A CA 1
ATOM 3102 C C . GLN A 1 387 ? 11.321 -47.602 -6.768 1.00 77.94 387 GLN A C 1
ATOM 3104 O O . GLN A 1 387 ? 11.488 -48.021 -5.625 1.00 77.94 387 GLN A O 1
ATOM 3109 N N . LYS A 1 388 ? 12.289 -46.978 -7.448 1.00 82.50 388 LYS A N 1
ATOM 3110 C CA . LYS A 1 388 ? 13.604 -46.725 -6.862 1.00 82.50 388 LYS A CA 1
ATOM 3111 C C . LYS A 1 388 ? 13.524 -45.786 -5.654 1.00 82.50 388 LYS A C 1
ATOM 3113 O O . LYS A 1 388 ? 14.131 -46.073 -4.630 1.00 82.50 388 LYS A O 1
ATOM 3118 N N . THR A 1 389 ? 12.768 -44.694 -5.760 1.00 76.12 389 THR A N 1
ATOM 3119 C CA . THR A 1 389 ? 12.625 -43.734 -4.650 1.00 76.12 389 THR A CA 1
ATOM 3120 C C . THR A 1 389 ? 11.858 -44.322 -3.469 1.00 76.12 389 THR A C 1
ATOM 3122 O O . THR A 1 389 ? 12.233 -44.068 -2.331 1.00 76.12 389 THR A O 1
ATOM 3125 N N . ILE A 1 390 ? 10.830 -45.142 -3.710 1.00 82.75 390 ILE A N 1
ATOM 3126 C CA . ILE A 1 390 ? 10.117 -45.863 -2.644 1.00 82.75 390 ILE A CA 1
ATOM 3127 C C . ILE A 1 390 ? 11.087 -46.769 -1.881 1.00 82.75 390 ILE A C 1
ATOM 3129 O O . ILE A 1 390 ? 11.137 -46.704 -0.658 1.00 82.75 390 ILE A O 1
ATOM 3133 N N . HIS A 1 391 ? 11.910 -47.539 -2.593 1.00 86.62 391 HIS A N 1
ATOM 3134 C CA . HIS A 1 391 ? 12.887 -48.423 -1.963 1.00 86.62 391 HIS A CA 1
ATOM 3135 C C . HIS A 1 391 ? 13.940 -47.660 -1.139 1.00 86.62 391 HIS A C 1
ATOM 3137 O O . HIS A 1 391 ? 14.287 -48.071 -0.034 1.00 86.62 391 HIS A O 1
ATOM 3143 N N . GLU A 1 392 ? 14.427 -46.521 -1.645 1.00 85.69 392 GLU A N 1
ATOM 3144 C CA . GLU A 1 392 ? 15.347 -45.645 -0.905 1.00 85.69 392 GLU A CA 1
ATOM 3145 C C . GLU A 1 392 ? 14.703 -45.116 0.395 1.00 85.69 392 GLU A C 1
ATOM 3147 O O . GLU A 1 392 ? 15.342 -45.130 1.448 1.00 85.69 392 GLU A O 1
ATOM 3152 N N . LEU A 1 393 ? 13.424 -44.724 0.355 1.00 77.69 393 LEU A N 1
ATOM 3153 C CA . LEU A 1 393 ? 12.686 -44.248 1.532 1.00 77.69 393 LEU A CA 1
ATOM 3154 C C . LEU A 1 393 ? 12.400 -45.358 2.553 1.00 77.69 393 LEU A C 1
ATOM 3156 O O . LEU A 1 393 ? 12.497 -45.119 3.757 1.00 77.69 393 LEU A O 1
ATOM 3160 N N . GLU A 1 394 ? 12.074 -46.569 2.100 1.00 88.50 394 GLU A N 1
ATOM 3161 C CA . GLU A 1 394 ? 11.878 -47.732 2.978 1.00 88.50 394 GLU A CA 1
ATOM 3162 C C . GLU A 1 394 ? 13.155 -48.055 3.767 1.00 88.50 394 GLU A C 1
ATOM 3164 O O . GLU A 1 394 ? 13.098 -48.271 4.979 1.00 88.50 394 GLU A O 1
ATOM 3169 N N . MET A 1 395 ? 14.315 -47.993 3.107 1.00 86.44 395 MET A N 1
ATOM 3170 C CA . MET A 1 395 ? 15.616 -48.170 3.757 1.00 86.44 395 MET A CA 1
ATOM 3171 C C . MET A 1 395 ? 15.891 -47.082 4.806 1.00 86.44 395 MET A C 1
ATOM 3173 O O . MET A 1 395 ? 16.356 -47.385 5.905 1.00 86.44 395 MET A O 1
ATOM 3177 N N . GLU A 1 396 ? 15.583 -45.814 4.514 1.00 82.12 396 GLU A N 1
ATOM 3178 C CA . GLU A 1 396 ? 15.757 -44.727 5.485 1.00 82.12 396 GLU A CA 1
ATOM 3179 C C . GLU A 1 396 ? 14.874 -44.894 6.727 1.00 82.12 396 GLU A C 1
ATOM 3181 O O . GLU A 1 396 ? 15.339 -44.650 7.845 1.00 82.12 396 GLU A O 1
ATOM 3186 N N . ILE A 1 397 ? 13.620 -45.320 6.553 1.00 78.00 397 ILE A N 1
ATOM 3187 C CA . ILE A 1 397 ? 12.697 -45.576 7.666 1.00 78.00 397 ILE A CA 1
ATOM 3188 C C . ILE A 1 397 ? 13.273 -46.642 8.599 1.00 78.00 397 ILE A C 1
ATOM 3190 O O . ILE A 1 397 ? 13.281 -46.440 9.816 1.00 78.00 397 ILE A O 1
ATOM 3194 N N . GLU A 1 398 ? 13.796 -47.735 8.045 1.00 86.56 398 GLU A N 1
ATOM 3195 C CA . GLU A 1 398 ? 14.345 -48.827 8.847 1.00 86.56 398 GLU A CA 1
ATOM 3196 C C . GLU A 1 398 ? 15.569 -48.370 9.655 1.00 86.56 398 GLU A C 1
ATOM 3198 O O . GLU A 1 398 ? 15.619 -48.546 10.872 1.00 86.56 398 GLU A O 1
ATOM 3203 N N . THR A 1 399 ? 16.487 -47.619 9.033 1.00 83.69 399 THR A N 1
ATOM 3204 C CA . THR A 1 399 ? 17.660 -47.080 9.751 1.00 83.69 399 THR A CA 1
ATOM 3205 C C . THR A 1 399 ? 17.298 -46.117 10.887 1.00 83.69 399 THR A C 1
ATOM 3207 O O . THR A 1 399 ? 18.029 -46.015 11.876 1.00 83.69 399 THR A O 1
ATOM 3210 N N . LYS A 1 400 ? 16.190 -45.374 10.763 1.00 81.00 400 LYS A N 1
ATOM 3211 C CA . LYS A 1 400 ? 15.710 -44.472 11.820 1.00 81.00 400 LYS A CA 1
ATOM 3212 C C . LYS A 1 400 ? 15.059 -45.244 12.966 1.00 81.00 400 LYS A C 1
ATOM 3214 O O . LYS A 1 400 ? 15.284 -44.876 14.119 1.00 81.00 400 LYS A O 1
ATOM 3219 N N . LYS A 1 401 ? 14.311 -46.314 12.672 1.00 82.25 401 LYS A N 1
ATOM 3220 C CA . LYS A 1 401 ? 13.738 -47.202 13.698 1.00 82.25 401 LYS A CA 1
ATOM 3221 C C . LYS A 1 401 ? 14.823 -47.854 14.547 1.00 82.25 401 LYS A C 1
ATOM 3223 O O . LYS A 1 401 ? 14.731 -47.795 15.771 1.00 82.25 401 LYS A O 1
ATOM 3228 N N . ASP A 1 402 ? 15.881 -48.366 13.921 1.00 85.19 402 ASP A N 1
ATOM 3229 C CA . ASP A 1 402 ? 17.011 -48.974 14.635 1.00 85.19 402 ASP A CA 1
ATOM 3230 C C . ASP A 1 402 ? 17.681 -47.983 15.598 1.00 85.19 402 ASP A C 1
ATOM 3232 O O . ASP A 1 402 ? 17.963 -48.305 16.753 1.00 85.19 402 ASP A O 1
ATOM 3236 N N . LYS A 1 403 ? 17.893 -46.737 15.154 1.00 81.56 403 LYS A N 1
ATOM 3237 C CA . LYS A 1 403 ? 18.456 -45.674 16.005 1.00 81.56 403 LYS A CA 1
ATOM 3238 C C . LYS A 1 403 ? 17.540 -45.324 17.176 1.00 81.56 403 LYS A C 1
ATOM 3240 O O . LYS A 1 403 ? 18.029 -45.116 18.284 1.00 81.56 403 LYS A O 1
ATOM 3245 N N . TYR A 1 404 ? 16.229 -45.256 16.947 1.00 73.12 404 TYR A N 1
ATOM 3246 C CA . TYR A 1 404 ? 15.254 -44.991 18.004 1.00 73.12 404 TYR A CA 1
ATOM 3247 C C . TYR A 1 404 ? 15.248 -46.107 19.060 1.00 73.12 404 TYR A C 1
ATOM 3249 O O . TYR A 1 404 ? 15.303 -45.819 20.256 1.00 73.12 404 TYR A O 1
ATOM 3257 N N . GLN A 1 405 ? 15.269 -47.371 18.624 1.00 82.88 405 GLN A N 1
ATOM 3258 C CA . GLN A 1 405 ? 15.347 -48.546 19.496 1.00 82.88 405 GLN A CA 1
ATOM 3259 C C . GLN A 1 405 ? 16.601 -48.498 20.390 1.00 82.88 405 GLN A C 1
ATOM 3261 O O . GLN A 1 405 ? 16.495 -48.636 21.608 1.00 82.88 405 GLN A O 1
ATOM 3266 N N . GLN A 1 406 ? 17.770 -48.196 19.814 1.00 83.31 406 GLN A N 1
ATOM 3267 C CA . GLN A 1 406 ? 19.029 -48.071 20.564 1.00 83.31 406 GLN A CA 1
ATOM 3268 C C . GLN A 1 406 ? 18.990 -46.947 21.612 1.00 83.31 406 GLN A C 1
ATOM 3270 O O . GLN A 1 406 ? 19.474 -47.114 22.732 1.00 83.31 406 GLN A O 1
ATOM 3275 N N . ILE A 1 407 ? 18.417 -45.788 21.270 1.00 75.19 407 ILE A N 1
ATOM 3276 C CA . ILE A 1 407 ? 18.291 -44.660 22.205 1.00 75.19 407 ILE A CA 1
ATOM 3277 C C . ILE A 1 407 ? 17.365 -45.025 23.368 1.00 75.19 407 ILE A C 1
ATOM 3279 O O . ILE A 1 407 ? 17.679 -44.703 24.516 1.00 75.19 407 ILE A O 1
ATOM 3283 N N . ARG A 1 408 ? 16.259 -45.720 23.083 1.00 77.88 408 ARG A N 1
ATOM 3284 C CA . ARG A 1 408 ? 15.300 -46.172 24.094 1.00 77.88 408 ARG A CA 1
ATOM 3285 C C . ARG A 1 408 ? 15.938 -47.136 25.092 1.00 77.88 408 ARG A C 1
ATOM 3287 O O . ARG A 1 408 ? 15.834 -46.911 26.291 1.00 77.88 408 ARG A O 1
ATOM 3294 N N . GLU A 1 409 ? 16.676 -48.132 24.609 1.00 83.38 409 GLU A N 1
ATOM 3295 C CA . GLU A 1 409 ? 17.385 -49.092 25.467 1.00 83.38 409 GLU A CA 1
ATOM 3296 C C . GLU A 1 409 ? 18.430 -48.406 26.366 1.00 83.38 409 GLU A C 1
ATOM 3298 O O . GLU A 1 409 ? 18.517 -48.689 27.564 1.00 83.38 409 GLU A O 1
ATOM 3303 N N . MET A 1 410 ? 19.187 -47.437 25.831 1.00 76.06 410 MET A N 1
ATOM 3304 C CA . MET A 1 410 ? 20.123 -46.638 26.634 1.00 76.06 410 MET A CA 1
ATOM 3305 C C . MET A 1 410 ? 19.420 -45.782 27.697 1.00 76.06 410 MET A C 1
ATOM 3307 O O . MET A 1 410 ? 19.953 -45.589 28.793 1.00 76.06 410 MET A O 1
ATOM 3311 N N . TYR A 1 411 ? 18.261 -45.217 27.365 1.00 75.31 411 TYR A N 1
ATOM 3312 C CA . TYR A 1 411 ? 17.485 -44.373 28.267 1.00 75.31 411 TYR A CA 1
ATOM 3313 C C . TYR A 1 411 ? 16.867 -45.192 29.410 1.00 75.31 411 TYR A C 1
ATOM 3315 O O . TYR A 1 411 ? 17.056 -44.832 30.575 1.00 75.31 411 TYR A O 1
ATOM 3323 N N . ASP A 1 412 ? 16.262 -46.343 29.104 1.00 76.19 412 ASP A N 1
ATOM 3324 C CA . ASP A 1 412 ? 15.701 -47.267 30.098 1.00 76.19 412 ASP A CA 1
ATOM 3325 C C . ASP A 1 412 ? 16.787 -47.761 31.076 1.00 76.19 412 ASP A C 1
ATOM 3327 O O . ASP A 1 412 ? 16.588 -47.767 32.296 1.00 76.19 412 ASP A O 1
ATOM 3331 N N . SER A 1 413 ? 17.990 -48.066 30.568 1.00 76.81 413 SER A N 1
ATOM 3332 C CA . SER A 1 413 ? 19.148 -48.422 31.400 1.00 76.81 413 SER A CA 1
ATOM 3333 C C . SER A 1 413 ? 19.557 -47.296 32.360 1.00 76.81 413 SER A C 1
ATOM 3335 O O . SER A 1 413 ? 19.864 -47.557 33.526 1.00 76.81 413 SER A O 1
ATOM 3337 N N . LYS A 1 414 ? 19.566 -46.037 31.902 1.00 74.19 414 LYS A N 1
ATOM 3338 C CA . LYS A 1 414 ? 19.937 -44.883 32.742 1.00 74.19 414 LYS A CA 1
ATOM 3339 C C . LYS A 1 414 ? 18.874 -44.552 33.789 1.00 74.19 414 LYS A C 1
ATOM 3341 O O . LYS A 1 414 ? 19.218 -44.117 34.890 1.00 74.19 414 LYS A O 1
ATOM 3346 N N . ILE A 1 415 ? 17.591 -44.768 33.490 1.00 75.06 415 ILE A N 1
ATOM 3347 C CA . ILE A 1 415 ? 16.516 -44.639 34.485 1.00 75.06 415 ILE A CA 1
ATOM 3348 C C . ILE A 1 415 ? 16.679 -45.677 35.591 1.00 75.06 415 ILE A C 1
ATOM 3350 O O . ILE A 1 415 ? 16.551 -45.330 36.771 1.00 75.06 415 ILE A O 1
ATOM 3354 N N . ALA A 1 416 ? 16.982 -46.927 35.228 1.00 75.25 416 ALA A N 1
ATOM 3355 C CA . ALA A 1 416 ? 17.219 -47.989 36.196 1.00 75.25 416 ALA A CA 1
ATOM 3356 C C . ALA A 1 416 ? 18.373 -47.617 37.146 1.00 75.25 416 ALA A C 1
ATOM 3358 O O . ALA A 1 416 ? 18.208 -47.683 38.365 1.00 75.25 416 ALA A O 1
ATOM 3359 N N . GLU A 1 417 ? 19.483 -47.098 36.618 1.00 70.81 417 GLU A N 1
ATOM 3360 C CA . GLU A 1 417 ? 20.622 -46.619 37.415 1.00 70.81 417 GLU A CA 1
ATOM 3361 C C . GLU A 1 417 ? 20.239 -45.452 38.350 1.00 70.81 417 GLU A C 1
ATOM 3363 O O . GLU A 1 417 ? 20.546 -45.464 39.547 1.00 70.81 417 GLU A O 1
ATOM 3368 N N . LYS A 1 418 ? 19.463 -44.479 37.849 1.00 70.00 418 LYS A N 1
ATOM 3369 C CA . LYS A 1 418 ? 18.942 -43.352 38.646 1.00 70.00 418 LYS A CA 1
ATOM 3370 C C . LYS A 1 418 ? 17.989 -43.807 39.760 1.00 70.00 418 LYS A C 1
ATOM 3372 O O . LYS A 1 418 ? 17.934 -43.174 40.815 1.00 70.00 418 LYS A O 1
ATOM 3377 N N . SER A 1 419 ? 17.231 -44.886 39.552 1.00 72.19 419 SER A N 1
ATOM 3378 C CA . SER A 1 419 ? 16.324 -45.441 40.568 1.00 72.19 419 SER A CA 1
ATOM 3379 C C . SER A 1 419 ? 17.077 -46.048 41.759 1.00 72.19 419 SER A C 1
ATOM 3381 O O . SER A 1 419 ? 16.699 -45.805 42.904 1.00 72.19 419 SER A O 1
ATOM 3383 N N . VAL A 1 420 ? 18.198 -46.731 41.510 1.00 72.19 420 VAL A N 1
ATOM 3384 C CA . VAL A 1 420 ? 19.066 -47.291 42.559 1.00 72.19 420 VAL A CA 1
ATOM 3385 C C . VAL A 1 420 ? 19.716 -46.175 43.379 1.00 72.19 420 VAL A C 1
ATOM 3387 O O . VAL A 1 420 ? 19.720 -46.228 44.609 1.00 72.19 420 VAL A O 1
ATOM 3390 N N . LEU A 1 421 ? 20.194 -45.121 42.711 1.00 68.50 421 LEU A N 1
ATOM 3391 C CA . LEU A 1 421 ? 20.763 -43.937 43.361 1.00 68.50 421 LEU A CA 1
ATOM 3392 C C . LEU A 1 421 ? 19.743 -43.194 44.237 1.00 68.50 421 LEU A C 1
ATOM 3394 O O . LEU A 1 421 ? 20.084 -42.784 45.344 1.00 68.50 421 LEU A O 1
ATOM 3398 N N . ARG A 1 422 ? 18.482 -43.076 43.795 1.00 67.12 422 ARG A N 1
ATOM 3399 C CA . ARG A 1 422 ? 17.394 -42.518 44.622 1.00 67.12 422 ARG A CA 1
ATOM 3400 C C . ARG A 1 422 ? 17.134 -43.335 45.884 1.00 67.12 422 ARG A C 1
ATOM 3402 O O . ARG A 1 422 ? 16.990 -42.749 46.950 1.00 67.12 422 ARG A O 1
ATOM 3409 N N . ASN A 1 423 ? 17.122 -44.663 45.785 1.00 71.06 423 ASN A N 1
ATOM 3410 C CA . ASN A 1 423 ? 16.928 -45.529 46.951 1.00 71.06 423 ASN A CA 1
ATOM 3411 C C . ASN A 1 423 ? 18.079 -45.393 47.964 1.00 71.06 423 ASN A C 1
ATOM 3413 O O . ASN A 1 423 ? 17.850 -45.436 49.171 1.00 71.06 423 ASN A O 1
ATOM 3417 N N . LEU A 1 424 ? 19.309 -45.180 47.483 1.00 66.19 424 LEU A N 1
ATOM 3418 C CA . LEU A 1 424 ? 20.477 -44.942 48.334 1.00 66.19 424 LEU A CA 1
ATOM 3419 C C . LEU A 1 424 ? 20.405 -43.581 49.050 1.00 66.19 424 LEU A C 1
ATOM 3421 O O . LEU A 1 424 ? 20.736 -43.488 50.229 1.00 66.19 424 LEU A O 1
ATOM 3425 N N . ILE A 1 425 ? 19.946 -42.538 48.352 1.00 62.12 425 ILE A N 1
ATOM 3426 C CA . ILE A 1 425 ? 19.736 -41.198 48.921 1.00 62.12 425 ILE A CA 1
ATOM 3427 C C . ILE A 1 425 ? 18.624 -41.232 49.981 1.00 62.12 425 ILE A C 1
ATOM 3429 O O . ILE A 1 425 ? 18.839 -40.746 51.088 1.00 62.12 425 ILE A O 1
ATOM 3433 N N . GLY A 1 426 ? 17.506 -41.917 49.714 1.00 59.34 426 GLY A N 1
ATOM 3434 C CA . GLY A 1 426 ? 16.415 -42.074 50.684 1.00 59.34 426 GLY A CA 1
ATOM 3435 C C . GLY A 1 426 ? 16.817 -42.816 51.969 1.00 59.34 426 GLY A C 1
ATOM 3436 O O . GLY A 1 426 ? 16.290 -42.523 53.038 1.00 59.34 426 GLY A O 1
ATOM 3437 N N . LEU A 1 427 ? 17.794 -43.730 51.905 1.00 60.09 427 LEU A N 1
ATOM 3438 C CA . LEU A 1 427 ? 18.369 -44.381 53.094 1.00 60.09 427 LEU A CA 1
ATOM 3439 C C . LEU A 1 427 ? 19.294 -43.454 53.902 1.00 60.09 427 LEU A C 1
ATOM 3441 O O . LEU A 1 427 ? 19.438 -43.642 55.109 1.00 60.09 427 LEU A O 1
ATOM 3445 N N . MET A 1 428 ? 19.913 -42.458 53.260 1.00 53.88 428 MET A N 1
ATOM 3446 C CA . MET A 1 428 ? 20.781 -41.474 53.920 1.00 53.88 428 MET A CA 1
ATOM 3447 C C . MET A 1 428 ? 20.004 -40.279 54.500 1.00 53.88 428 MET A C 1
ATOM 3449 O O . MET A 1 428 ? 20.485 -39.639 55.434 1.00 53.88 428 MET A O 1
ATOM 3453 N N . GLU A 1 429 ? 18.795 -40.002 54.007 1.00 49.66 429 GLU A N 1
ATOM 3454 C CA . GLU A 1 429 ? 17.953 -38.873 54.440 1.00 49.66 429 GLU A CA 1
ATOM 3455 C C . GLU A 1 429 ? 17.172 -39.118 55.752 1.00 49.66 429 GLU A C 1
ATOM 3457 O O . GLU A 1 429 ? 16.620 -38.176 56.314 1.00 49.66 429 GLU A O 1
ATOM 3462 N N . VAL A 1 430 ? 17.195 -40.331 56.328 1.00 50.78 430 VAL A N 1
ATOM 3463 C CA . VAL A 1 430 ? 16.490 -40.664 57.594 1.00 50.78 430 VAL A CA 1
ATOM 3464 C C . VAL A 1 430 ? 17.068 -39.951 58.838 1.00 50.78 430 VAL A C 1
ATOM 3466 O O . VAL A 1 430 ? 16.451 -39.985 59.899 1.00 50.78 430 VAL A O 1
ATOM 3469 N N . ASN A 1 431 ? 18.201 -39.242 58.739 1.00 49.28 431 ASN A N 1
ATOM 3470 C CA . ASN A 1 431 ? 18.858 -38.607 59.896 1.00 49.28 431 ASN A CA 1
ATOM 3471 C C . ASN A 1 431 ? 18.991 -37.072 59.870 1.00 49.28 431 ASN A C 1
ATOM 3473 O O . ASN A 1 431 ? 19.715 -36.529 60.706 1.00 49.28 431 ASN A O 1
ATOM 3477 N N . LEU A 1 432 ? 18.294 -36.341 58.994 1.00 45.00 432 LEU A N 1
ATOM 3478 C CA . LEU A 1 432 ? 18.292 -34.868 59.026 1.00 45.00 432 LEU A CA 1
ATOM 3479 C C . LEU A 1 432 ? 16.863 -34.304 58.879 1.00 45.00 432 LEU A C 1
ATOM 3481 O O . LEU A 1 432 ? 16.116 -34.774 58.024 1.00 45.00 432 LEU A O 1
ATOM 3485 N N . PRO A 1 433 ? 16.443 -33.320 59.704 1.00 40.50 433 PRO A N 1
ATOM 3486 C CA . PRO A 1 433 ? 15.054 -32.874 59.731 1.00 40.50 433 PRO A CA 1
ATOM 3487 C C . PRO A 1 433 ? 14.662 -32.078 58.475 1.00 40.50 433 PRO A C 1
ATOM 3489 O O . PRO A 1 433 ? 15.145 -30.971 58.252 1.00 40.50 433 PRO A O 1
ATOM 3492 N N . SER A 1 434 ? 13.755 -32.683 57.702 1.00 42.22 434 SER A N 1
ATOM 3493 C CA . SER A 1 434 ? 12.712 -32.127 56.820 1.00 42.22 434 SER A CA 1
ATOM 3494 C C . SER A 1 434 ? 12.970 -30.786 56.107 1.00 42.22 434 SER A C 1
ATOM 3496 O O . SER A 1 434 ? 12.729 -29.714 56.667 1.00 42.22 434 SER A O 1
ATOM 3498 N N . TYR A 1 435 ? 13.268 -30.869 54.806 1.00 36.03 435 TYR A N 1
ATOM 3499 C CA . TYR A 1 435 ? 12.893 -29.858 53.812 1.00 36.03 435 TYR A CA 1
ATOM 3500 C C . TYR A 1 435 ? 12.296 -30.569 52.586 1.00 36.03 435 TYR A C 1
ATOM 3502 O O . TYR A 1 435 ? 12.981 -31.340 51.919 1.00 36.03 435 TYR A O 1
ATOM 3510 N N . ASP A 1 436 ? 11.002 -30.352 52.347 1.00 37.62 436 ASP A N 1
ATOM 3511 C CA . ASP A 1 436 ? 10.204 -30.966 51.279 1.00 37.62 436 ASP A CA 1
ATOM 3512 C C . ASP A 1 436 ? 10.712 -30.547 49.887 1.00 37.62 436 ASP A C 1
ATOM 3514 O O . ASP A 1 436 ? 10.672 -29.369 49.527 1.00 37.62 436 ASP A O 1
ATOM 3518 N N . LEU A 1 437 ? 11.153 -31.516 49.080 1.00 36.97 437 LEU A N 1
ATOM 3519 C CA . LEU A 1 437 ? 11.474 -31.346 47.658 1.00 36.97 437 LEU A CA 1
ATOM 3520 C C . LEU A 1 437 ? 10.642 -32.322 46.816 1.00 36.97 437 LEU A C 1
ATOM 3522 O O . LEU A 1 437 ? 11.159 -33.260 46.216 1.00 36.97 437 LEU A O 1
ATOM 3526 N N . ASN A 1 438 ? 9.338 -32.061 46.743 1.00 35.41 438 ASN A N 1
ATOM 3527 C CA . ASN A 1 438 ? 8.493 -32.544 45.655 1.00 35.41 438 ASN A CA 1
ATOM 3528 C C . ASN A 1 438 ? 8.409 -31.439 44.592 1.00 35.41 438 ASN A C 1
ATOM 3530 O O . ASN A 1 438 ? 7.540 -30.575 44.656 1.00 35.41 438 ASN A O 1
ATOM 3534 N N . GLU A 1 439 ? 9.328 -31.442 43.625 1.00 37.84 439 GLU A N 1
ATOM 3535 C CA . GLU A 1 439 ? 9.155 -30.710 42.363 1.00 37.84 439 GLU A CA 1
ATOM 3536 C C . GLU A 1 439 ? 9.239 -31.748 41.231 1.00 37.84 439 GLU A C 1
ATOM 3538 O O . GLU A 1 439 ? 10.300 -32.304 40.932 1.00 37.84 439 GLU A O 1
ATOM 3543 N N . GLU A 1 440 ? 8.065 -32.083 40.691 1.00 32.53 440 GLU A N 1
ATOM 3544 C CA . GLU A 1 440 ? 7.838 -33.007 39.580 1.00 32.53 440 GLU A CA 1
ATOM 3545 C C . GLU A 1 440 ? 8.758 -32.686 38.394 1.00 32.53 440 GLU A C 1
ATOM 3547 O O . GLU A 1 440 ? 8.745 -31.589 37.838 1.00 32.53 440 GLU A O 1
ATOM 3552 N N . CYS A 1 441 ? 9.545 -33.672 37.963 1.00 28.14 441 CYS A N 1
ATOM 3553 C CA . CYS A 1 441 ? 10.199 -33.635 36.660 1.00 28.14 441 CYS A CA 1
ATOM 3554 C C . CYS A 1 441 ? 9.177 -34.071 35.603 1.00 28.14 441 CYS A C 1
ATOM 3556 O O . CYS A 1 441 ? 9.060 -35.262 35.322 1.00 28.14 441 CYS A O 1
ATOM 3558 N N . GLN A 1 442 ? 8.440 -33.117 35.033 1.00 30.00 442 GLN A N 1
ATOM 3559 C CA . GLN A 1 442 ? 7.758 -33.319 33.755 1.00 30.00 442 GLN A CA 1
ATOM 3560 C C . GLN A 1 442 ? 8.811 -33.475 32.653 1.00 30.00 442 GLN A C 1
ATOM 3562 O O . GLN A 1 442 ? 9.570 -32.552 32.353 1.00 30.00 442 GLN A O 1
ATOM 3567 N N . GLU A 1 443 ? 8.869 -34.667 32.068 1.00 29.70 443 GLU A N 1
ATOM 3568 C CA . GLU A 1 443 ? 9.547 -34.919 30.802 1.00 29.70 443 GLU A CA 1
ATOM 3569 C C . GLU A 1 443 ? 8.764 -34.225 29.687 1.00 29.70 443 GLU A C 1
ATOM 3571 O O . GLU A 1 443 ? 7.635 -34.596 29.383 1.00 29.70 443 GLU A O 1
ATOM 3576 N N . THR A 1 444 ? 9.339 -33.173 29.107 1.00 31.30 444 THR A N 1
ATOM 3577 C CA . THR A 1 444 ? 8.774 -32.511 27.929 1.00 31.30 444 THR A CA 1
ATOM 3578 C C . THR A 1 444 ? 9.101 -33.330 26.685 1.00 31.30 444 THR A C 1
ATOM 3580 O O . THR A 1 444 ? 10.276 -33.454 26.324 1.00 31.30 444 THR A O 1
ATOM 3583 N N . GLU A 1 445 ? 8.057 -33.870 26.053 1.00 28.91 445 GLU A N 1
ATOM 3584 C CA . GLU A 1 445 ? 8.060 -34.400 24.688 1.00 28.91 445 GLU A CA 1
ATOM 3585 C C . GLU A 1 445 ? 8.790 -33.448 23.727 1.00 28.91 445 GLU A C 1
ATOM 3587 O O . GLU A 1 445 ? 8.610 -32.230 23.753 1.00 28.91 445 GLU A O 1
ATOM 3592 N N . VAL A 1 446 ? 9.649 -34.017 22.881 1.00 32.28 446 VAL A N 1
ATOM 3593 C CA . VAL A 1 446 ? 10.275 -33.307 21.764 1.00 32.28 446 VAL A CA 1
ATOM 3594 C C . VAL A 1 446 ? 9.243 -33.254 20.642 1.00 32.28 446 VAL A C 1
ATOM 3596 O O . VAL A 1 446 ? 9.071 -34.234 19.923 1.00 32.28 446 VAL A O 1
ATOM 3599 N N . ASP A 1 447 ? 8.543 -32.127 20.533 1.00 31.66 447 ASP A N 1
ATOM 3600 C CA . ASP A 1 447 ? 7.540 -31.889 19.492 1.00 31.66 447 ASP A CA 1
ATOM 3601 C C . ASP A 1 447 ? 8.188 -31.711 18.103 1.00 31.66 447 ASP A C 1
ATOM 3603 O O . ASP A 1 447 ? 9.145 -30.947 17.921 1.00 31.66 447 ASP A O 1
ATOM 3607 N N . GLU A 1 448 ? 7.642 -32.430 17.119 1.00 34.22 448 GLU A N 1
ATOM 3608 C CA . GLU A 1 448 ? 7.955 -32.342 15.691 1.00 34.22 448 GLU A CA 1
ATOM 3609 C C . GLU A 1 448 ? 7.532 -30.977 15.099 1.00 34.22 448 GLU A C 1
ATOM 3611 O O . GLU A 1 448 ? 6.460 -30.453 15.388 1.00 34.22 448 GLU A O 1
ATOM 3616 N N . ASP A 1 449 ? 8.370 -30.413 14.219 1.00 39.91 449 ASP A N 1
ATOM 3617 C CA . ASP A 1 449 ? 8.087 -29.287 13.311 1.00 39.91 449 ASP A CA 1
ATOM 3618 C C . ASP A 1 449 ? 7.333 -28.069 13.894 1.00 39.91 449 ASP A C 1
ATOM 3620 O O . ASP A 1 449 ? 6.167 -27.801 13.580 1.00 39.91 449 ASP A O 1
ATOM 3624 N N . ARG A 1 450 ? 8.059 -27.214 14.634 1.00 51.44 450 ARG A N 1
ATOM 3625 C CA . ARG A 1 450 ? 7.592 -25.872 15.038 1.00 51.44 450 ARG A CA 1
ATOM 3626 C C . ARG A 1 450 ? 7.152 -25.049 13.818 1.00 51.44 450 ARG A C 1
ATOM 3628 O O . ARG A 1 450 ? 7.975 -24.527 13.060 1.00 51.44 450 ARG A O 1
ATOM 3635 N N . ARG A 1 451 ? 5.841 -24.861 13.656 1.00 50.31 451 ARG A N 1
ATOM 3636 C CA . ARG A 1 451 ? 5.260 -23.926 12.679 1.00 50.31 451 ARG A CA 1
ATOM 3637 C C . ARG A 1 451 ? 5.201 -22.525 13.285 1.00 50.31 451 ARG A C 1
ATOM 3639 O O . ARG A 1 451 ? 4.764 -22.364 14.418 1.00 50.31 451 ARG A O 1
ATOM 3646 N N . ALA A 1 452 ? 5.623 -21.508 12.528 1.00 54.22 452 ALA A N 1
ATOM 3647 C CA . ALA A 1 452 ? 5.527 -20.114 12.968 1.00 54.22 452 ALA A CA 1
ATOM 3648 C C . ALA A 1 452 ? 4.086 -19.766 13.367 1.00 54.22 452 ALA A C 1
ATOM 3650 O O . ALA A 1 452 ? 3.146 -20.031 12.611 1.00 54.22 452 ALA A O 1
ATOM 3651 N N . THR A 1 453 ? 3.920 -19.152 14.538 1.00 65.88 453 THR A N 1
ATOM 3652 C CA . THR A 1 453 ? 2.602 -18.734 15.015 1.00 65.88 453 THR A CA 1
ATOM 3653 C C . THR A 1 453 ? 2.054 -17.608 14.134 1.00 65.88 453 THR A C 1
ATOM 3655 O O . THR A 1 453 ? 2.790 -16.779 13.589 1.00 65.88 453 THR A O 1
ATOM 3658 N N . TRP A 1 454 ? 0.728 -17.553 13.980 1.00 72.06 454 TRP A N 1
ATOM 3659 C CA . TRP A 1 454 ? 0.072 -16.522 13.166 1.00 72.06 454 TRP A CA 1
ATOM 3660 C C . TRP A 1 454 ? 0.398 -15.100 13.655 1.00 72.06 454 TRP A C 1
ATOM 3662 O O . TRP A 1 454 ? 0.521 -14.175 12.853 1.00 72.06 454 TRP A O 1
ATOM 3672 N N . MET A 1 455 ? 0.608 -14.939 14.965 1.00 67.19 455 MET A N 1
ATOM 3673 C CA . MET A 1 455 ? 0.956 -13.659 15.574 1.00 67.19 455 MET A CA 1
ATOM 3674 C C . MET A 1 455 ? 2.381 -13.203 15.231 1.00 67.19 455 MET A C 1
ATOM 3676 O O . MET A 1 455 ? 2.575 -12.021 14.942 1.00 67.19 455 MET A O 1
ATOM 3680 N N . GLU A 1 456 ? 3.356 -14.118 15.184 1.00 71.19 456 GLU A N 1
ATOM 3681 C CA . GLU A 1 456 ? 4.710 -13.805 14.708 1.00 71.19 456 GLU A CA 1
ATOM 3682 C C . GLU A 1 456 ? 4.693 -13.324 13.251 1.00 71.19 456 GLU A C 1
ATOM 3684 O O . GLU A 1 456 ? 5.345 -12.337 12.908 1.00 71.19 456 GLU A O 1
ATOM 3689 N N . LEU A 1 457 ? 3.902 -13.983 12.396 1.00 76.19 457 LEU A N 1
ATOM 3690 C CA . LEU A 1 457 ? 3.770 -13.593 10.992 1.00 76.19 457 LEU A CA 1
ATOM 3691 C C . LEU A 1 457 ? 3.078 -12.228 10.844 1.00 76.19 457 LEU A C 1
ATOM 3693 O O . LEU A 1 457 ? 3.469 -11.414 10.006 1.00 76.19 457 LEU A O 1
ATOM 3697 N N . PHE A 1 458 ? 2.062 -11.960 11.669 1.00 78.12 458 PHE A N 1
ATOM 3698 C CA . PHE A 1 458 ? 1.369 -10.674 11.690 1.00 78.12 458 PHE A CA 1
ATOM 3699 C C . PHE A 1 458 ? 2.296 -9.532 12.130 1.00 78.12 458 PHE A C 1
ATOM 3701 O O . PHE A 1 458 ? 2.273 -8.459 11.528 1.00 78.12 458 PHE A O 1
ATOM 3708 N N . TYR A 1 459 ? 3.166 -9.770 13.113 1.00 82.12 459 TYR A N 1
ATOM 3709 C CA . TYR A 1 459 ? 4.182 -8.809 13.544 1.00 82.12 459 TYR A CA 1
ATOM 3710 C C . TYR A 1 459 ? 5.177 -8.458 12.425 1.00 82.12 459 TYR A C 1
ATOM 3712 O O . TYR A 1 459 ? 5.469 -7.280 12.198 1.00 82.12 459 TYR A O 1
ATOM 3720 N N . ASP A 1 460 ? 5.634 -9.454 11.658 1.00 82.19 460 ASP A N 1
ATOM 3721 C CA . ASP A 1 460 ? 6.554 -9.241 10.533 1.00 82.19 460 ASP A CA 1
ATOM 3722 C C . ASP A 1 460 ? 5.950 -8.325 9.441 1.00 82.19 460 ASP A C 1
ATOM 3724 O O . ASP A 1 460 ? 6.674 -7.537 8.822 1.00 82.19 460 ASP A O 1
ATOM 3728 N N . ILE A 1 461 ? 4.622 -8.333 9.242 1.00 84.62 461 ILE A N 1
ATOM 3729 C CA . ILE A 1 461 ? 3.939 -7.445 8.278 1.00 84.62 461 ILE A CA 1
ATOM 3730 C C . ILE A 1 461 ? 4.136 -5.959 8.628 1.00 84.62 461 ILE A C 1
ATOM 3732 O O . ILE A 1 461 ? 4.315 -5.137 7.721 1.00 84.62 461 ILE A O 1
ATOM 3736 N N . PHE A 1 462 ? 4.167 -5.591 9.913 1.00 85.56 462 PHE A N 1
ATOM 3737 C CA . PHE A 1 462 ? 4.401 -4.200 10.320 1.00 85.56 462 PHE A CA 1
ATOM 3738 C C . PHE A 1 462 ? 5.799 -3.724 9.915 1.00 85.56 462 PHE A C 1
ATOM 3740 O O . PHE A 1 462 ? 5.944 -2.619 9.386 1.00 85.56 462 PHE A O 1
ATOM 3747 N N . PHE A 1 463 ? 6.824 -4.568 10.064 1.00 83.69 463 PHE A N 1
ATOM 3748 C CA . PHE A 1 463 ? 8.173 -4.235 9.602 1.00 83.69 463 PHE A CA 1
ATOM 3749 C C . PHE A 1 463 ? 8.271 -4.162 8.079 1.00 83.69 463 PHE A C 1
ATOM 3751 O O . PHE A 1 463 ? 8.944 -3.273 7.557 1.00 83.69 463 PHE A O 1
ATOM 3758 N N . VAL A 1 464 ? 7.545 -5.009 7.340 1.00 85.44 464 VAL A N 1
ATOM 3759 C CA . VAL A 1 464 ? 7.453 -4.887 5.874 1.00 85.44 464 VAL A CA 1
ATOM 3760 C C . VAL A 1 464 ? 6.854 -3.535 5.470 1.00 85.44 464 VAL A C 1
ATOM 3762 O O . VAL A 1 464 ? 7.369 -2.886 4.555 1.00 85.44 464 VAL A O 1
ATOM 3765 N N . ALA A 1 465 ? 5.819 -3.061 6.169 1.00 84.00 465 ALA A N 1
ATOM 3766 C CA . ALA A 1 465 ? 5.234 -1.742 5.925 1.00 84.00 465 ALA A CA 1
ATOM 3767 C C . ALA A 1 465 ? 6.229 -0.603 6.219 1.00 84.00 465 ALA A C 1
ATOM 3769 O O . ALA A 1 465 ? 6.342 0.347 5.436 1.00 84.00 465 ALA A O 1
ATOM 3770 N N . VAL A 1 466 ? 6.999 -0.721 7.305 1.00 85.62 466 VAL A N 1
ATOM 3771 C CA . VAL A 1 466 ? 8.073 0.217 7.659 1.00 85.62 466 VAL A CA 1
ATOM 3772 C C . VAL A 1 466 ? 9.157 0.257 6.576 1.00 85.62 466 VAL A C 1
ATOM 3774 O O . VAL A 1 466 ? 9.491 1.336 6.079 1.00 85.62 466 VAL A O 1
ATOM 3777 N N . PHE A 1 467 ? 9.663 -0.901 6.140 1.00 84.00 467 PHE A N 1
ATOM 3778 C CA . PHE A 1 467 ? 10.667 -0.985 5.075 1.00 84.00 467 PHE A CA 1
ATOM 3779 C C . PHE A 1 467 ? 10.136 -0.477 3.730 1.00 84.00 467 PHE A C 1
ATOM 3781 O O . PHE A 1 467 ? 10.883 0.138 2.968 1.00 84.00 467 PHE A O 1
ATOM 3788 N N . SER A 1 468 ? 8.843 -0.657 3.445 1.00 80.38 468 SER A N 1
ATOM 3789 C CA . SER A 1 468 ? 8.201 -0.099 2.249 1.00 80.38 468 SER A CA 1
ATOM 3790 C C . SER A 1 468 ? 8.233 1.428 2.242 1.00 80.38 468 SER A C 1
ATOM 3792 O O . SER A 1 468 ? 8.577 2.036 1.226 1.00 80.38 468 SER A O 1
ATOM 3794 N N . LYS A 1 469 ? 7.942 2.066 3.384 1.00 81.00 469 LYS A N 1
ATOM 3795 C CA . LYS A 1 469 ? 8.075 3.523 3.523 1.00 81.00 469 LYS A CA 1
ATOM 3796 C C . LYS A 1 469 ? 9.524 3.976 3.396 1.00 81.00 469 LYS A C 1
ATOM 3798 O O . LYS A 1 469 ? 9.791 4.948 2.696 1.00 81.00 469 LYS A O 1
ATOM 3803 N N . LEU A 1 470 ? 10.452 3.255 4.019 1.00 78.56 470 LEU A N 1
ATOM 3804 C CA . LEU A 1 470 ? 11.874 3.575 3.955 1.00 78.56 470 LEU A CA 1
ATOM 3805 C C . LEU A 1 470 ? 12.423 3.472 2.518 1.00 78.56 470 LEU A C 1
ATOM 3807 O O . LEU A 1 470 ? 13.209 4.313 2.094 1.00 78.56 470 LEU A O 1
ATOM 3811 N N . SER A 1 471 ? 11.939 2.507 1.728 1.00 72.50 471 SER A N 1
ATOM 3812 C CA . SER A 1 471 ? 12.300 2.328 0.313 1.00 72.50 471 SER A CA 1
ATOM 3813 C C . SER A 1 471 ? 11.764 3.424 -0.623 1.00 72.50 471 SER A C 1
ATOM 3815 O O . SER A 1 471 ? 12.173 3.470 -1.786 1.00 72.50 471 SER A O 1
ATOM 3817 N N . LYS A 1 472 ? 10.827 4.267 -0.169 1.00 70.88 472 LYS A N 1
ATOM 3818 C CA . LYS A 1 472 ? 10.277 5.404 -0.932 1.00 70.88 472 LYS A CA 1
ATOM 3819 C C . LYS A 1 472 ? 10.998 6.723 -0.641 1.00 70.88 472 LYS A C 1
ATOM 3821 O O . LYS A 1 472 ? 10.618 7.748 -1.191 1.00 70.88 472 LYS A O 1
ATOM 3826 N N . ARG A 1 473 ? 12.007 6.718 0.234 1.00 68.81 473 ARG A N 1
ATOM 3827 C CA . ARG A 1 473 ? 12.805 7.905 0.538 1.00 68.81 473 ARG A CA 1
ATOM 3828 C C . ARG A 1 473 ? 13.748 8.195 -0.634 1.00 68.81 473 ARG A C 1
ATOM 3830 O O . ARG A 1 473 ? 14.538 7.342 -1.028 1.00 68.81 473 ARG A O 1
ATOM 3837 N N . ASP A 1 474 ? 13.644 9.399 -1.190 1.00 56.53 474 ASP A N 1
ATOM 3838 C CA . ASP A 1 474 ? 14.249 9.802 -2.469 1.00 56.53 474 ASP A CA 1
ATOM 3839 C C . ASP A 1 474 ? 15.787 9.915 -2.476 1.00 56.53 474 ASP A C 1
ATOM 3841 O O . ASP A 1 474 ? 16.386 10.168 -3.520 1.00 56.53 474 ASP A O 1
ATOM 3845 N N . SER A 1 475 ? 16.446 9.692 -1.339 1.00 54.12 475 SER A N 1
ATOM 3846 C CA . SER A 1 475 ? 17.848 10.051 -1.105 1.00 54.12 475 SER A CA 1
ATOM 3847 C C . SER A 1 475 ? 18.883 8.996 -1.540 1.00 54.12 475 SER A C 1
ATOM 3849 O O . SER A 1 475 ? 20.077 9.242 -1.461 1.00 54.12 475 SER A O 1
ATOM 3851 N N . ILE A 1 476 ? 18.495 7.830 -2.066 1.00 57.22 476 ILE A N 1
ATOM 3852 C CA . ILE A 1 476 ? 19.444 6.716 -2.328 1.00 57.22 476 ILE A CA 1
ATOM 3853 C C . ILE A 1 476 ? 20.344 6.948 -3.574 1.00 57.22 476 ILE A C 1
ATOM 3855 O O . ILE A 1 476 ? 21.197 6.123 -3.895 1.00 57.22 476 ILE A O 1
ATOM 3859 N N . ILE A 1 477 ? 20.165 8.055 -4.302 1.00 57.88 477 ILE A N 1
ATOM 3860 C CA . ILE A 1 477 ? 20.901 8.345 -5.548 1.00 57.88 477 ILE A CA 1
ATOM 3861 C C . ILE A 1 477 ? 22.254 9.039 -5.274 1.00 57.88 477 ILE A C 1
ATOM 3863 O O . ILE A 1 477 ? 23.180 8.892 -6.067 1.00 57.88 477 ILE A O 1
ATOM 3867 N N . THR A 1 478 ? 22.408 9.713 -4.128 1.00 70.69 478 THR A N 1
ATOM 3868 C CA . THR A 1 478 ? 23.635 10.437 -3.733 1.00 70.69 478 THR A CA 1
ATOM 3869 C C . THR A 1 478 ? 24.334 9.724 -2.567 1.00 70.69 478 THR A C 1
ATOM 3871 O O . THR A 1 478 ? 23.662 9.151 -1.710 1.00 70.69 478 THR A O 1
ATOM 3874 N N . ASN A 1 479 ? 25.672 9.786 -2.481 1.00 74.06 479 ASN A N 1
ATOM 3875 C CA . ASN A 1 479 ? 26.444 9.179 -1.379 1.00 74.06 479 ASN A CA 1
ATOM 3876 C C . ASN A 1 479 ? 25.984 9.665 0.010 1.00 74.06 479 ASN A C 1
ATOM 3878 O O . ASN A 1 479 ? 25.882 8.865 0.936 1.00 74.06 479 ASN A O 1
ATOM 3882 N N . GLU A 1 480 ? 25.645 10.948 0.143 1.00 73.75 480 GLU A N 1
ATOM 3883 C CA . GLU A 1 480 ? 25.113 11.528 1.386 1.00 73.75 480 GLU A CA 1
ATOM 3884 C C . GLU A 1 480 ? 23.753 10.931 1.758 1.00 73.75 480 GLU A C 1
ATOM 3886 O O . GLU A 1 480 ? 23.520 10.513 2.890 1.00 73.75 480 GLU A O 1
ATOM 3891 N N . GLY A 1 481 ? 22.868 10.773 0.778 1.00 72.94 481 GLY A N 1
ATOM 3892 C CA . GLY A 1 481 ? 21.543 10.230 1.027 1.00 72.94 481 GLY A CA 1
ATOM 3893 C C . GLY A 1 481 ? 21.509 8.710 1.259 1.00 72.94 481 GLY A C 1
ATOM 3894 O O . GLY A 1 481 ? 20.550 8.211 1.856 1.00 72.94 481 GLY A O 1
ATOM 3895 N N . LEU A 1 482 ? 22.561 7.978 0.861 1.00 78.12 482 LEU A N 1
ATOM 3896 C CA . LEU A 1 482 ? 22.811 6.589 1.272 1.00 78.12 482 LEU A CA 1
ATOM 3897 C C . LEU A 1 482 ? 23.203 6.507 2.757 1.00 78.12 482 LEU A C 1
ATOM 3899 O O . LEU A 1 482 ? 22.759 5.601 3.469 1.00 78.12 482 LEU A O 1
ATOM 3903 N N . ILE A 1 483 ? 24.023 7.449 3.225 1.00 81.19 483 ILE A N 1
ATOM 3904 C CA . ILE A 1 483 ? 24.436 7.548 4.628 1.00 81.19 483 ILE A CA 1
ATOM 3905 C C . ILE A 1 483 ? 23.215 7.868 5.504 1.00 81.19 483 ILE A C 1
ATOM 3907 O O . ILE A 1 483 ? 22.943 7.134 6.456 1.00 81.19 483 ILE A O 1
ATOM 3911 N N . ASP A 1 484 ? 22.394 8.844 5.107 1.00 79.88 484 ASP A N 1
ATOM 3912 C CA . ASP A 1 484 ? 21.141 9.177 5.803 1.00 79.88 484 ASP A CA 1
ATOM 3913 C C . ASP A 1 484 ? 20.151 8.008 5.844 1.00 79.88 484 ASP A C 1
ATOM 3915 O O . ASP A 1 484 ? 19.522 7.739 6.872 1.00 79.88 484 ASP A O 1
ATOM 3919 N N . PHE A 1 485 ? 20.025 7.272 4.735 1.00 84.31 485 PHE A N 1
ATOM 3920 C CA . PHE A 1 485 ? 19.224 6.051 4.698 1.00 84.31 485 PHE A CA 1
ATOM 3921 C C . PHE A 1 485 ? 19.741 5.023 5.709 1.00 84.31 485 PHE A C 1
ATOM 3923 O O . PHE A 1 485 ? 18.951 4.419 6.432 1.00 84.31 485 PHE A O 1
ATOM 3930 N N . THR A 1 486 ? 21.060 4.842 5.788 1.00 85.88 486 THR A N 1
ATOM 3931 C CA . THR A 1 486 ? 21.695 3.877 6.695 1.00 85.88 486 THR A CA 1
ATOM 3932 C C . THR A 1 486 ? 21.437 4.238 8.158 1.00 85.88 486 THR A C 1
ATOM 3934 O O . THR A 1 486 ? 21.108 3.356 8.953 1.00 85.88 486 THR A O 1
ATOM 3937 N N . PHE A 1 487 ? 21.493 5.527 8.506 1.00 87.38 487 PHE A N 1
ATOM 3938 C CA . PHE A 1 487 ? 21.227 6.006 9.865 1.00 87.38 487 PHE A CA 1
ATOM 3939 C C . PHE A 1 487 ? 19.814 5.694 10.361 1.00 87.38 487 PHE A C 1
ATOM 3941 O O . PHE A 1 487 ? 19.629 5.398 11.541 1.00 87.38 487 PHE A O 1
ATOM 3948 N N . VAL A 1 488 ? 18.826 5.708 9.466 1.00 87.94 488 VAL A N 1
ATOM 3949 C CA . VAL A 1 488 ? 17.433 5.379 9.802 1.00 87.94 488 VAL A CA 1
ATOM 3950 C C . VAL A 1 488 ? 17.134 3.885 9.619 1.00 87.94 488 VAL A C 1
ATOM 3952 O O . VAL A 1 488 ? 16.327 3.314 10.343 1.00 87.94 488 VAL A O 1
ATOM 3955 N N . PHE A 1 489 ? 17.794 3.200 8.688 1.00 88.69 489 PHE A N 1
ATOM 3956 C CA . PHE A 1 489 ? 17.570 1.773 8.452 1.00 88.69 489 PHE A CA 1
ATOM 3957 C C . PHE A 1 489 ? 18.079 0.898 9.601 1.00 88.69 489 PHE A C 1
ATOM 3959 O O . PHE A 1 489 ? 17.368 -0.004 10.048 1.00 88.69 489 PHE A O 1
ATOM 3966 N N . VAL A 1 490 ? 19.307 1.145 10.066 1.00 90.56 490 VAL A N 1
ATOM 396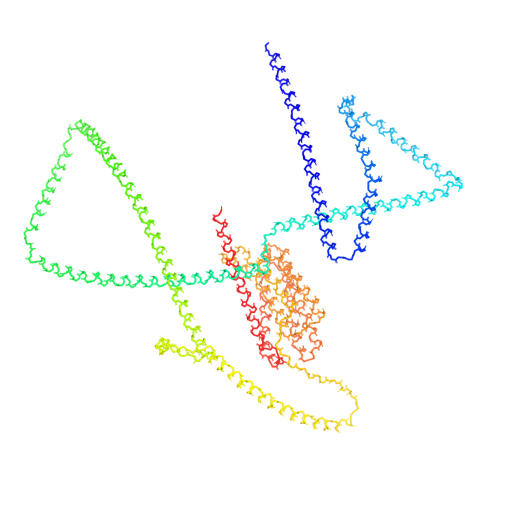7 C CA . VAL A 1 490 ? 19.999 0.250 11.005 1.00 90.56 490 VAL A CA 1
ATOM 3968 C C . VAL A 1 490 ? 19.236 0.079 12.324 1.00 90.56 490 VAL A C 1
ATOM 3970 O O . VAL A 1 490 ? 19.048 -1.071 12.717 1.00 90.56 490 VAL A O 1
ATOM 3973 N N . PRO A 1 491 ? 18.720 1.133 12.990 1.00 92.06 491 PRO A N 1
ATOM 3974 C CA . PRO A 1 491 ? 17.968 0.946 14.230 1.00 92.06 491 PRO A CA 1
ATOM 3975 C C . PRO A 1 491 ? 16.650 0.190 14.037 1.00 92.06 491 PRO A C 1
ATOM 3977 O O . PRO A 1 491 ? 16.324 -0.668 14.852 1.00 92.06 491 PRO A O 1
ATOM 3980 N N . VAL A 1 492 ? 15.922 0.443 12.941 1.00 90.69 492 VAL A N 1
ATOM 3981 C CA . VAL A 1 492 ? 14.686 -0.292 12.616 1.00 90.69 492 VAL A CA 1
ATOM 3982 C C . VAL A 1 492 ? 14.980 -1.777 12.412 1.00 90.69 492 VAL A C 1
ATOM 3984 O O . VAL A 1 492 ? 14.314 -2.636 12.990 1.00 90.69 492 VAL A O 1
ATOM 3987 N N . TRP A 1 493 ? 15.993 -2.084 11.600 1.00 89.50 493 TRP A N 1
ATOM 3988 C CA . TRP A 1 493 ? 16.420 -3.458 11.358 1.00 89.50 493 TRP A CA 1
ATOM 3989 C C . TRP A 1 493 ? 16.893 -4.137 12.649 1.00 89.50 493 TRP A C 1
ATOM 3991 O O . TRP A 1 493 ? 16.535 -5.286 12.908 1.00 89.50 493 TRP A O 1
ATOM 4001 N N . TRP A 1 494 ? 17.633 -3.412 13.489 1.00 91.88 494 TRP A N 1
ATOM 4002 C CA . TRP A 1 494 ? 18.122 -3.917 14.766 1.00 91.88 494 TRP A CA 1
ATOM 4003 C C . TRP A 1 494 ? 16.985 -4.261 15.735 1.00 91.88 494 TRP A C 1
ATOM 4005 O O . TRP A 1 494 ? 16.993 -5.337 16.330 1.00 91.88 494 TRP A O 1
ATOM 4015 N N . SER A 1 495 ? 15.967 -3.402 15.855 1.00 91.25 495 SER A N 1
ATOM 4016 C CA . SER A 1 495 ? 14.776 -3.681 16.669 1.00 91.25 495 SER A CA 1
ATOM 4017 C C . SER A 1 495 ? 14.058 -4.956 16.227 1.00 91.25 495 SER A C 1
ATOM 4019 O O . SER A 1 495 ? 13.707 -5.789 17.063 1.00 91.25 495 SER A O 1
ATOM 4021 N N . TRP A 1 496 ? 13.874 -5.138 14.917 1.00 89.81 496 TRP A N 1
ATOM 4022 C CA . TRP A 1 496 ? 13.266 -6.347 14.360 1.00 89.81 496 TRP A CA 1
ATOM 4023 C C . TRP A 1 496 ? 14.089 -7.606 14.650 1.00 89.81 496 TRP A C 1
ATOM 4025 O O . TRP A 1 496 ? 13.548 -8.629 15.079 1.00 89.81 496 TRP A O 1
ATOM 4035 N N . PHE A 1 497 ? 15.406 -7.519 14.457 1.00 85.81 497 PHE A N 1
ATOM 4036 C CA . PHE A 1 497 ? 16.335 -8.617 14.698 1.00 85.81 497 PHE A CA 1
ATOM 4037 C C . PHE A 1 497 ? 16.295 -9.092 16.157 1.00 85.81 497 PHE A C 1
ATOM 4039 O O . PHE A 1 497 ? 16.220 -10.295 16.409 1.00 85.81 497 PHE A O 1
ATOM 4046 N N . GLN A 1 498 ? 16.267 -8.166 17.121 1.00 87.62 498 GLN A N 1
ATOM 4047 C CA . GLN A 1 498 ? 16.224 -8.517 18.543 1.00 87.62 498 GLN A CA 1
ATOM 4048 C C . GLN A 1 498 ? 14.924 -9.212 18.953 1.00 87.62 498 GLN A C 1
ATOM 4050 O O . GLN A 1 498 ? 14.967 -10.215 19.667 1.00 87.62 498 GLN A O 1
ATOM 4055 N N . VAL A 1 499 ? 13.777 -8.716 18.480 1.00 86.69 499 VAL A N 1
ATOM 4056 C CA . VAL A 1 499 ? 12.480 -9.352 18.759 1.00 86.69 499 VAL A CA 1
ATOM 4057 C C . VAL A 1 499 ? 12.415 -10.739 18.132 1.00 86.69 499 VAL A C 1
ATOM 4059 O O . VAL A 1 499 ? 12.042 -11.692 18.807 1.00 86.69 499 VAL A O 1
ATOM 4062 N N . THR A 1 500 ? 12.887 -10.882 16.892 1.00 81.88 500 THR A N 1
ATOM 4063 C CA . THR A 1 500 ? 12.956 -12.184 16.214 1.00 81.88 500 THR A CA 1
ATOM 4064 C C . THR A 1 500 ? 13.812 -13.176 17.001 1.00 81.88 500 THR A C 1
ATOM 4066 O O . THR A 1 500 ? 13.401 -14.311 17.213 1.00 81.88 500 THR A O 1
ATOM 4069 N N . ILE A 1 501 ? 14.984 -12.757 17.491 1.00 78.31 501 ILE A N 1
ATOM 4070 C CA . ILE A 1 501 ? 15.839 -13.619 18.314 1.00 78.31 501 ILE A CA 1
ATOM 4071 C C . ILE A 1 501 ? 15.152 -14.023 19.618 1.00 78.31 501 ILE A C 1
ATOM 4073 O O . ILE A 1 501 ? 15.282 -15.176 20.027 1.00 78.31 501 ILE A O 1
ATOM 4077 N N . PHE A 1 502 ? 14.446 -13.101 20.274 1.00 81.25 502 PHE A N 1
ATOM 4078 C CA . PHE A 1 502 ? 13.700 -13.415 21.488 1.00 81.25 502 PHE A CA 1
ATOM 4079 C C . PHE A 1 502 ? 12.618 -14.468 21.213 1.00 81.25 502 PHE A C 1
ATOM 4081 O O . PHE A 1 502 ? 12.643 -15.520 21.847 1.00 81.25 502 PHE A O 1
ATOM 4088 N N . SER A 1 503 ? 11.749 -14.238 20.223 1.00 77.75 503 SER A N 1
ATOM 4089 C CA . SER A 1 503 ? 10.672 -15.168 19.850 1.00 77.75 503 SER A CA 1
ATOM 4090 C C . SER A 1 503 ? 11.205 -16.522 19.380 1.00 77.75 503 SER A C 1
ATOM 4092 O O . SER A 1 503 ? 10.627 -17.565 19.669 1.00 77.75 503 SER A O 1
ATOM 4094 N N . CYS A 1 504 ? 12.351 -16.555 18.694 1.00 71.94 504 CYS A N 1
ATOM 4095 C CA . CYS A 1 504 ? 12.963 -17.824 18.314 1.00 71.94 504 CYS A CA 1
ATOM 4096 C C . CYS A 1 504 ? 13.524 -18.596 19.523 1.00 71.94 504 CYS A C 1
ATOM 4098 O O . CYS A 1 504 ? 13.502 -19.824 19.495 1.00 71.94 504 CYS A O 1
ATOM 4100 N N . ARG A 1 505 ? 14.018 -17.910 20.566 1.00 72.50 505 ARG A N 1
ATOM 4101 C CA . ARG A 1 505 ? 14.616 -18.535 21.763 1.00 72.50 505 ARG A CA 1
ATOM 4102 C C . ARG A 1 505 ? 13.590 -18.989 22.796 1.00 72.50 505 ARG A C 1
ATOM 4104 O O . ARG A 1 505 ? 13.809 -20.017 23.428 1.00 72.50 505 ARG A O 1
ATOM 4111 N N . PHE A 1 506 ? 12.534 -18.209 22.995 1.00 71.38 506 PHE A N 1
ATOM 4112 C CA . PHE A 1 506 ? 11.517 -18.448 24.012 1.00 71.38 506 PHE A CA 1
ATOM 4113 C C . PHE A 1 506 ? 10.156 -18.476 23.325 1.00 71.38 506 PHE A C 1
ATOM 4115 O O . PHE A 1 506 ? 9.635 -17.433 22.932 1.00 71.38 506 PHE A O 1
ATOM 4122 N N . ASP A 1 507 ? 9.619 -19.680 23.136 1.00 62.94 507 ASP A N 1
ATOM 4123 C CA . ASP A 1 507 ? 8.295 -19.887 22.552 1.00 62.94 507 ASP A CA 1
ATOM 4124 C C . ASP A 1 507 ? 7.236 -19.718 23.650 1.00 62.94 507 ASP A C 1
ATOM 4126 O O . ASP A 1 507 ? 6.861 -20.670 24.331 1.00 62.94 507 ASP A O 1
ATOM 4130 N N . ILE A 1 508 ? 6.866 -18.465 23.923 1.00 64.44 508 ILE A N 1
ATOM 4131 C CA . ILE A 1 508 ? 5.913 -18.103 24.979 1.00 64.44 508 ILE A CA 1
ATOM 4132 C C . ILE A 1 508 ? 4.657 -17.552 24.303 1.00 64.44 508 ILE A C 1
ATOM 4134 O O . ILE A 1 508 ? 4.630 -16.385 23.918 1.00 64.44 508 ILE A O 1
ATOM 4138 N N . ASP A 1 509 ? 3.602 -18.360 24.173 1.00 65.56 509 ASP A N 1
ATOM 4139 C CA . ASP A 1 509 ? 2.296 -17.918 23.645 1.00 65.56 509 ASP A CA 1
ATOM 4140 C C . ASP A 1 509 ? 1.297 -17.564 24.765 1.00 65.56 509 ASP A C 1
ATOM 4142 O O . ASP A 1 509 ? 0.129 -17.951 24.753 1.00 65.56 509 ASP A O 1
ATOM 4146 N N . ASP A 1 510 ? 1.759 -16.804 25.761 1.00 75.69 510 ASP A N 1
ATOM 4147 C CA . ASP A 1 510 ? 0.921 -16.335 26.867 1.00 75.69 510 ASP A CA 1
ATOM 4148 C C . ASP A 1 510 ? 0.199 -15.023 26.532 1.00 75.69 510 ASP A C 1
ATOM 4150 O O . ASP A 1 510 ? 0.701 -14.173 25.791 1.00 75.69 510 ASP A O 1
ATOM 4154 N N . LEU A 1 511 ? -0.950 -14.778 27.178 1.00 78.12 511 LEU A N 1
ATOM 4155 C CA . LEU A 1 511 ? -1.696 -13.510 27.072 1.00 78.12 511 LEU A CA 1
ATOM 4156 C C . LEU A 1 511 ? -0.812 -12.275 27.324 1.00 78.12 511 LEU A C 1
ATOM 4158 O O . LEU A 1 511 ? -0.970 -11.251 26.656 1.00 78.12 511 LEU A O 1
ATOM 4162 N N . TYR A 1 512 ? 0.149 -12.381 28.245 1.00 82.25 512 TYR A N 1
ATOM 4163 C CA . TYR A 1 512 ? 1.127 -11.329 28.524 1.00 82.25 512 TYR A CA 1
ATOM 4164 C C . TYR A 1 512 ? 2.043 -11.055 27.329 1.00 82.25 512 TYR A C 1
ATOM 4166 O O . TYR A 1 512 ? 2.241 -9.895 26.965 1.00 82.25 512 TYR A O 1
ATOM 4174 N N . HIS A 1 513 ? 2.560 -12.103 26.680 1.00 79.62 513 HIS A N 1
ATOM 4175 C CA . HIS A 1 513 ? 3.404 -11.957 25.497 1.00 79.62 513 HIS A CA 1
ATOM 4176 C C . HIS A 1 513 ? 2.626 -11.316 24.342 1.00 79.62 513 HIS A C 1
ATOM 4178 O O . HIS A 1 513 ? 3.122 -10.394 23.695 1.00 79.62 513 HIS A O 1
ATOM 4184 N N . ARG A 1 514 ? 1.358 -11.706 24.158 1.00 84.19 514 ARG A N 1
ATOM 4185 C CA . ARG A 1 514 ? 0.457 -11.107 23.161 1.00 84.19 514 ARG A CA 1
ATOM 4186 C C . ARG A 1 514 ? 0.213 -9.617 23.414 1.00 84.19 514 ARG A C 1
ATOM 4188 O O . ARG A 1 514 ? 0.254 -8.816 22.482 1.00 84.19 514 ARG A O 1
ATOM 4195 N N . PHE A 1 515 ? 0.004 -9.221 24.670 1.00 87.50 515 PHE A N 1
ATOM 4196 C CA . PHE A 1 515 ? -0.149 -7.810 25.036 1.00 87.50 515 PHE A CA 1
ATOM 4197 C C . PHE A 1 515 ? 1.134 -7.007 24.780 1.00 87.50 515 PHE A C 1
ATOM 4199 O O . PHE A 1 515 ? 1.086 -5.899 24.244 1.00 87.50 515 PHE A O 1
ATOM 4206 N N . ILE A 1 516 ? 2.294 -7.587 25.091 1.00 88.44 516 ILE A N 1
ATOM 4207 C CA . ILE A 1 516 ? 3.594 -6.975 24.805 1.00 88.44 516 ILE A CA 1
ATOM 4208 C C . ILE A 1 516 ? 3.812 -6.820 23.291 1.00 88.44 516 ILE A C 1
ATOM 4210 O O . ILE A 1 516 ? 4.251 -5.757 22.848 1.00 88.44 516 ILE A O 1
ATOM 4214 N N . LEU A 1 517 ? 3.445 -7.819 22.484 1.00 86.62 517 LEU A N 1
ATOM 4215 C CA . LEU A 1 517 ? 3.503 -7.741 21.022 1.00 86.62 517 LEU A CA 1
ATOM 4216 C C . LEU A 1 517 ? 2.592 -6.637 20.461 1.00 86.62 517 LEU A C 1
ATOM 4218 O O . LEU A 1 517 ? 3.007 -5.920 19.552 1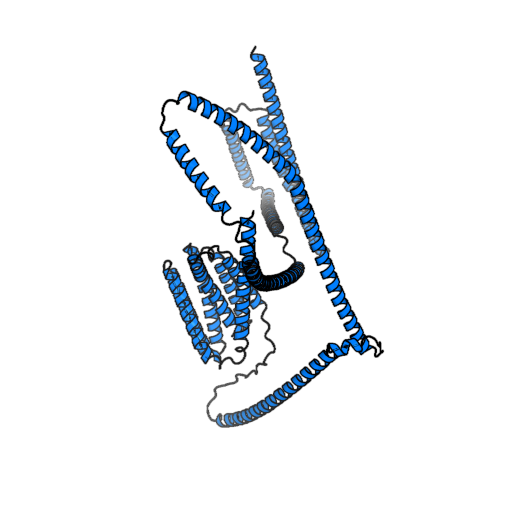.00 86.62 517 LEU A O 1
ATOM 4222 N N . LEU A 1 518 ? 1.397 -6.425 21.026 1.00 88.88 518 LEU A N 1
ATOM 4223 C CA . LEU A 1 518 ? 0.531 -5.299 20.643 1.00 88.88 518 LEU A CA 1
ATOM 4224 C C . LEU A 1 518 ? 1.196 -3.940 20.916 1.00 88.88 518 LEU A C 1
ATOM 4226 O O . LEU A 1 518 ? 1.163 -3.055 20.059 1.00 88.88 518 LEU A O 1
ATOM 4230 N N . ILE A 1 519 ? 1.855 -3.782 22.070 1.00 92.81 519 ILE A N 1
ATOM 4231 C CA . ILE A 1 519 ? 2.633 -2.571 22.385 1.00 92.81 519 ILE A CA 1
ATOM 4232 C C . ILE A 1 519 ? 3.769 -2.384 21.371 1.00 92.81 519 ILE A C 1
ATOM 4234 O O . ILE A 1 519 ? 3.989 -1.272 20.884 1.00 92.81 519 ILE A O 1
ATOM 4238 N N . GLN A 1 520 ? 4.466 -3.463 21.004 1.00 91.25 520 GLN A N 1
ATOM 4239 C CA . GLN A 1 520 ? 5.514 -3.405 19.987 1.00 91.25 520 GLN A CA 1
ATOM 4240 C C . GLN A 1 520 ? 4.956 -3.002 18.614 1.00 91.25 520 GLN A C 1
ATOM 4242 O O . GLN A 1 520 ? 5.553 -2.158 17.955 1.00 91.25 520 GLN A O 1
ATOM 4247 N N . MET A 1 521 ? 3.793 -3.508 18.190 1.00 91.56 521 MET A N 1
ATOM 4248 C CA . MET A 1 521 ? 3.164 -3.111 16.918 1.00 91.56 521 MET A CA 1
ATOM 4249 C C . MET A 1 521 ? 2.811 -1.617 16.879 1.00 91.56 521 MET A C 1
ATOM 4251 O O . MET A 1 521 ? 3.012 -0.957 15.853 1.00 91.56 521 MET A O 1
ATOM 4255 N N . LEU A 1 522 ? 2.343 -1.051 17.996 1.00 92.31 522 LEU A N 1
ATOM 4256 C CA . LEU A 1 522 ? 2.116 0.393 18.118 1.00 92.31 522 LEU A CA 1
ATOM 4257 C C . LEU A 1 522 ? 3.431 1.178 17.989 1.00 92.31 522 LEU A C 1
ATOM 4259 O O . LEU A 1 522 ? 3.489 2.154 17.238 1.00 92.31 522 LEU A O 1
ATOM 4263 N N . ALA A 1 523 ? 4.505 0.716 18.635 1.00 93.44 523 ALA A N 1
ATOM 4264 C CA . ALA A 1 523 ? 5.831 1.326 18.519 1.00 93.44 523 ALA A CA 1
ATOM 4265 C C . ALA A 1 523 ? 6.397 1.239 17.086 1.00 93.44 523 ALA A C 1
ATOM 4267 O O . ALA A 1 523 ? 6.941 2.212 16.568 1.00 93.44 523 ALA A O 1
ATOM 4268 N N . VAL A 1 524 ? 6.212 0.112 16.391 1.00 91.62 524 VAL A N 1
ATOM 4269 C CA . VAL A 1 524 ? 6.624 -0.067 14.985 1.00 91.62 524 VAL A CA 1
ATOM 4270 C C . VAL A 1 524 ? 5.807 0.830 14.045 1.00 91.62 524 VAL A C 1
ATOM 4272 O O . VAL A 1 524 ? 6.332 1.386 13.078 1.00 91.62 524 VAL A O 1
ATOM 4275 N N . THR A 1 525 ? 4.532 1.058 14.353 1.00 89.62 525 THR A N 1
ATOM 4276 C CA . THR A 1 525 ? 3.693 2.012 13.613 1.00 89.62 525 THR A CA 1
ATOM 4277 C C . THR A 1 525 ? 4.169 3.455 13.821 1.00 89.62 525 THR A C 1
ATOM 4279 O O . THR A 1 525 ? 4.235 4.229 12.861 1.00 89.62 525 THR A O 1
ATOM 4282 N N . ALA A 1 526 ? 4.579 3.811 15.041 1.00 88.62 526 ALA A N 1
ATOM 4283 C CA . ALA A 1 526 ? 5.187 5.107 15.343 1.00 88.62 526 ALA A CA 1
ATOM 4284 C C . ALA A 1 526 ? 6.547 5.295 14.633 1.00 88.62 526 ALA A C 1
ATOM 4286 O O . ALA A 1 526 ? 6.809 6.363 14.065 1.00 88.62 526 ALA A O 1
ATOM 4287 N N . PHE A 1 527 ? 7.360 4.236 14.526 1.00 87.38 527 PHE A N 1
ATOM 4288 C CA . PHE A 1 527 ? 8.533 4.202 13.642 1.00 87.38 527 PHE A CA 1
ATOM 4289 C C . PHE A 1 527 ? 8.157 4.530 12.192 1.00 87.38 527 PHE A C 1
ATOM 4291 O O . PHE A 1 527 ? 8.744 5.418 11.574 1.00 87.38 527 PHE A O 1
ATOM 4298 N N . ALA A 1 528 ? 7.127 3.873 11.649 1.00 87.75 528 ALA A N 1
ATOM 4299 C CA . ALA A 1 528 ? 6.661 4.106 10.281 1.00 87.75 528 ALA A CA 1
ATOM 4300 C C . ALA A 1 528 ? 6.214 5.561 10.030 1.00 87.75 528 ALA A C 1
ATOM 4302 O O . ALA A 1 528 ? 6.261 6.035 8.892 1.00 87.75 528 ALA A O 1
ATOM 4303 N N . GLY A 1 529 ? 5.701 6.247 11.055 1.00 85.69 529 GLY A N 1
ATOM 4304 C CA . GLY A 1 529 ? 5.279 7.648 10.985 1.00 85.69 529 GLY A CA 1
ATOM 4305 C C . GLY A 1 529 ? 6.446 8.636 11.004 1.00 85.69 529 GLY A C 1
ATOM 4306 O O . GLY A 1 529 ? 6.417 9.628 10.279 1.00 85.69 529 GLY A O 1
ATOM 4307 N N . SER A 1 530 ? 7.490 8.340 11.779 1.00 86.62 530 SER A N 1
ATOM 4308 C CA . SER A 1 530 ? 8.624 9.245 12.014 1.00 86.62 530 SER A CA 1
ATOM 4309 C C . SER A 1 530 ? 9.727 9.163 10.948 1.00 86.62 530 SER A C 1
ATOM 4311 O O . SER A 1 530 ? 10.408 10.156 10.702 1.00 86.62 530 SER A O 1
ATOM 4313 N N . ILE A 1 531 ? 9.868 8.032 10.244 1.00 83.88 531 ILE A N 1
ATOM 4314 C CA . ILE A 1 531 ? 10.963 7.763 9.283 1.00 83.88 531 ILE A CA 1
ATOM 4315 C C . ILE A 1 531 ? 11.187 8.846 8.219 1.00 83.88 531 ILE A C 1
ATOM 4317 O O . ILE A 1 531 ? 12.334 9.094 7.842 1.00 83.88 531 ILE A O 1
ATOM 4321 N N . LYS A 1 532 ? 10.119 9.477 7.710 1.00 78.56 532 LYS A N 1
ATOM 4322 C CA . LYS A 1 532 ? 10.232 10.460 6.617 1.00 78.56 532 LYS A CA 1
ATOM 4323 C C . LYS A 1 532 ? 10.981 11.724 7.050 1.00 78.56 532 LYS A C 1
ATOM 4325 O O . LYS A 1 532 ? 11.705 12.285 6.243 1.00 78.56 532 LYS A O 1
ATOM 4330 N N . TYR A 1 533 ? 10.834 12.125 8.311 1.00 77.12 533 TYR A N 1
ATOM 4331 C CA . TYR A 1 533 ? 11.336 13.398 8.836 1.00 77.12 533 TYR A CA 1
ATOM 4332 C C . TYR A 1 533 ? 12.318 13.218 10.003 1.00 77.12 533 TYR A C 1
ATOM 4334 O O . TYR A 1 533 ? 12.699 14.194 10.642 1.00 77.12 533 TYR A O 1
ATOM 4342 N N . ALA A 1 534 ? 12.739 11.983 10.295 1.00 76.75 534 ALA A N 1
ATOM 4343 C CA . ALA A 1 534 ? 13.559 11.654 11.463 1.00 76.75 534 ALA A CA 1
ATOM 4344 C C . ALA A 1 534 ? 14.931 12.358 11.496 1.00 76.75 534 ALA A C 1
ATOM 4346 O O . ALA A 1 534 ? 15.489 12.537 12.573 1.00 76.75 534 ALA A O 1
ATOM 4347 N N . THR A 1 535 ? 15.479 12.746 10.340 1.00 73.19 535 THR A N 1
ATOM 4348 C CA . THR A 1 535 ? 16.772 13.453 10.233 1.00 73.19 535 THR A CA 1
ATOM 4349 C C . THR A 1 535 ? 16.622 14.963 10.044 1.00 73.19 535 THR A C 1
ATOM 4351 O O . THR A 1 535 ? 17.602 15.681 10.187 1.00 73.19 535 THR A O 1
ATOM 4354 N N . GLU A 1 536 ? 15.419 15.441 9.714 1.00 77.50 536 GLU A N 1
ATOM 4355 C CA . GLU A 1 536 ? 15.153 16.841 9.347 1.00 77.50 536 GLU A CA 1
ATOM 4356 C C . GLU A 1 536 ? 14.414 17.606 10.452 1.00 77.50 536 GLU A C 1
ATOM 4358 O O . GLU A 1 536 ? 14.577 18.815 10.580 1.00 77.50 536 GLU A O 1
ATOM 4363 N N . ASN A 1 537 ? 13.591 16.919 11.252 1.00 82.94 537 ASN A N 1
ATOM 4364 C CA . ASN A 1 537 ? 12.740 17.539 12.262 1.00 82.94 537 ASN A CA 1
ATOM 4365 C C . ASN A 1 537 ? 13.025 16.957 13.654 1.00 82.94 537 ASN A C 1
ATOM 4367 O O . ASN A 1 537 ? 12.856 15.756 13.883 1.00 82.94 537 ASN A O 1
ATOM 4371 N N . ASP A 1 538 ? 13.390 17.829 14.597 1.00 82.38 538 ASP A N 1
ATOM 4372 C CA . ASP A 1 538 ? 13.696 17.472 15.986 1.00 82.38 538 ASP A CA 1
ATOM 4373 C C . ASP A 1 538 ? 12.546 16.721 16.668 1.00 82.38 538 ASP A C 1
ATOM 4375 O O . ASP A 1 538 ? 12.779 15.715 17.338 1.00 82.38 538 ASP A O 1
ATOM 4379 N N . SER A 1 539 ? 11.292 17.135 16.461 1.00 85.56 539 SER A N 1
ATOM 4380 C CA . SER A 1 539 ? 10.142 16.449 17.061 1.00 85.56 539 SER A CA 1
ATOM 4381 C C . SER A 1 539 ? 9.994 15.027 16.519 1.00 85.56 539 SER A C 1
ATOM 4383 O O . SER A 1 539 ? 9.762 14.088 17.278 1.00 85.56 539 SER A O 1
ATOM 4385 N N . MET A 1 540 ? 10.181 14.841 15.210 1.00 87.12 540 MET A N 1
ATOM 4386 C CA . MET A 1 540 ? 10.069 13.525 14.569 1.00 87.12 540 MET A CA 1
ATOM 4387 C C . MET A 1 540 ? 11.232 12.607 14.950 1.00 87.12 540 MET A C 1
ATOM 4389 O O . MET A 1 540 ? 11.031 11.405 15.115 1.00 87.12 540 MET A O 1
ATOM 4393 N N . ARG A 1 541 ? 12.421 13.172 15.182 1.00 88.12 541 ARG A N 1
ATOM 4394 C CA . ARG A 1 541 ? 13.567 12.468 15.766 1.00 88.12 541 ARG A CA 1
ATOM 4395 C C . ARG A 1 541 ? 13.274 11.962 17.177 1.00 88.12 541 ARG A C 1
ATOM 4397 O O . ARG A 1 541 ? 13.599 10.821 17.493 1.00 88.12 541 ARG A O 1
ATOM 4404 N N . ILE A 1 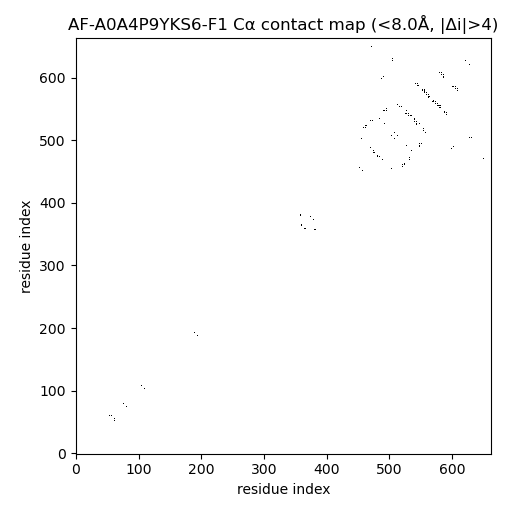542 ? 12.634 12.778 18.016 1.00 88.75 542 ILE A N 1
ATOM 4405 C CA . ILE A 1 542 ? 12.234 12.375 19.372 1.00 88.75 542 ILE A CA 1
ATOM 4406 C C . ILE A 1 542 ? 11.225 11.222 19.305 1.00 88.75 542 ILE A C 1
ATOM 4408 O O . ILE A 1 542 ? 11.421 10.211 19.977 1.00 88.75 542 ILE A O 1
ATOM 4412 N N . PHE A 1 543 ? 10.203 11.314 18.447 1.00 90.38 543 PHE A N 1
ATOM 4413 C CA . PHE A 1 543 ? 9.250 10.215 18.236 1.00 90.38 543 PHE A CA 1
ATOM 4414 C C . PHE A 1 543 ? 9.927 8.925 17.748 1.00 90.38 543 PHE A C 1
ATOM 4416 O O . PHE A 1 543 ? 9.574 7.834 18.201 1.00 90.38 543 PHE A O 1
ATOM 4423 N N . TYR A 1 544 ? 10.924 9.038 16.867 1.00 92.38 544 TYR A N 1
ATOM 4424 C CA . TYR A 1 544 ? 11.729 7.906 16.405 1.00 92.38 544 TYR A CA 1
ATOM 4425 C C . TYR A 1 544 ? 12.508 7.249 17.560 1.00 92.38 544 TYR A C 1
ATOM 4427 O O . TYR A 1 544 ? 12.435 6.033 17.743 1.00 92.38 544 TYR A O 1
ATOM 4435 N N . SER A 1 545 ? 13.179 8.046 18.398 1.00 92.81 545 SER A N 1
ATOM 4436 C CA . SER A 1 545 ? 13.902 7.553 19.579 1.00 92.81 545 SER A CA 1
ATOM 4437 C C . SER A 1 545 ? 12.982 6.904 20.611 1.00 92.81 545 SER A C 1
ATOM 4439 O O . SER A 1 545 ? 13.304 5.834 21.124 1.00 92.81 545 SER A O 1
ATOM 4441 N N . ILE A 1 546 ? 11.820 7.505 20.892 1.00 93.38 546 ILE A N 1
ATOM 4442 C CA . ILE A 1 546 ? 10.823 6.942 21.816 1.00 93.38 546 ILE A CA 1
ATOM 4443 C C . ILE A 1 546 ? 10.332 5.585 21.306 1.00 93.38 546 ILE A C 1
ATOM 4445 O O . ILE A 1 546 ? 10.258 4.641 22.084 1.00 93.38 546 ILE A O 1
ATOM 4449 N N . SER A 1 547 ? 10.079 5.456 20.000 1.00 94.31 547 SER A N 1
ATOM 4450 C CA . SER A 1 547 ? 9.655 4.188 19.391 1.00 94.31 547 SER A CA 1
ATOM 4451 C C . SER A 1 547 ? 10.694 3.081 19.609 1.00 94.31 547 SER A C 1
ATOM 4453 O O . SER A 1 547 ? 10.339 1.965 19.992 1.00 94.31 547 SER A O 1
ATOM 4455 N N . PHE A 1 548 ? 11.987 3.395 19.445 1.00 94.25 548 PHE A N 1
ATOM 4456 C CA . PHE A 1 548 ? 13.069 2.453 19.745 1.00 94.25 548 PHE A CA 1
ATOM 4457 C C . PHE A 1 548 ? 13.088 2.080 21.231 1.00 94.25 548 PHE A C 1
ATOM 4459 O O . PHE A 1 548 ? 13.128 0.897 21.565 1.00 94.25 548 PHE A O 1
ATOM 4466 N N . ILE A 1 549 ? 13.017 3.077 22.120 1.00 95.75 549 ILE A N 1
ATOM 4467 C CA . ILE A 1 549 ? 13.017 2.887 23.577 1.00 95.75 549 ILE A CA 1
ATOM 4468 C C . ILE A 1 549 ? 11.860 1.983 24.008 1.00 95.75 549 ILE A C 1
ATOM 4470 O O . ILE A 1 549 ? 12.079 1.076 24.807 1.00 95.75 549 ILE A O 1
ATOM 4474 N N . THR A 1 550 ? 10.658 2.164 23.455 1.00 95.88 550 THR A N 1
ATOM 4475 C CA . THR A 1 550 ? 9.502 1.310 23.756 1.00 95.88 550 THR A CA 1
ATOM 4476 C C . THR A 1 550 ? 9.770 -0.148 23.385 1.00 95.88 550 THR A C 1
ATOM 4478 O O . THR A 1 550 ? 9.530 -1.032 24.207 1.00 95.88 550 THR A O 1
ATOM 4481 N N . ILE A 1 551 ? 10.333 -0.425 22.202 1.00 94.38 551 ILE A N 1
ATOM 4482 C CA . ILE A 1 551 ? 10.682 -1.803 21.812 1.00 94.38 551 ILE A CA 1
ATOM 4483 C C . ILE A 1 551 ? 11.753 -2.378 22.752 1.00 94.38 551 ILE A C 1
ATOM 4485 O O . ILE A 1 551 ? 11.608 -3.499 23.237 1.00 94.38 551 ILE A O 1
ATOM 4489 N N . GLN A 1 552 ? 12.791 -1.611 23.092 1.00 95.00 552 GLN A N 1
ATOM 4490 C CA . GLN A 1 552 ? 13.825 -2.076 24.025 1.00 95.00 552 GLN A CA 1
ATOM 4491 C C . GLN A 1 552 ? 13.274 -2.333 25.431 1.00 95.00 552 GLN A C 1
ATOM 4493 O O . GLN A 1 552 ? 13.641 -3.318 26.066 1.00 95.00 552 GLN A O 1
ATOM 4498 N N . PHE A 1 553 ? 12.351 -1.495 25.902 1.00 96.06 553 PHE A N 1
ATOM 4499 C CA . PHE A 1 553 ? 11.680 -1.675 27.185 1.00 96.06 553 PHE A CA 1
ATOM 4500 C C . PHE A 1 553 ? 10.840 -2.953 27.206 1.00 96.06 553 PHE A C 1
ATOM 4502 O O . PHE A 1 553 ? 10.911 -3.724 28.159 1.00 96.06 553 PHE A O 1
ATOM 4509 N N . THR A 1 554 ? 10.103 -3.242 26.131 1.00 94.31 554 THR A N 1
ATOM 4510 C CA . THR A 1 554 ? 9.362 -4.508 26.044 1.00 94.31 554 THR A CA 1
ATOM 4511 C C . THR A 1 554 ? 10.278 -5.733 26.054 1.00 94.31 554 THR A C 1
ATOM 4513 O O . THR A 1 554 ? 9.952 -6.727 26.697 1.00 94.31 554 THR A O 1
ATOM 4516 N N . LEU A 1 555 ? 11.449 -5.662 25.410 1.00 92.31 555 LEU A N 1
ATOM 4517 C CA . LEU A 1 555 ? 12.452 -6.729 25.460 1.00 92.31 555 LEU A CA 1
ATOM 4518 C C . LEU A 1 555 ? 13.065 -6.875 26.857 1.00 92.31 555 LEU A C 1
ATOM 4520 O O . LEU A 1 555 ? 13.213 -7.997 27.333 1.00 92.31 555 LEU A O 1
ATOM 4524 N N . PHE A 1 556 ? 13.353 -5.766 27.540 1.00 94.44 556 PHE A N 1
ATOM 4525 C CA . PHE A 1 556 ? 13.786 -5.764 28.938 1.00 94.44 556 PHE A CA 1
ATOM 4526 C C . PHE A 1 556 ? 12.780 -6.487 29.845 1.00 94.44 556 PHE A C 1
ATOM 4528 O O . PHE A 1 556 ? 13.168 -7.363 30.616 1.00 94.44 556 PHE A O 1
ATOM 4535 N N . VAL A 1 557 ? 11.485 -6.178 29.711 1.00 93.00 557 VAL A N 1
ATOM 4536 C CA . VAL A 1 557 ? 10.417 -6.851 30.466 1.00 93.00 557 VAL A CA 1
ATOM 4537 C C . VAL A 1 557 ? 10.357 -8.338 30.116 1.00 93.00 557 VAL A C 1
ATOM 4539 O O . VAL A 1 557 ? 10.370 -9.170 31.016 1.00 93.00 557 VAL A O 1
ATOM 4542 N N . ASN A 1 558 ? 10.359 -8.683 28.828 1.00 90.25 558 ASN A N 1
ATOM 4543 C CA . ASN A 1 558 ? 10.309 -10.065 28.351 1.00 90.25 558 ASN A CA 1
ATOM 4544 C C . ASN A 1 558 ? 11.462 -10.925 28.902 1.00 90.25 558 ASN A C 1
ATOM 4546 O O . ASN A 1 558 ? 11.220 -11.998 29.454 1.00 90.25 558 ASN A O 1
ATOM 4550 N N . TYR A 1 559 ? 12.710 -10.452 28.820 1.00 89.12 559 TYR A N 1
ATOM 4551 C CA . TYR A 1 559 ? 13.851 -11.157 29.413 1.00 89.12 559 TYR A CA 1
ATOM 4552 C C . TYR A 1 559 ? 13.773 -11.192 30.947 1.00 89.12 559 TYR A C 1
ATOM 4554 O O . TYR A 1 559 ? 14.151 -12.196 31.547 1.00 89.12 559 TYR A O 1
ATOM 4562 N N . GLY A 1 560 ? 13.230 -10.154 31.590 1.00 88.62 560 GLY A N 1
ATOM 4563 C CA . GLY A 1 560 ? 13.009 -10.126 33.037 1.00 88.62 560 GLY A CA 1
ATOM 4564 C C . GLY A 1 560 ? 12.025 -11.202 33.494 1.00 88.62 560 GLY A C 1
ATOM 4565 O O . GLY A 1 560 ? 12.321 -11.942 34.431 1.00 88.62 560 GLY A O 1
ATOM 4566 N N . LEU A 1 561 ? 10.902 -11.346 32.784 1.00 87.50 561 LEU A N 1
ATOM 4567 C CA . LEU A 1 561 ? 9.916 -12.401 33.026 1.00 87.50 561 LEU A CA 1
ATOM 4568 C C . LEU A 1 561 ? 10.543 -13.786 32.835 1.00 87.50 561 LEU A C 1
ATOM 4570 O O . LEU A 1 561 ? 10.417 -14.634 33.714 1.00 87.50 561 LEU A O 1
ATOM 4574 N N . VAL A 1 562 ? 11.307 -13.997 31.759 1.00 84.81 562 VAL A N 1
ATOM 4575 C CA . VAL A 1 562 ? 12.048 -15.254 31.548 1.00 84.81 562 VAL A CA 1
ATOM 4576 C C . VAL A 1 562 ? 13.001 -15.546 32.713 1.00 84.81 562 VAL A C 1
ATOM 4578 O O . VAL A 1 562 ? 13.087 -16.685 33.161 1.00 84.81 562 VAL A O 1
ATOM 4581 N N . GLY A 1 563 ? 13.683 -14.534 33.255 1.00 82.38 563 GLY A N 1
ATOM 4582 C CA . GLY A 1 563 ? 14.541 -14.693 34.431 1.00 82.38 563 GLY A CA 1
ATOM 4583 C C . GLY A 1 563 ? 13.783 -15.075 35.708 1.00 82.38 563 GLY A C 1
ATOM 4584 O O . GLY A 1 563 ? 14.339 -15.753 36.571 1.00 82.38 563 GLY A O 1
ATOM 4585 N N . ILE A 1 564 ? 12.517 -14.682 35.839 1.00 83.31 564 ILE A N 1
ATOM 4586 C CA . ILE A 1 564 ? 11.669 -15.054 36.978 1.00 83.31 564 ILE A CA 1
ATOM 4587 C C . ILE A 1 564 ? 11.155 -16.489 36.813 1.00 83.31 564 ILE A C 1
ATOM 4589 O O . ILE A 1 564 ? 11.316 -17.298 37.729 1.00 83.31 564 ILE A O 1
ATOM 4593 N N . TYR A 1 565 ? 10.583 -16.809 35.649 1.00 78.81 565 TYR A N 1
ATOM 4594 C CA . TYR A 1 565 ? 9.884 -18.074 35.406 1.00 78.81 565 TYR A CA 1
ATOM 4595 C C . TYR A 1 565 ? 10.822 -19.245 35.068 1.00 78.81 565 TYR A C 1
ATOM 4597 O O . TYR A 1 565 ? 10.550 -20.378 35.455 1.00 78.81 565 TYR A O 1
ATOM 4605 N N . VAL A 1 566 ? 11.962 -19.002 34.409 1.00 76.00 566 VAL A N 1
ATOM 4606 C CA . VAL A 1 566 ? 12.885 -20.061 33.965 1.00 76.00 566 VAL A CA 1
ATOM 4607 C C . VAL A 1 566 ? 14.127 -20.096 34.860 1.00 76.00 566 VAL A C 1
ATOM 4609 O O . VAL A 1 566 ? 15.115 -19.392 34.630 1.00 76.00 566 VAL A O 1
ATOM 4612 N N . LYS A 1 567 ? 14.110 -20.964 35.885 1.00 70.19 567 LYS A N 1
ATOM 4613 C CA . LYS A 1 567 ? 15.198 -21.105 36.882 1.00 70.19 567 LYS A CA 1
ATOM 4614 C C . LYS A 1 567 ? 16.583 -21.319 36.238 1.00 70.19 567 LYS A C 1
ATOM 4616 O O . LYS A 1 567 ? 17.552 -20.703 36.679 1.00 70.19 567 LYS A O 1
ATOM 4621 N N . ASN A 1 568 ? 16.657 -22.092 35.151 1.00 67.81 568 ASN A N 1
ATOM 4622 C CA . ASN A 1 568 ? 17.907 -22.423 34.448 1.00 67.81 568 ASN A CA 1
ATOM 4623 C C . ASN A 1 568 ? 18.453 -21.295 33.548 1.00 67.81 568 ASN A C 1
ATOM 4625 O O . ASN A 1 568 ? 19.605 -21.360 33.121 1.00 67.81 568 ASN A O 1
ATOM 4629 N N . ALA A 1 569 ? 17.670 -20.242 33.280 1.00 70.62 569 ALA A N 1
ATOM 4630 C CA . ALA A 1 569 ? 18.054 -19.139 32.392 1.00 70.62 569 ALA A CA 1
ATOM 4631 C C . ALA A 1 569 ? 18.321 -17.810 33.127 1.00 70.62 569 ALA A C 1
ATOM 4633 O O . ALA A 1 569 ? 18.631 -16.813 32.480 1.00 70.62 569 ALA A O 1
ATOM 4634 N N . LYS A 1 570 ? 18.265 -17.780 34.466 1.00 77.69 570 LYS A N 1
ATOM 4635 C CA . LYS A 1 570 ? 18.379 -16.566 35.302 1.00 77.69 570 LYS A CA 1
ATOM 4636 C C . LYS A 1 570 ? 19.582 -15.677 34.991 1.00 77.69 570 LYS A C 1
ATOM 4638 O O . LYS A 1 570 ? 19.427 -14.478 34.781 1.00 77.69 570 LYS A O 1
ATOM 4643 N N . LEU A 1 571 ? 20.784 -16.255 34.941 1.00 81.50 571 LEU A N 1
ATOM 4644 C CA . LEU A 1 571 ? 22.011 -15.490 34.691 1.00 81.50 571 LEU A CA 1
ATOM 4645 C C . LEU A 1 571 ? 22.044 -14.911 33.268 1.00 81.50 571 LEU A C 1
ATOM 4647 O O . LEU A 1 571 ? 22.540 -13.808 33.063 1.00 81.50 571 LEU A O 1
ATOM 4651 N N . PHE A 1 572 ? 21.517 -15.652 32.294 1.00 83.75 572 PHE A N 1
ATOM 4652 C CA . PHE A 1 572 ? 21.412 -15.203 30.907 1.00 83.75 572 PHE A CA 1
ATOM 4653 C C . PHE A 1 572 ? 20.368 -14.089 30.761 1.00 83.75 572 PHE A C 1
ATOM 4655 O O . PHE A 1 572 ? 20.666 -13.024 30.228 1.00 83.75 572 PHE A O 1
ATOM 4662 N N . ALA A 1 573 ? 19.176 -14.305 31.315 1.00 85.81 573 ALA A N 1
ATOM 4663 C CA . ALA A 1 573 ? 18.105 -13.323 31.368 1.00 85.81 573 ALA A CA 1
ATOM 4664 C C . ALA A 1 573 ? 18.566 -12.012 32.022 1.00 85.81 573 ALA A C 1
ATOM 4666 O O . ALA A 1 573 ? 18.348 -10.947 31.458 1.00 85.81 573 ALA A O 1
ATOM 4667 N N . LEU A 1 574 ? 19.286 -12.076 33.150 1.00 86.81 574 LEU A N 1
ATOM 4668 C CA . LEU A 1 574 ? 19.812 -10.890 33.832 1.00 86.81 574 LEU A CA 1
ATOM 4669 C C . LEU A 1 574 ? 20.795 -10.096 32.958 1.00 86.81 574 LEU A C 1
ATOM 4671 O O . LEU A 1 574 ? 20.715 -8.870 32.911 1.00 86.81 574 LEU A O 1
ATOM 4675 N N . LYS A 1 575 ? 21.706 -10.774 32.247 1.00 87.94 575 LYS A N 1
ATOM 4676 C CA . LYS A 1 575 ? 22.644 -10.107 31.329 1.00 87.94 575 LYS A CA 1
ATOM 4677 C C . LYS A 1 575 ? 21.922 -9.431 30.170 1.00 87.94 575 LYS A C 1
ATOM 4679 O O . LYS A 1 575 ? 22.237 -8.289 29.845 1.00 87.94 575 LYS A O 1
ATOM 4684 N N . GLN A 1 576 ? 20.911 -10.090 29.611 1.00 88.81 576 GLN A N 1
ATOM 4685 C CA . GLN A 1 576 ? 20.093 -9.521 28.545 1.00 88.81 576 GLN A CA 1
ATOM 4686 C C . GLN A 1 576 ? 19.234 -8.349 29.038 1.00 88.81 576 GLN A C 1
ATOM 4688 O O . GLN A 1 576 ? 19.135 -7.334 28.350 1.00 88.81 576 GLN A O 1
ATOM 4693 N N . CYS A 1 577 ? 18.706 -8.411 30.262 1.00 91.44 577 CYS A N 1
ATOM 4694 C CA . CYS A 1 577 ? 18.065 -7.265 30.905 1.00 91.44 577 CYS A CA 1
ATOM 4695 C C . CYS A 1 577 ? 19.034 -6.088 31.055 1.00 91.44 577 CYS A C 1
ATOM 4697 O O . CYS A 1 577 ? 18.696 -4.972 30.672 1.00 91.44 577 CYS A O 1
ATOM 4699 N N . LEU A 1 578 ? 20.253 -6.315 31.554 1.00 91.75 578 LEU A N 1
ATOM 4700 C CA . LEU A 1 578 ? 21.260 -5.255 31.665 1.00 91.75 578 LEU A CA 1
ATOM 4701 C C . LEU A 1 578 ? 21.611 -4.663 30.294 1.00 91.75 578 LEU A C 1
ATOM 4703 O O . LEU A 1 578 ? 21.692 -3.445 30.158 1.00 91.75 578 LEU A O 1
ATOM 4707 N N . ASN A 1 579 ? 21.744 -5.501 29.266 1.00 92.00 579 ASN A N 1
ATOM 4708 C CA . ASN A 1 579 ? 22.008 -5.069 27.896 1.00 92.00 579 ASN A CA 1
ATOM 4709 C C . ASN A 1 579 ? 20.919 -4.107 27.374 1.00 92.00 579 ASN A C 1
ATOM 4711 O O . ASN A 1 579 ? 21.215 -2.994 26.930 1.00 92.00 579 ASN A O 1
ATOM 4715 N N . HIS A 1 580 ? 19.643 -4.485 27.507 1.00 93.81 580 HIS A N 1
ATOM 4716 C CA . HIS A 1 580 ? 18.524 -3.626 27.110 1.00 93.81 580 HIS A CA 1
ATOM 4717 C C . HIS A 1 580 ? 18.386 -2.384 28.004 1.00 93.81 580 HIS A C 1
ATOM 4719 O O . HIS A 1 580 ? 18.068 -1.307 27.504 1.00 93.81 580 HIS A O 1
ATOM 4725 N N . PHE A 1 581 ? 18.693 -2.485 29.299 1.00 95.00 581 PHE A N 1
ATOM 4726 C CA . PHE A 1 581 ? 18.703 -1.344 30.214 1.00 95.00 581 PHE A CA 1
ATOM 4727 C C . PHE A 1 581 ? 19.722 -0.279 29.787 1.00 95.00 581 PHE A C 1
ATOM 4729 O O . PHE A 1 581 ? 19.368 0.894 29.644 1.00 95.00 581 PHE A O 1
ATOM 4736 N N . PHE A 1 582 ? 20.964 -0.678 29.493 1.00 94.06 582 PHE A N 1
ATOM 4737 C CA . PHE A 1 582 ? 21.973 0.248 28.978 1.00 94.06 582 PHE A CA 1
ATOM 4738 C C . PHE A 1 582 ? 21.558 0.832 27.626 1.00 94.06 582 PHE A C 1
ATOM 4740 O O . PHE A 1 582 ? 21.716 2.033 27.410 1.00 94.06 582 PHE A O 1
ATOM 4747 N N . SER A 1 583 ? 20.953 0.034 26.740 1.00 94.62 583 SER A N 1
ATOM 4748 C CA . SER A 1 583 ? 20.379 0.554 25.495 1.00 94.62 583 SER A CA 1
ATOM 4749 C C . SER A 1 583 ? 19.366 1.669 25.745 1.00 94.62 583 SER A C 1
ATOM 4751 O O . SER A 1 583 ? 19.440 2.716 25.104 1.00 94.62 583 SER A O 1
ATOM 4753 N N . ILE A 1 584 ? 18.414 1.455 26.654 1.00 96.00 584 ILE A N 1
ATOM 4754 C CA . ILE A 1 584 ? 17.382 2.443 26.987 1.00 96.00 584 ILE A CA 1
ATOM 4755 C C . ILE A 1 584 ? 18.032 3.719 27.527 1.00 96.00 584 ILE A C 1
ATOM 4757 O O . ILE A 1 584 ? 17.661 4.814 27.104 1.00 96.00 584 ILE A O 1
ATOM 4761 N N . ALA A 1 585 ? 19.042 3.597 28.391 1.00 95.62 585 ALA A N 1
ATOM 4762 C CA . ALA A 1 585 ? 19.780 4.740 28.920 1.00 95.62 585 ALA A CA 1
ATOM 4763 C C . ALA A 1 585 ? 20.486 5.544 27.808 1.00 95.62 585 ALA A C 1
ATOM 4765 O O . ALA A 1 585 ? 20.323 6.766 27.735 1.00 95.62 585 ALA A O 1
ATOM 4766 N N . PHE A 1 586 ? 21.195 4.877 26.888 1.00 94.62 586 PHE A N 1
ATOM 4767 C CA . PHE A 1 586 ? 21.865 5.535 25.755 1.00 94.62 586 PHE A CA 1
ATOM 4768 C C . PHE A 1 586 ? 20.874 6.242 24.822 1.00 94.62 586 PHE A C 1
ATOM 4770 O O . PHE A 1 586 ? 21.099 7.389 24.433 1.00 94.62 586 PHE A O 1
ATOM 4777 N N . TRP A 1 587 ? 19.754 5.597 24.491 1.00 95.00 587 TRP A N 1
ATOM 4778 C CA . TRP A 1 587 ? 18.736 6.183 23.616 1.00 95.00 587 TRP A CA 1
ATOM 4779 C C . TRP A 1 587 ? 17.966 7.330 24.275 1.00 95.00 587 TRP A C 1
ATOM 4781 O O . TRP A 1 587 ? 17.644 8.307 23.602 1.00 95.00 587 TRP A O 1
ATOM 4791 N N . THR A 1 588 ? 17.739 7.263 25.588 1.00 94.88 588 THR A N 1
ATOM 4792 C CA . THR A 1 588 ? 17.135 8.363 26.355 1.00 94.88 588 THR A CA 1
ATOM 4793 C C . THR A 1 588 ? 18.085 9.555 26.424 1.00 94.88 588 THR A C 1
ATOM 4795 O O . THR A 1 588 ? 17.672 10.690 26.214 1.00 94.88 588 THR A O 1
ATOM 4798 N N . THR A 1 589 ? 19.380 9.307 26.631 1.00 92.81 589 THR A N 1
ATOM 4799 C CA . THR A 1 589 ? 20.406 10.363 26.623 1.00 92.81 589 THR A CA 1
ATOM 4800 C C . THR A 1 589 ? 20.515 11.019 25.245 1.00 92.81 589 THR A C 1
ATOM 4802 O O . THR A 1 589 ? 20.648 12.234 25.142 1.00 92.81 589 THR A O 1
ATOM 4805 N N . SER A 1 590 ? 20.373 10.229 24.177 1.00 92.88 590 SER A N 1
ATOM 4806 C CA . SER A 1 590 ? 20.415 10.711 22.793 1.00 92.88 590 SER A CA 1
ATOM 4807 C C . SER A 1 590 ? 19.313 11.733 22.459 1.00 92.88 590 SER A C 1
ATOM 4809 O O . SER A 1 590 ? 19.516 12.580 21.594 1.00 92.88 590 SER A O 1
ATOM 4811 N N . ILE A 1 591 ? 18.178 11.732 23.173 1.00 92.50 591 ILE A N 1
ATOM 4812 C CA . ILE A 1 591 ? 17.101 12.725 22.981 1.00 92.50 591 ILE A CA 1
ATOM 4813 C C . ILE A 1 591 ? 17.579 14.152 23.291 1.00 92.50 591 ILE A C 1
ATOM 4815 O O . ILE A 1 591 ? 17.149 15.096 22.629 1.00 92.50 591 ILE A O 1
ATOM 4819 N N . PHE A 1 592 ? 18.486 14.306 24.257 1.00 91.75 592 PHE A N 1
ATOM 4820 C CA . PHE A 1 592 ? 19.005 15.605 24.694 1.00 91.75 592 PHE A CA 1
ATOM 4821 C C . PHE A 1 592 ? 20.232 16.070 23.897 1.00 91.75 592 PHE A C 1
ATOM 4823 O O . PHE A 1 592 ? 20.727 17.173 24.118 1.00 91.75 592 PHE A O 1
ATOM 4830 N N . ILE A 1 593 ? 20.734 15.243 22.975 1.00 90.50 593 ILE A N 1
ATOM 4831 C CA . ILE A 1 593 ? 21.934 15.525 22.185 1.00 90.50 593 ILE A CA 1
ATOM 4832 C C . ILE A 1 593 ? 21.520 16.063 20.800 1.00 90.50 593 ILE A C 1
ATOM 4834 O O . ILE A 1 593 ? 20.662 15.466 20.145 1.00 90.50 593 ILE A O 1
ATOM 4838 N N . PRO A 1 594 ? 22.118 17.169 20.315 1.00 86.19 594 PRO A N 1
ATOM 4839 C CA . PRO A 1 594 ? 21.812 17.712 18.993 1.00 86.19 594 PRO A CA 1
ATOM 4840 C C . PRO A 1 594 ? 22.380 16.854 17.846 1.00 86.19 594 PRO A C 1
ATOM 4842 O O . PRO A 1 594 ? 23.358 16.116 18.004 1.00 86.19 594 PRO A O 1
ATOM 4845 N N . MET A 1 595 ? 21.779 16.988 16.659 1.00 80.00 595 MET A N 1
ATOM 4846 C CA . MET A 1 595 ? 22.260 16.372 15.413 1.00 80.00 595 MET A CA 1
ATOM 4847 C C . MET A 1 595 ? 23.623 16.963 15.006 1.00 80.00 595 MET A C 1
ATOM 4849 O O . MET A 1 595 ? 23.787 18.179 15.115 1.00 80.00 595 MET A O 1
ATOM 4853 N N . PRO A 1 596 ? 24.602 16.164 14.529 1.00 83.50 596 PRO A N 1
ATOM 4854 C CA . PRO A 1 596 ? 24.551 14.724 14.227 1.00 83.50 596 PRO A CA 1
ATOM 4855 C C . PRO A 1 596 ? 25.063 13.801 15.352 1.00 83.50 596 PRO A C 1
ATOM 4857 O O . PRO A 1 596 ? 25.098 12.582 15.179 1.00 83.50 596 PRO A O 1
ATOM 4860 N N . TYR A 1 597 ? 25.486 14.343 16.500 1.00 88.62 597 TYR A N 1
ATOM 4861 C CA . TYR A 1 597 ? 26.140 13.565 17.565 1.00 88.62 597 TYR A CA 1
ATOM 4862 C C . TYR A 1 597 ? 25.231 12.486 18.172 1.00 88.62 597 TYR A C 1
ATOM 4864 O O . TYR A 1 597 ? 25.699 11.426 18.586 1.00 88.62 597 TYR A O 1
ATOM 4872 N N . ASN A 1 598 ? 23.920 12.715 18.174 1.00 87.81 598 ASN A N 1
ATOM 4873 C CA . ASN A 1 598 ? 22.908 11.755 18.611 1.00 87.81 598 ASN A CA 1
ATOM 4874 C C . ASN A 1 598 ? 22.937 10.439 17.799 1.00 87.81 598 ASN A C 1
ATOM 4876 O O . ASN A 1 598 ? 22.710 9.370 18.370 1.00 87.81 598 ASN A O 1
ATOM 4880 N N . ILE A 1 599 ? 23.261 10.500 16.497 1.00 89.19 599 ILE A N 1
ATOM 4881 C CA . ILE A 1 599 ? 23.399 9.319 15.633 1.00 89.19 599 ILE A CA 1
ATOM 4882 C C . ILE A 1 599 ? 24.570 8.468 16.117 1.00 89.19 599 ILE A C 1
ATOM 4884 O O . ILE A 1 599 ? 24.447 7.251 16.227 1.00 89.19 599 ILE A O 1
ATOM 4888 N N . ILE A 1 600 ? 25.695 9.096 16.467 1.00 91.44 600 ILE A N 1
ATOM 4889 C CA . ILE A 1 600 ? 26.873 8.387 16.980 1.00 91.44 600 ILE A CA 1
ATOM 4890 C C . ILE A 1 600 ? 26.492 7.603 18.243 1.00 91.44 600 ILE A C 1
ATOM 4892 O O . ILE A 1 600 ? 26.830 6.427 18.366 1.00 91.44 600 ILE A O 1
ATOM 4896 N N . VAL A 1 601 ? 25.702 8.208 19.136 1.00 92.56 601 VAL A N 1
ATOM 4897 C CA . VAL A 1 601 ? 25.187 7.535 20.340 1.00 92.56 601 VAL A CA 1
ATOM 4898 C C . VAL A 1 601 ? 24.283 6.345 19.994 1.00 92.56 601 VAL A C 1
ATOM 4900 O O . VAL A 1 601 ? 24.396 5.299 20.637 1.00 92.56 601 VAL A O 1
ATOM 4903 N N . TRP A 1 602 ? 23.434 6.445 18.963 1.00 92.75 602 TRP A N 1
ATOM 4904 C CA . TRP A 1 602 ? 22.617 5.314 18.497 1.00 92.75 602 TRP A CA 1
ATOM 4905 C C . TRP A 1 602 ? 23.478 4.137 18.035 1.00 92.75 602 TRP A C 1
ATOM 4907 O O . TRP A 1 602 ? 23.251 3.004 18.458 1.00 92.75 602 TRP A O 1
ATOM 4917 N N . PHE A 1 603 ? 24.487 4.399 17.202 1.00 93.12 603 PHE A N 1
ATOM 4918 C CA . PHE A 1 603 ? 25.361 3.352 16.670 1.00 93.12 603 PHE A CA 1
ATOM 4919 C C . PHE A 1 603 ? 26.280 2.754 17.737 1.00 93.12 603 PHE A C 1
ATOM 4921 O O . PHE A 1 603 ? 26.479 1.542 17.732 1.00 93.12 603 PHE A O 1
ATOM 4928 N N . ILE A 1 604 ? 26.776 3.552 18.689 1.00 93.81 604 ILE A N 1
ATOM 4929 C CA . ILE A 1 604 ? 27.513 3.036 19.854 1.00 93.81 604 ILE A CA 1
ATOM 4930 C C . ILE A 1 604 ? 26.612 2.104 20.672 1.00 93.81 604 ILE A C 1
ATOM 4932 O O . ILE A 1 604 ? 27.022 0.996 21.013 1.00 93.81 604 ILE A O 1
ATOM 4936 N N . SER A 1 605 ? 25.366 2.509 20.938 1.00 94.06 605 SER A N 1
ATOM 4937 C CA . SER A 1 605 ? 24.403 1.689 21.680 1.00 94.06 605 SER A CA 1
ATOM 4938 C C . SER A 1 605 ? 24.118 0.350 20.988 1.00 94.06 605 SER A C 1
ATOM 4940 O O . SER A 1 605 ? 24.155 -0.700 21.632 1.00 94.06 605 SER A O 1
ATOM 4942 N N . ILE A 1 606 ? 23.879 0.373 19.673 1.00 93.62 606 ILE A N 1
ATOM 4943 C CA . ILE A 1 606 ? 23.649 -0.833 18.864 1.00 93.62 606 ILE A CA 1
ATOM 4944 C C . ILE A 1 606 ? 24.914 -1.700 18.801 1.00 93.62 606 ILE A C 1
ATOM 4946 O O . ILE A 1 606 ? 24.830 -2.918 18.935 1.00 93.62 606 ILE A O 1
ATOM 4950 N N . GLY A 1 607 ? 26.091 -1.089 18.651 1.00 92.62 607 GLY A N 1
ATOM 4951 C CA . GLY A 1 607 ? 27.374 -1.790 18.624 1.00 92.62 607 GLY A CA 1
ATOM 4952 C C . GLY A 1 607 ? 27.660 -2.536 19.927 1.00 92.62 607 GLY A C 1
ATOM 4953 O O . GLY A 1 607 ? 28.024 -3.709 19.890 1.00 92.62 607 GLY A O 1
ATOM 4954 N N . ILE A 1 608 ? 27.420 -1.899 21.078 1.00 91.94 608 ILE A N 1
ATOM 4955 C CA . ILE A 1 608 ? 27.546 -2.541 22.396 1.00 91.94 608 ILE A CA 1
ATOM 4956 C C . ILE A 1 608 ? 26.585 -3.732 22.507 1.00 91.94 608 ILE A C 1
ATOM 4958 O O . ILE A 1 608 ? 27.010 -4.821 22.898 1.00 91.94 608 ILE A O 1
ATOM 4962 N N . GLN A 1 609 ? 25.320 -3.564 22.102 1.00 91.69 609 GLN A N 1
ATOM 4963 C CA . GLN A 1 609 ? 24.346 -4.662 22.103 1.00 91.69 609 GLN A CA 1
ATOM 4964 C C . GLN A 1 609 ? 24.786 -5.828 21.218 1.00 91.69 609 GLN A C 1
ATOM 4966 O O . GLN A 1 609 ? 24.663 -6.985 21.622 1.00 91.69 609 GLN A O 1
ATOM 4971 N N . ALA A 1 610 ? 25.311 -5.533 20.027 1.00 88.56 610 ALA A N 1
ATOM 4972 C CA . ALA A 1 610 ? 25.791 -6.540 19.092 1.00 88.56 610 ALA A CA 1
ATOM 4973 C C . ALA A 1 610 ? 26.983 -7.320 19.657 1.00 88.56 610 ALA A C 1
ATOM 4975 O O . ALA A 1 610 ? 27.001 -8.546 19.581 1.00 88.56 610 ALA A O 1
ATOM 4976 N N . ILE A 1 611 ? 27.945 -6.629 20.276 1.00 87.06 611 ILE A N 1
ATOM 4977 C CA . ILE A 1 611 ? 29.113 -7.258 20.906 1.00 87.06 611 ILE A CA 1
ATOM 4978 C C . ILE A 1 611 ? 28.674 -8.194 22.036 1.00 87.06 611 ILE A C 1
ATOM 4980 O O . ILE A 1 611 ? 29.100 -9.348 22.065 1.00 87.06 611 ILE A O 1
ATOM 4984 N N . ILE A 1 612 ? 27.787 -7.738 22.929 1.00 85.44 612 ILE A N 1
ATOM 4985 C CA . ILE A 1 612 ? 27.261 -8.568 24.025 1.00 85.44 612 ILE A CA 1
ATOM 4986 C C . ILE A 1 612 ? 26.567 -9.816 23.460 1.00 85.44 612 ILE A C 1
ATOM 4988 O O . ILE A 1 612 ? 26.836 -10.930 23.906 1.00 85.44 612 ILE A O 1
ATOM 4992 N N . GLN A 1 613 ? 25.756 -9.658 22.413 1.00 80.31 613 GLN A N 1
ATOM 4993 C CA . GLN A 1 613 ? 25.038 -10.766 21.784 1.00 80.31 613 GLN A CA 1
ATOM 4994 C C . GLN A 1 613 ? 25.962 -11.789 21.099 1.00 80.31 613 GLN A C 1
ATOM 4996 O O . GLN A 1 613 ? 25.679 -12.988 21.143 1.00 80.31 613 GLN A O 1
ATOM 5001 N N . ILE A 1 614 ? 27.072 -11.342 20.500 1.00 79.06 614 ILE A N 1
ATOM 5002 C CA . ILE A 1 614 ? 28.086 -12.218 19.890 1.00 79.06 614 ILE A CA 1
ATOM 5003 C C . ILE A 1 614 ? 28.860 -12.986 20.970 1.00 79.06 614 ILE A C 1
ATOM 5005 O O . ILE A 1 614 ? 28.994 -14.206 20.872 1.00 79.06 614 ILE A O 1
ATOM 5009 N N . LEU A 1 615 ? 29.314 -12.299 22.026 1.00 78.19 615 LEU A N 1
ATOM 5010 C CA . LEU A 1 615 ? 30.070 -12.906 23.130 1.00 78.19 615 LEU A CA 1
ATOM 5011 C C . LEU A 1 615 ? 29.257 -13.969 23.886 1.00 78.19 615 LEU A C 1
ATOM 5013 O O . LEU A 1 615 ? 29.808 -14.955 24.381 1.00 78.19 615 LEU A O 1
ATOM 5017 N N . GLU A 1 616 ? 27.939 -13.798 23.971 1.00 70.19 616 GLU A N 1
ATOM 5018 C CA . GLU A 1 616 ? 27.056 -14.772 24.614 1.00 70.19 616 GLU A CA 1
ATOM 5019 C C . GLU A 1 616 ? 26.751 -15.996 23.741 1.00 70.19 616 GLU A C 1
ATOM 5021 O O . GLU A 1 616 ? 26.498 -17.074 24.291 1.00 70.19 616 GLU A O 1
ATOM 5026 N N . GLY A 1 617 ? 26.827 -15.877 22.410 1.00 57.81 617 GLY A N 1
ATOM 5027 C CA . GLY A 1 617 ? 26.504 -16.947 21.456 1.00 57.81 617 GLY A CA 1
ATOM 5028 C C . GLY A 1 617 ? 27.414 -18.181 21.537 1.00 57.81 617 GLY A C 1
ATOM 5029 O O . GLY A 1 617 ? 27.001 -19.285 21.183 1.00 57.81 617 GLY A O 1
ATOM 5030 N N . GLU A 1 618 ? 28.641 -18.052 22.046 1.00 53.34 618 GLU A N 1
ATOM 5031 C CA . GLU A 1 618 ? 29.546 -19.194 22.258 1.00 53.34 618 GLU A CA 1
ATOM 5032 C C . GLU A 1 618 ? 29.258 -19.968 23.549 1.00 53.34 618 GLU A C 1
ATOM 5034 O O . GLU A 1 618 ? 29.304 -21.197 23.547 1.00 53.34 618 GLU A O 1
ATOM 5039 N N . LYS A 1 619 ? 28.903 -19.278 24.639 1.00 52.00 619 LYS A N 1
ATOM 5040 C CA . LYS A 1 619 ? 28.682 -19.911 25.953 1.00 52.00 619 LYS A CA 1
ATOM 5041 C C . LYS A 1 619 ? 27.269 -20.473 26.134 1.00 52.00 619 LYS A C 1
ATOM 5043 O O . LYS A 1 619 ? 27.097 -21.449 26.857 1.00 52.00 619 LYS A O 1
ATOM 5048 N N . THR A 1 620 ? 26.263 -19.896 25.475 1.00 52.72 620 THR A N 1
ATOM 5049 C CA . THR A 1 620 ? 24.845 -20.285 25.635 1.00 52.72 620 THR A CA 1
ATOM 5050 C C . THR A 1 620 ? 24.382 -21.407 24.705 1.00 52.72 620 THR A C 1
ATOM 5052 O O . THR A 1 620 ? 23.375 -22.049 25.001 1.00 52.72 620 THR A O 1
ATOM 5055 N N . ARG A 1 621 ? 25.152 -21.738 23.654 1.00 49.31 621 ARG A N 1
ATOM 5056 C CA . ARG A 1 621 ? 24.892 -22.889 22.762 1.00 49.31 621 ARG A CA 1
ATOM 5057 C C . ARG A 1 621 ? 24.779 -24.233 23.494 1.00 49.31 621 ARG A C 1
ATOM 5059 O O . ARG A 1 621 ? 24.143 -25.141 22.980 1.00 49.31 621 ARG A O 1
ATOM 5066 N N . LYS A 1 622 ? 25.360 -24.355 24.694 1.00 45.25 622 LYS A N 1
ATOM 5067 C CA . LYS A 1 622 ? 25.304 -25.570 25.524 1.00 45.25 622 LYS A CA 1
ATOM 5068 C C . LYS A 1 622 ? 24.109 -25.642 26.488 1.00 45.25 622 LYS A C 1
ATOM 5070 O O . LYS A 1 622 ? 23.880 -26.710 27.037 1.00 45.25 622 LYS A O 1
ATOM 5075 N N . ILE A 1 623 ? 23.384 -24.543 26.727 1.00 44.88 623 ILE A N 1
ATOM 5076 C CA . ILE A 1 623 ? 22.351 -24.459 27.787 1.00 44.88 623 ILE A CA 1
ATOM 5077 C C . ILE A 1 623 ? 20.918 -24.524 27.216 1.00 44.88 623 ILE A C 1
ATOM 5079 O O . ILE A 1 623 ? 20.017 -24.985 27.905 1.00 44.88 623 ILE A O 1
ATOM 5083 N N . LEU A 1 624 ? 20.699 -24.135 25.952 1.00 49.25 624 LEU A N 1
ATOM 5084 C CA . LEU A 1 624 ? 19.428 -24.326 25.231 1.00 49.25 624 LEU A CA 1
ATOM 5085 C C . LEU A 1 624 ? 19.653 -25.263 24.030 1.00 49.25 624 LEU A C 1
ATOM 5087 O O . LEU A 1 624 ? 19.899 -24.812 22.911 1.00 49.25 624 LEU A O 1
ATOM 5091 N N . SER A 1 625 ? 19.605 -26.577 24.253 1.00 37.03 625 SER A N 1
ATOM 5092 C CA . SER A 1 625 ? 19.877 -27.591 23.220 1.00 37.03 625 SER A CA 1
ATOM 5093 C C . SER A 1 625 ? 18.691 -27.920 22.299 1.00 37.03 625 SER A C 1
ATOM 5095 O O . SER A 1 625 ? 18.867 -28.719 21.391 1.00 37.03 625 SER A O 1
ATOM 5097 N N . ALA A 1 626 ? 17.511 -27.313 22.476 1.00 41.78 626 ALA A N 1
ATOM 5098 C CA . ALA A 1 626 ? 16.316 -27.667 21.691 1.00 41.78 626 ALA A CA 1
ATOM 5099 C C . ALA A 1 626 ? 15.973 -26.700 20.531 1.00 41.78 626 ALA A C 1
ATOM 5101 O O . ALA A 1 626 ? 15.219 -27.066 19.640 1.00 41.78 626 ALA A O 1
ATOM 5102 N N . GLY A 1 627 ? 16.524 -25.475 20.494 1.00 41.69 627 GLY A N 1
ATOM 5103 C CA . GLY A 1 627 ? 16.109 -24.439 19.521 1.00 41.69 627 GLY A CA 1
ATOM 5104 C C . GLY A 1 627 ? 17.220 -23.827 18.657 1.00 41.69 627 GLY A C 1
ATOM 5105 O O . GLY A 1 627 ? 16.962 -22.933 17.850 1.00 41.69 627 GLY A O 1
ATOM 5106 N N . THR A 1 628 ? 18.474 -24.250 18.831 1.00 41.41 628 THR A N 1
ATOM 5107 C CA . THR A 1 628 ? 19.641 -23.545 18.267 1.00 41.41 628 THR A CA 1
ATOM 5108 C C . THR A 1 628 ? 19.945 -23.882 16.804 1.00 41.41 628 THR A C 1
ATOM 5110 O O . THR A 1 628 ? 20.443 -23.004 16.098 1.00 41.41 628 THR A O 1
ATOM 5113 N N . GLU A 1 629 ? 19.587 -25.070 16.303 1.00 42.78 629 GLU A N 1
ATOM 5114 C CA . GLU A 1 629 ? 19.743 -25.416 14.875 1.00 42.78 629 GLU A CA 1
ATOM 5115 C C . GLU A 1 629 ? 18.793 -24.615 13.969 1.00 42.78 629 GLU A C 1
ATOM 5117 O O . GLU A 1 629 ? 19.187 -24.141 12.900 1.00 42.78 629 GLU A O 1
ATOM 5122 N N . TYR A 1 630 ? 17.572 -24.346 14.435 1.00 44.41 630 TYR A N 1
ATOM 5123 C CA . TYR A 1 630 ? 16.592 -23.554 13.689 1.00 44.41 630 TYR A CA 1
ATOM 5124 C C . TYR A 1 630 ? 16.919 -22.055 13.685 1.00 44.41 630 TYR A C 1
ATOM 5126 O O . TYR A 1 630 ? 16.610 -21.360 12.718 1.00 44.41 630 TYR A O 1
ATOM 5134 N N . LEU A 1 631 ? 17.613 -21.551 14.713 1.00 45.31 631 LEU A N 1
ATOM 5135 C CA . LEU A 1 631 ? 17.919 -20.127 14.888 1.00 45.31 631 LEU A CA 1
ATOM 5136 C C . LEU A 1 631 ? 18.738 -19.542 13.723 1.00 45.31 631 LEU A C 1
ATOM 5138 O O . LEU A 1 631 ? 18.476 -18.423 13.276 1.00 45.31 631 LEU A O 1
ATOM 5142 N N . HIS A 1 632 ? 19.716 -20.296 13.209 1.00 44.62 632 HIS A N 1
ATOM 5143 C CA . HIS A 1 632 ? 20.563 -19.851 12.099 1.00 44.62 632 HIS A CA 1
ATOM 5144 C C . HIS A 1 632 ? 19.826 -19.884 10.758 1.00 44.62 632 HIS A C 1
ATOM 5146 O O . HIS A 1 632 ? 19.963 -18.947 9.976 1.00 44.62 632 HIS A O 1
ATOM 5152 N N . SER A 1 633 ? 19.015 -20.913 10.501 1.00 42.22 633 SER A N 1
ATOM 5153 C CA . SER A 1 633 ? 18.281 -21.040 9.237 1.00 42.22 633 SER A CA 1
ATOM 5154 C C . SER A 1 633 ? 17.113 -20.045 9.154 1.00 42.22 633 SER A C 1
ATOM 5156 O O . SER A 1 633 ? 16.961 -19.351 8.148 1.00 42.22 633 SER A O 1
ATOM 5158 N N . TYR A 1 634 ? 16.345 -19.874 10.238 1.00 48.12 634 TYR A N 1
ATOM 5159 C CA . TYR A 1 634 ? 15.176 -18.984 10.276 1.00 48.12 634 TYR A CA 1
ATOM 5160 C C . TYR A 1 634 ? 15.552 -17.496 10.239 1.00 48.12 634 TYR A C 1
ATOM 5162 O O . TYR A 1 634 ? 14.938 -16.724 9.500 1.00 48.12 634 TYR A O 1
ATOM 5170 N N . SER A 1 635 ? 16.594 -17.080 10.970 1.00 48.16 635 SER A N 1
ATOM 5171 C CA . SER A 1 635 ? 17.071 -15.687 10.945 1.00 48.16 635 SER A CA 1
ATOM 5172 C C . SER A 1 635 ? 17.682 -15.309 9.591 1.00 48.16 635 SER A C 1
ATOM 5174 O O . SER A 1 635 ? 17.386 -14.237 9.060 1.00 48.16 635 SER A O 1
ATOM 5176 N N . PHE A 1 636 ? 18.454 -16.206 8.962 1.00 47.25 636 PHE A N 1
ATOM 5177 C CA . PHE A 1 636 ? 18.959 -15.993 7.602 1.00 47.25 636 PHE A CA 1
ATOM 5178 C C . PHE A 1 636 ? 17.838 -15.974 6.563 1.00 47.25 636 PHE A C 1
ATOM 5180 O O . PHE A 1 636 ? 17.882 -15.152 5.646 1.00 47.25 636 PHE A O 1
ATOM 5187 N N . LEU A 1 637 ? 16.827 -16.839 6.689 1.00 49.50 637 LEU A N 1
ATOM 5188 C CA . LEU A 1 637 ? 15.690 -16.870 5.770 1.00 49.50 637 LEU A CA 1
ATOM 5189 C C . LEU A 1 637 ? 14.868 -15.578 5.866 1.00 49.50 637 LEU A C 1
ATOM 5191 O O . LEU A 1 637 ? 14.600 -14.953 4.839 1.00 49.50 637 LEU A O 1
ATOM 5195 N N . ARG A 1 638 ? 14.559 -15.115 7.083 1.00 59.44 638 ARG A N 1
ATOM 5196 C CA . ARG A 1 638 ? 13.857 -13.844 7.313 1.00 59.44 638 ARG A CA 1
ATOM 5197 C C . ARG A 1 638 ? 14.678 -12.638 6.815 1.00 59.44 638 ARG A C 1
ATOM 5199 O O . ARG A 1 638 ? 14.138 -11.785 6.110 1.00 59.44 638 ARG A O 1
ATOM 5206 N N . CYS A 1 639 ? 15.995 -12.596 7.049 1.00 47.62 639 CYS A N 1
ATOM 5207 C CA . CYS A 1 639 ? 16.877 -11.552 6.500 1.00 47.62 639 CYS A CA 1
ATOM 5208 C C . CYS A 1 639 ? 16.936 -11.573 4.961 1.00 47.62 639 CYS A C 1
ATOM 5210 O O . CYS A 1 639 ? 16.879 -10.519 4.323 1.00 47.62 639 CYS A O 1
ATOM 5212 N N . ARG A 1 640 ? 16.998 -12.759 4.334 1.00 48.47 640 ARG A N 1
ATOM 5213 C CA . ARG A 1 640 ? 16.957 -12.898 2.867 1.00 48.47 640 ARG A CA 1
ATOM 5214 C C . ARG A 1 640 ? 15.623 -12.427 2.300 1.00 48.47 640 ARG A C 1
ATOM 5216 O O . ARG A 1 640 ? 15.633 -11.760 1.270 1.00 48.47 640 ARG A O 1
ATOM 5223 N N . ILE A 1 641 ? 14.502 -12.706 2.967 1.00 52.16 641 ILE A N 1
ATOM 5224 C CA . ILE A 1 641 ? 13.172 -12.227 2.562 1.00 52.16 641 ILE A CA 1
ATOM 5225 C C . ILE A 1 641 ? 13.116 -10.697 2.597 1.00 52.16 641 ILE A C 1
ATOM 5227 O O . ILE A 1 641 ? 12.695 -10.099 1.611 1.00 52.16 641 ILE A O 1
ATOM 5231 N N . VAL A 1 642 ? 13.613 -10.049 3.655 1.00 48.50 642 VAL A N 1
ATOM 5232 C CA . VAL A 1 642 ? 13.651 -8.577 3.741 1.00 48.50 642 VAL A CA 1
ATOM 5233 C C . VAL A 1 642 ? 14.552 -7.974 2.660 1.00 48.50 642 VAL A C 1
ATOM 5235 O O . VAL A 1 642 ? 14.142 -7.039 1.978 1.00 48.50 642 VAL A O 1
ATOM 5238 N N . VAL A 1 643 ? 15.741 -8.535 2.414 1.00 48.78 643 VAL A N 1
ATOM 5239 C CA . VAL A 1 643 ? 16.637 -8.063 1.339 1.00 48.78 643 VAL A CA 1
ATOM 5240 C C . VAL A 1 643 ? 16.005 -8.256 -0.044 1.00 48.78 643 VAL A C 1
ATOM 5242 O O . VAL A 1 643 ? 16.094 -7.366 -0.892 1.00 48.78 643 VAL A O 1
ATOM 5245 N N . ILE A 1 644 ? 15.327 -9.382 -0.282 1.00 51.41 644 ILE A N 1
ATOM 5246 C CA . ILE A 1 644 ? 14.602 -9.654 -1.531 1.00 51.41 644 ILE A CA 1
ATOM 5247 C C . ILE A 1 644 ? 13.421 -8.688 -1.694 1.00 51.41 644 ILE A C 1
ATOM 5249 O O . ILE A 1 644 ? 13.239 -8.147 -2.785 1.00 51.41 644 ILE A O 1
ATOM 5253 N N . LEU A 1 645 ? 12.653 -8.424 -0.634 1.00 47.84 645 LEU A N 1
ATOM 5254 C CA . LEU A 1 645 ? 11.532 -7.481 -0.641 1.00 47.84 645 LEU A CA 1
ATOM 5255 C C . LEU A 1 645 ? 12.011 -6.046 -0.868 1.00 47.84 645 LEU A C 1
ATOM 5257 O O . LEU A 1 645 ? 11.466 -5.367 -1.733 1.00 47.84 645 LEU A O 1
ATOM 5261 N N . CYS A 1 646 ? 13.076 -5.603 -0.200 1.00 46.09 646 CYS A N 1
ATOM 5262 C CA . CYS A 1 646 ? 13.691 -4.297 -0.440 1.00 46.09 646 CYS A CA 1
ATOM 5263 C C . CYS A 1 646 ? 14.231 -4.178 -1.874 1.00 46.09 646 CYS A C 1
ATOM 5265 O O . CYS A 1 646 ? 14.009 -3.165 -2.537 1.00 46.09 646 CYS A O 1
ATOM 5267 N N . LYS A 1 647 ? 14.872 -5.227 -2.411 1.00 45.38 647 LYS A N 1
ATOM 5268 C CA . LYS A 1 647 ? 15.366 -5.251 -3.801 1.00 45.38 647 LYS A CA 1
ATOM 5269 C C . LYS A 1 647 ? 14.221 -5.200 -4.819 1.00 45.38 647 LYS A C 1
ATOM 5271 O O . LYS A 1 647 ? 14.327 -4.495 -5.821 1.00 45.38 647 LYS A O 1
ATOM 5276 N N . ARG A 1 648 ? 13.111 -5.894 -4.547 1.00 48.09 648 ARG A N 1
ATOM 5277 C CA . ARG A 1 648 ? 11.916 -5.931 -5.404 1.00 48.09 648 ARG A CA 1
ATOM 5278 C C . ARG A 1 648 ? 11.094 -4.640 -5.317 1.00 48.09 648 ARG A C 1
ATOM 5280 O O . ARG A 1 648 ? 10.604 -4.168 -6.338 1.00 48.09 648 ARG A O 1
ATOM 5287 N N . MET A 1 649 ? 11.016 -4.013 -4.141 1.00 42.78 649 MET A N 1
ATOM 5288 C CA . MET A 1 649 ? 10.400 -2.690 -3.963 1.00 42.78 649 MET A CA 1
ATOM 5289 C C . MET A 1 649 ? 11.224 -1.577 -4.626 1.00 42.78 649 MET A C 1
ATOM 5291 O O . MET A 1 649 ? 10.646 -0.708 -5.276 1.00 42.78 649 MET A O 1
ATOM 5295 N N . ARG A 1 650 ? 12.563 -1.654 -4.585 1.00 45.00 650 ARG A N 1
ATOM 5296 C CA . ARG A 1 650 ? 13.455 -0.746 -5.330 1.00 45.00 650 ARG A CA 1
ATOM 5297 C C . ARG A 1 650 ? 13.272 -0.869 -6.847 1.00 45.00 650 ARG A C 1
ATOM 5299 O O . ARG A 1 650 ? 13.192 0.147 -7.528 1.00 45.00 650 ARG A O 1
ATOM 5306 N N . GLN A 1 651 ? 13.142 -2.091 -7.373 1.00 46.19 651 GLN A N 1
ATOM 5307 C CA . GLN A 1 651 ? 12.871 -2.326 -8.800 1.00 46.19 651 GLN A CA 1
ATOM 5308 C C . GLN A 1 651 ? 11.511 -1.770 -9.246 1.00 46.19 651 GLN A C 1
ATOM 5310 O O . GLN A 1 651 ? 11.424 -1.171 -10.317 1.00 46.19 651 GLN A O 1
ATOM 5315 N N . ASN A 1 652 ? 10.470 -1.902 -8.418 1.00 44.31 652 ASN A N 1
ATOM 5316 C CA . ASN A 1 652 ? 9.150 -1.344 -8.721 1.00 44.31 652 ASN A CA 1
ATOM 5317 C C . ASN A 1 652 ? 9.132 0.195 -8.654 1.00 44.31 652 ASN A C 1
ATOM 5319 O O . ASN A 1 652 ? 8.542 0.820 -9.530 1.00 44.31 652 ASN A O 1
ATOM 5323 N N . ASN A 1 653 ? 9.828 0.819 -7.696 1.00 40.59 653 ASN A N 1
ATOM 5324 C CA . ASN A 1 653 ? 9.929 2.285 -7.625 1.00 40.59 653 ASN A CA 1
ATOM 5325 C C . ASN A 1 653 ? 10.755 2.880 -8.783 1.00 40.59 653 ASN A C 1
ATOM 5327 O O . ASN A 1 653 ? 10.375 3.919 -9.316 1.00 40.59 653 ASN A O 1
ATOM 5331 N N . CYS A 1 654 ? 11.838 2.224 -9.227 1.00 36.25 654 CYS A N 1
ATOM 5332 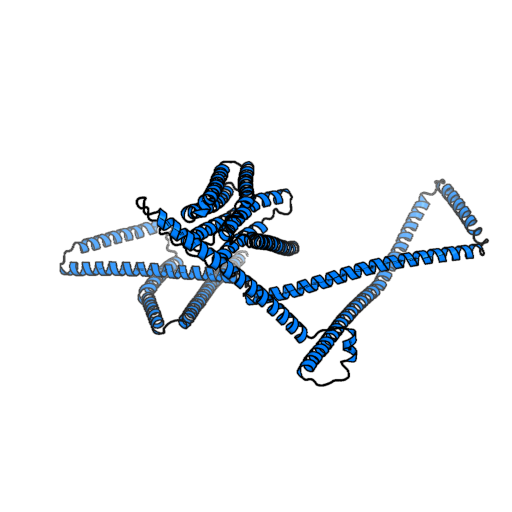C CA . CYS A 1 654 ? 12.581 2.653 -10.424 1.00 36.25 654 CYS A CA 1
ATOM 5333 C C . CYS A 1 654 ? 11.722 2.595 -11.697 1.00 36.25 654 CYS A C 1
ATOM 5335 O O . CYS A 1 654 ? 11.869 3.450 -12.566 1.00 36.25 654 CYS A O 1
ATOM 5337 N N . ARG A 1 655 ? 10.812 1.618 -11.796 1.00 33.78 655 ARG A N 1
ATOM 5338 C CA . ARG A 1 655 ? 9.899 1.463 -12.935 1.00 33.78 655 ARG A CA 1
ATOM 5339 C C . ARG A 1 655 ? 8.803 2.534 -12.955 1.00 33.78 655 ARG A C 1
ATOM 5341 O O . ARG A 1 655 ? 8.592 3.146 -13.992 1.00 33.78 655 ARG A O 1
ATOM 5348 N N . ILE A 1 656 ? 8.197 2.827 -11.800 1.00 37.44 656 ILE A N 1
ATOM 5349 C CA . ILE A 1 656 ? 7.178 3.885 -11.659 1.00 37.44 656 ILE A CA 1
ATOM 5350 C C . ILE A 1 656 ? 7.768 5.266 -11.994 1.00 37.44 656 ILE A C 1
ATOM 5352 O O . ILE A 1 656 ? 7.104 6.072 -12.639 1.00 37.44 656 ILE A O 1
ATOM 5356 N N . ARG A 1 657 ? 9.028 5.532 -11.614 1.00 31.25 657 ARG A N 1
ATOM 5357 C CA . ARG A 1 657 ? 9.701 6.815 -11.892 1.00 31.25 657 ARG A CA 1
ATOM 5358 C C . ARG A 1 657 ? 10.122 6.983 -13.356 1.00 31.25 657 ARG A C 1
ATOM 5360 O O . ARG A 1 657 ? 10.118 8.100 -13.854 1.00 31.25 657 ARG A O 1
ATOM 5367 N N . PHE A 1 658 ? 10.446 5.893 -14.055 1.00 32.72 658 PHE A N 1
ATOM 5368 C CA . PHE A 1 658 ? 10.708 5.929 -15.501 1.00 32.72 658 PHE A CA 1
ATOM 5369 C C . PHE A 1 658 ? 9.440 6.260 -16.303 1.00 32.72 658 PHE A C 1
ATOM 5371 O O . PHE A 1 658 ? 9.514 6.962 -17.305 1.00 32.72 658 PHE A O 1
ATOM 5378 N N . GLU A 1 659 ? 8.275 5.805 -15.836 1.00 35.69 659 GLU A N 1
ATOM 5379 C CA . GLU A 1 659 ? 6.977 6.121 -16.446 1.00 35.69 659 GLU A CA 1
ATOM 5380 C C . GLU A 1 659 ? 6.515 7.561 -16.151 1.00 35.69 659 GLU A C 1
ATOM 5382 O O . GLU A 1 659 ? 5.802 8.132 -16.965 1.00 35.69 659 GLU A O 1
ATOM 5387 N N . THR A 1 660 ? 6.959 8.183 -15.049 1.00 35.72 660 THR A N 1
ATOM 5388 C CA . THR A 1 660 ? 6.644 9.596 -14.723 1.00 35.72 660 THR A CA 1
ATOM 5389 C C . THR A 1 660 ? 7.627 10.619 -15.295 1.00 35.72 660 THR A C 1
ATOM 5391 O O . THR A 1 660 ? 7.318 11.801 -15.284 1.00 35.72 660 THR A O 1
ATOM 5394 N N . ILE A 1 661 ? 8.811 10.202 -15.755 1.00 35.34 661 ILE A N 1
ATOM 5395 C CA . ILE A 1 661 ? 9.771 11.078 -16.459 1.00 35.34 661 ILE A CA 1
ATOM 5396 C C . ILE A 1 661 ? 9.528 11.051 -17.982 1.00 35.34 661 ILE A C 1
ATOM 5398 O O . ILE A 1 661 ? 9.925 11.976 -18.684 1.00 35.34 661 ILE A O 1
ATOM 5402 N N . ASN A 1 662 ? 8.847 10.015 -18.486 1.00 33.41 662 ASN A N 1
ATOM 5403 C CA . ASN A 1 662 ? 8.460 9.869 -19.894 1.00 33.41 662 ASN A CA 1
ATOM 5404 C C . ASN A 1 662 ? 6.997 10.271 -20.192 1.00 33.41 662 ASN A C 1
ATOM 5406 O O . ASN A 1 662 ? 6.550 10.087 -21.325 1.00 33.41 662 ASN A O 1
ATOM 5410 N N . ALA A 1 663 ? 6.264 10.790 -19.203 1.00 32.31 663 ALA A N 1
ATOM 5411 C CA . ALA A 1 663 ? 4.937 11.398 -19.343 1.00 32.31 663 ALA A CA 1
ATOM 5412 C C . ALA A 1 663 ? 5.033 12.878 -18.971 1.00 32.31 663 ALA A C 1
ATOM 5414 O O . ALA A 1 663 ? 4.376 13.693 -19.655 1.00 32.31 663 ALA A O 1
#

Mean predicted aligned error: 24.14 Å

Secondary structure (DSSP, 8-state):
--HHHHHHHHHHHHHHHHHHHHHHHHHHHHHHHHHHHHHHHHHHHHHHHHHHHHTTS-HHHHHHHHHHHHHHHHHIIIIIHHHHHHHHHHHHHHHHHHHHS-----SGGGHHHHHHHHHHHHHHHHHHHHHHHH---HHHHHHHHHHHHHHHHHHHHHHHHHHHHHHHHHHHHHHHHHHHHHHHS--PPPHHHHHHHHHHHHHHHHHHHHHHHHHHHHHHHHHHHHHHHHHHHHHHHHHHHHHHHHHTTS-SSTTTHHHHHHHHHHHHHHHHHHHTT----HHHHHHHHHHHHHHHHHHHHHHHHHHHHHHHHHHHHHHHHHHHHHHHHHHHHHHHHHHHHHHHHHHHHHHHHHHHHHHHHHH----TTTHHHHTTT-PPPHHHHHHHHHHHHHHHHHHHHHHHHHHHHHHHHHHHHHHHHHHHHHHHGGGS---------------S--PPPHHHHHHHHHHHHHHHHHTT-GGGGSHHHHHHHHHHHHHHHHHHHHHHHHHHH-----HHHHHHHHHHHHHHHHHHHHTTTTTT-HHHHHHHHHHHHHHHHHHHHHHHHHHHH-GGGHHHHHHHHHHHHHHHHHHHHHHTSPTTHHHHHHHHHHHHHHHHHHHHHHHHTTT--SSHHHHHHHHHHHHHHHHHHHHHHHHHHHHHHHHHH--

Sequence (663 aa):
TNKDVWLDAARNFRIAKNSLTSNERKIDDLKSKTKNIKNEIESSKIKLETLKKINSGSSEAILEDLRREVKMSTYLIEDTYPKELQTLKIKIKASQQVIDNPLNFESEWDLLPLQKELETLQQKLNQINQAKAFENDPLENKIGMYRQQASMAAAKKAARADELIQLSKDEEQLSKAAQTKSDLLPKLLTPEGLKDFVAELRVKSNDYKSKKTLLAAMASEVSILERTEQVLQNEKSVLDQQYQSLNLTRTSHDKALLGELSKVLDEIQNETNHLLTKKSDLGSIKNNFSQLSSNYKAKKKAFDLAMAHLESEASPIEQELKSQRKDINDFESQIFETNLKLNHLEILSDQVIKVQYEMKAYVGASFPSVDSILNKNNCKTYRELYQKTIHELEMEIETKKDKYQQIREMYDSKIAEKSVLRNLIGLMEVNLPSYDLNEECQETEVDEDRRATWMELFYDIFFVAVFSKLSKRDSIITNEGLIDFTFVFVPVWWSWFQVTIFSCRFDIDDLYHRFILLIQMLAVTAFAGSIKYATENDSMRIFYSISFITIQFTLFVNYGLVGIYVKNAKLFALKQCLNHFFSIAFWTTSIFIPMPYNIIVWFISIGIQAIIQILEGEKTRKILSAGTEYLHSYSFLRCRIVVILCKRMRQNNCRIRFETINA

Organism: Rozella allomycis (strain CSF55) (NCBI:txid988480)

Solvent-accessible surface area (backbone atoms only — not comparable to full-atom values): 37084 Å² total; per-residue (Å²): 129,63,65,64,56,52,50,51,51,51,49,52,49,52,52,50,52,52,50,49,56,51,48,52,54,49,50,53,50,50,51,50,51,53,51,50,52,52,52,52,52,50,52,52,47,52,54,50,50,51,54,58,58,51,78,79,54,60,74,67,62,53,53,52,51,53,52,52,50,51,55,51,52,50,49,42,61,72,59,50,49,54,53,55,52,49,55,50,51,53,51,51,52,54,55,48,50,48,68,77,45,73,67,92,64,91,50,80,73,69,53,50,61,58,52,50,48,51,51,52,50,50,50,50,50,50,52,51,54,51,51,60,70,66,58,84,44,78,69,54,53,56,52,44,53,50,49,50,52,50,48,53,50,50,51,52,51,48,53,53,50,52,51,50,54,49,52,52,51,51,50,52,50,49,49,50,53,49,49,54,53,56,72,68,43,72,84,70,62,52,78,66,51,46,51,54,52,53,51,52,50,51,52,53,54,50,50,51,52,51,54,50,52,51,53,52,49,51,55,51,49,50,55,51,50,54,52,50,49,53,52,50,52,50,54,49,52,53,51,50,52,54,52,51,61,58,46,76,78,64,80,94,68,72,75,64,64,64,58,56,60,55,53,56,52,54,52,54,55,51,55,57,59,58,62,75,70,68,91,84,47,75,68,59,52,52,51,50,50,52,51,49,51,50,51,49,52,52,52,48,52,53,48,55,51,52,50,55,49,51,53,62,61,46,50,61,54,54,51,50,54,52,50,53,52,50,51,50,54,53,48,53,52,49,52,52,54,50,51,54,52,50,56,51,50,52,53,50,50,54,50,51,52,52,51,54,48,54,49,33,77,75,66,75,62,89,66,86,80,56,64,75,63,48,79,76,68,80,75,78,54,71,66,60,54,51,54,51,52,51,52,55,50,55,53,52,53,52,59,51,50,55,52,50,52,54,52,50,56,55,48,55,52,50,51,55,55,52,50,55,53,49,56,54,49,61,67,66,52,78,80,60,93,83,79,91,81,88,74,84,82,78,82,76,79,86,76,80,80,88,70,83,51,72,64,62,55,55,55,51,49,54,54,52,54,32,52,52,56,59,68,66,53,84,36,70,84,43,78,67,30,42,51,56,48,47,69,59,44,50,59,56,52,48,56,53,52,52,52,51,52,46,52,62,74,50,87,63,91,44,75,67,48,54,53,50,49,52,53,40,53,54,27,49,51,42,34,53,68,16,65,87,37,37,91,81,36,73,70,31,30,45,47,34,44,49,22,53,39,50,45,36,49,51,50,24,51,53,29,45,50,45,29,70,75,36,77,93,41,30,73,60,20,51,51,51,23,51,50,29,50,52,37,40,52,42,48,58,55,29,66,80,42,62,88,69,61,26,57,55,42,50,53,51,38,50,50,54,48,50,52,54,54,56,68,44,55,74,70,46,61,78,75,51,80,88,49,59,79,56,48,61,56,51,54,51,48,53,52,49,49,51,53,49,49,53,54,53,51,46,54,50,52,56,50,57,51,54,56,63,74,76,103